Protein 3UOE (pdb70)

Organism: Rhizobium meliloti (strain 1021) (NCBI:txid266834)

InterPro domains:
  IPR003767 Malate/L-lactate dehydrogenase-like [PF02615] (5-328)
  IPR003767 Malate/L-lactate dehydrogenase-like [PTHR11091] (7-331)
  IPR036111 Malate/L-sulfolactate/L-lactate dehydrogenase-like superfamily [SSF89733] (1-331)
  IPR043143 Malate/L-sulfolactate/L-lactate dehydrogenase-like, NADPH binding domain [G3DSA:3.30.1370.60] (65-272)
  IPR043144 Malate/L-sulfolactate/L-lactate dehydrogenase-like, alpha-helical domain [G3DSA:1.10.1530.10] (6-275)

Foldseek 3Di:
DQQLAFDALVVQLVLQLVLLVVLVADSVRSSQLQCLQSLCLLLVNNLQHLVQRVLVSLLSVVVLADRYDLWDWDPPDLAEIATEQCNYEVRSVVCCVNVVSCVPPQKHKYKYWQYADHPLVPQQVQQVVVKKKKKWFAAQAAAAQVGKARFFGQQKIWIWHHAPPHIQIDIHGQFPDDSVLVSCCSVHFADWQQHAFCVRHTGRNSVRSVRTHGYGPPGNVSSVVRVVSQVVNCVRNVFDRNNPADRHPHSPDGGGIMMMMMIGNCVVDDDDNHVVNVVQVCQQPDDDPDPVDGRDGRPPSSVVSSVVCNPRGGDDRPVSVVVSVVSSD/DFDALVVQLVLQLLLLVVLVADNVRSSQLSVLQSLCLLLPNNVLHLVLRVLVSLLSVVVLEPRYDLWDWDPPDLAEIATERSRYEPRSVCVCVNVVSCVPVQKHKYKYWQYADHPLVPQQVQQVVQKKKKKWFEAQAAAAQVGWDRFFGQQKIWIWHHAPPQIQIAIDGQFPPCCWDDPDSHDDPDPVRRVSTHHYGPPGNVSSVVRVVSQCVNCVRNVFDGNNPADRHPHSPDRGGIMMMMMIGNCVVPPDDSNVVNVVQVVQQPDDDPDPVDGDDGHNRSSVVSSVVCNVGGGDDDPVSVVVSVVSSD

Structure (mmCIF, N/CA/C/O backbone):
data_3UOE
#
_entry.id   3UOE
#
_cell.length_a   77.708
_cell.length_b   79.692
_cell.length_c   107.129
_cell.angle_alpha   90.00
_cell.angle_beta   90.00
_cell.angle_gamma   90.00
#
_symmetry.space_group_name_H-M   'P 21 21 21'
#
loop_
_entity.id
_entity.type
_entity.pdbx_description
1 polymer Dehydrogenase
2 water water
#
loop_
_atom_site.group_PDB
_atom_site.id
_atom_site.type_symbol
_atom_site.label_atom_id
_atom_site.label_alt_id
_atom_site.label_comp_id
_atom_site.label_asym_id
_atom_site.label_entity_id
_atom_site.label_seq_id
_atom_site.pdbx_PDB_ins_code
_atom_site.Cartn_x
_atom_site.Cartn_y
_atom_site.Cartn_z
_atom_site.occupancy
_atom_site.B_iso_or_equiv
_atom_site.auth_seq_id
_atom_site.auth_comp_id
_atom_site.auth_asym_id
_atom_site.auth_atom_id
_atom_site.pdbx_PDB_model_num
ATOM 1 N N . LEU A 1 18 ? 37.105 -5.391 17.630 1.00 12.68 -5 LEU A N 1
ATOM 2 C CA . LEU A 1 18 ? 37.329 -5.053 19.033 1.00 13.00 -5 LEU A CA 1
ATOM 3 C C . LEU A 1 18 ? 36.026 -4.674 19.728 1.00 13.63 -5 LEU A C 1
ATOM 4 O O . LEU A 1 18 ? 35.180 -3.961 19.167 1.00 12.15 -5 LEU A O 1
ATOM 9 N N . TYR A 1 19 ? 35.881 -5.159 20.954 1.00 12.84 -4 TYR A N 1
ATOM 10 C CA . TYR A 1 19 ? 34.662 -4.987 21.724 1.00 10.69 -4 TYR A CA 1
ATOM 11 C C . TYR A 1 19 ? 34.115 -3.555 21.725 1.00 10.01 -4 TYR A C 1
ATOM 12 O O . TYR A 1 19 ? 32.972 -3.316 21.329 1.00 11.88 -4 TYR A O 1
ATOM 21 N N . PHE A 1 20 ? 34.918 -2.605 22.179 1.00 9.76 -3 PHE A N 1
ATOM 22 C CA . PHE A 1 20 ? 34.439 -1.230 22.280 1.00 10.91 -3 PHE A CA 1
ATOM 23 C C . PHE A 1 20 ? 34.234 -0.553 20.927 1.00 12.62 -3 PHE A C 1
ATOM 24 O O . PHE A 1 20 ? 33.665 0.528 20.861 1.00 13.30 -3 PHE A O 1
ATOM 32 N N . GLN A 1 21 ? 34.674 -1.212 19.857 1.00 12.25 -2 GLN A N 1
ATOM 33 C CA . GLN A 1 21 ? 34.461 -0.719 18.502 1.00 13.67 -2 GLN A CA 1
ATOM 34 C C . GLN A 1 21 ? 33.425 -1.553 17.738 1.00 14.15 -2 GLN A C 1
ATOM 35 O O . GLN A 1 21 ? 33.199 -1.326 16.558 1.00 15.54 -2 GLN A O 1
ATOM 41 N N . SER A 1 22 ? 32.801 -2.517 18.412 1.00 13.28 -1 SER A N 1
ATOM 42 C CA . SER A 1 22 ? 31.805 -3.381 17.778 1.00 13.80 -1 SER A CA 1
ATOM 43 C C . SER A 1 22 ? 30.407 -2.779 17.754 1.00 13.80 -1 SER A C 1
ATOM 44 O O . SER A 1 22 ? 30.034 -2.013 18.640 1.00 12.14 -1 SER A O 1
ATOM 63 N N . ARG A 1 25 ? 23.200 -4.571 15.094 1.00 22.04 2 ARG A N 1
ATOM 64 C CA . ARG A 1 25 ? 22.006 -4.037 14.459 1.00 25.24 2 ARG A CA 1
ATOM 65 C C . ARG A 1 25 ? 20.771 -4.691 15.071 1.00 24.02 2 ARG A C 1
ATOM 66 O O . ARG A 1 25 ? 20.689 -5.915 15.162 1.00 24.07 2 ARG A O 1
ATOM 74 N N . LEU A 1 26 ? 19.820 -3.867 15.500 1.00 20.64 3 LEU A N 1
ATOM 75 C CA . LEU A 1 26 ? 18.617 -4.354 16.160 1.00 19.72 3 LEU A CA 1
ATOM 76 C C . LEU A 1 26 ? 17.361 -3.713 15.574 1.00 18.70 3 LEU A C 1
ATOM 77 O O . LEU A 1 26 ? 17.416 -2.600 15.047 1.00 16.59 3 LEU A O 1
ATOM 82 N N . PRO A 1 27 ? 16.222 -4.422 15.661 1.00 18.70 4 PRO A N 1
ATOM 83 C CA . PRO A 1 27 ? 14.910 -3.870 15.294 1.00 16.47 4 PRO A CA 1
ATOM 84 C C . PRO A 1 27 ? 14.545 -2.702 16.202 1.00 17.13 4 PRO A C 1
ATOM 85 O O . PRO A 1 27 ? 14.653 -2.835 17.420 1.00 16.08 4 PRO A O 1
ATOM 89 N N . PRO A 1 28 ? 14.110 -1.574 15.621 1.00 16.93 5 PRO A N 1
ATOM 90 C CA . PRO A 1 28 ? 13.716 -0.403 16.411 1.00 15.49 5 PRO A CA 1
ATOM 91 C C . PRO A 1 28 ? 12.716 -0.736 17.516 1.00 15.67 5 PRO A C 1
ATOM 92 O O . PRO A 1 28 ? 12.855 -0.246 18.642 1.00 14.22 5 PRO A O 1
ATOM 96 N N . ALA A 1 29 ? 11.719 -1.559 17.198 1.00 15.98 6 ALA A N 1
ATOM 97 C CA . ALA A 1 29 ? 10.688 -1.891 18.176 1.00 17.56 6 ALA A CA 1
ATOM 98 C C . ALA A 1 29 ? 11.292 -2.537 19.416 1.00 15.03 6 ALA A C 1
ATOM 99 O O . ALA A 1 29 ? 10.836 -2.287 20.531 1.00 17.48 6 ALA A O 1
ATOM 101 N N . ARG A 1 30 ? 12.314 -3.361 19.226 1.00 11.62 7 ARG A N 1
ATOM 102 C CA . ARG A 1 30 ? 12.963 -4.023 20.359 1.00 15.35 7 ARG A CA 1
ATOM 103 C C . ARG A 1 30 ? 13.632 -3.010 21.298 1.00 16.06 7 ARG A C 1
ATOM 104 O O . ARG A 1 30 ? 13.474 -3.083 22.517 1.00 16.58 7 ARG A O 1
ATOM 112 N N . LEU A 1 31 ? 14.385 -2.074 20.722 1.00 14.58 8 LEU A N 1
ATOM 113 C CA . LEU A 1 31 ? 15.044 -1.033 21.495 1.00 14.00 8 LEU A CA 1
ATOM 114 C C . LEU A 1 31 ? 14.029 -0.113 22.156 1.00 14.63 8 LEU A C 1
ATOM 115 O O . LEU A 1 31 ? 14.194 0.287 23.304 1.00 13.89 8 LEU A O 1
ATOM 120 N N . ARG A 1 32 ? 12.978 0.234 21.426 1.00 15.52 9 ARG A N 1
ATOM 121 C CA . ARG A 1 32 ? 11.923 1.044 22.008 1.00 12.26 9 ARG A CA 1
ATOM 122 C C . ARG A 1 32 ? 11.336 0.340 23.233 1.00 12.80 9 ARG A C 1
ATOM 123 O O . ARG A 1 32 ? 11.229 0.935 24.302 1.00 11.51 9 ARG A O 1
ATOM 131 N N . ASN A 1 33 ? 10.980 -0.933 23.093 1.00 13.24 10 ASN A N 1
ATOM 132 C CA . ASN A 1 33 ? 10.396 -1.672 24.213 1.00 14.10 10 ASN A CA 1
ATOM 133 C C . ASN A 1 33 ? 11.330 -1.769 25.411 1.00 13.32 10 ASN A C 1
ATOM 134 O O . ASN A 1 33 ? 10.901 -1.663 26.561 1.00 12.44 10 ASN A O 1
ATOM 139 N N . LEU A 1 34 ? 12.607 -1.994 25.130 1.00 12.68 11 LEU A N 1
ATOM 140 C CA . LEU A 1 34 ? 13.617 -2.056 26.169 1.00 13.42 11 LEU A CA 1
ATOM 141 C C . LEU A 1 34 ? 13.686 -0.719 26.901 1.00 11.11 11 LEU A C 1
ATOM 142 O O . LEU A 1 34 ? 13.718 -0.675 28.133 1.00 9.56 11 LEU A O 1
ATOM 147 N N . SER A 1 35 ? 13.696 0.366 26.132 1.00 8.07 12 SER A N 1
ATOM 148 C CA . SER A 1 35 ? 13.828 1.711 26.687 1.00 9.16 12 SER A CA 1
ATOM 149 C C . SER A 1 35 ? 12.637 2.094 27.555 1.00 8.78 12 SER A C 1
ATOM 150 O O . SER A 1 35 ? 12.800 2.666 28.631 1.00 6.77 12 SER A O 1
ATOM 153 N N . VAL A 1 36 ? 11.441 1.789 27.068 1.00 7.05 13 VAL A N 1
ATOM 154 C CA . VAL A 1 36 ? 10.231 2.044 27.825 1.00 9.37 13 VAL A CA 1
ATOM 155 C C . VAL A 1 36 ? 10.216 1.288 29.159 1.00 8.11 13 VAL A C 1
ATOM 156 O O . VAL A 1 36 ? 9.890 1.863 30.196 1.00 7.35 13 VAL A O 1
ATOM 160 N N . ALA A 1 37 ? 10.579 0.012 29.134 1.00 6.71 14 ALA A N 1
ATOM 161 C CA . ALA A 1 37 ? 10.557 -0.793 30.353 1.00 9.83 14 ALA A CA 1
ATOM 162 C C . ALA A 1 37 ? 11.519 -0.243 31.401 1.00 9.08 14 ALA A C 1
ATOM 163 O O . ALA A 1 37 ? 11.203 -0.233 32.586 1.00 9.42 14 ALA A O 1
ATOM 165 N N . LEU A 1 38 ? 12.687 0.220 30.959 1.00 7.92 15 LEU A N 1
ATOM 166 C CA . LEU A 1 38 ? 13.652 0.822 31.870 1.00 9.59 15 LEU A CA 1
ATOM 167 C C . LEU A 1 38 ? 13.100 2.112 32.486 1.00 7.35 15 LEU A C 1
ATOM 168 O O . LEU A 1 38 ? 13.154 2.303 33.698 1.00 8.00 15 LEU A O 1
ATOM 173 N N . LEU A 1 39 ? 12.559 2.991 31.655 1.00 7.49 16 LEU A N 1
ATOM 174 C CA . LEU A 1 39 ? 11.929 4.198 32.175 1.00 7.12 16 LEU A CA 1
ATOM 175 C C . LEU A 1 39 ? 10.840 3.830 33.183 1.00 6.61 16 LEU A C 1
ATOM 176 O O . LEU A 1 39 ? 10.795 4.357 34.288 1.00 5.94 16 LEU A O 1
ATOM 181 N N . GLU A 1 40 ? 9.969 2.906 32.798 1.00 7.31 17 GLU A N 1
ATOM 182 C CA . GLU A 1 40 ? 8.846 2.534 33.643 1.00 8.15 17 GLU A CA 1
ATOM 183 C C . GLU A 1 40 ? 9.285 1.929 34.973 1.00 8.15 17 GLU A C 1
ATOM 184 O O . GLU A 1 40 ? 8.623 2.124 35.989 1.00 8.09 17 GLU A O 1
ATOM 190 N N . LYS A 1 41 ? 10.397 1.204 34.975 1.00 8.79 18 LYS A N 1
ATOM 191 C CA . LYS A 1 41 ? 10.945 0.693 36.231 1.00 10.23 18 LYS A CA 1
ATOM 192 C C . LYS A 1 41 ? 11.215 1.846 37.201 1.00 9.19 18 LYS A C 1
ATOM 193 O O . LYS A 1 41 ? 11.346 1.648 38.398 1.00 8.66 18 LYS A O 1
ATOM 199 N N . ARG A 1 42 ? 11.307 3.057 36.678 1.00 7.66 19 ARG A N 1
ATOM 200 C CA . ARG A 1 42 ? 11.583 4.210 37.517 1.00 7.64 19 ARG A CA 1
ATOM 201 C C . ARG A 1 42 ? 10.323 5.029 37.860 1.00 9.68 19 ARG A C 1
ATOM 202 O O . ARG A 1 42 ? 10.408 6.132 38.424 1.00 8.46 19 ARG A O 1
ATOM 210 N N . GLY A 1 43 ? 9.152 4.477 37.545 1.00 7.73 20 GLY A N 1
ATOM 211 C CA . GLY A 1 43 ? 7.902 5.138 37.886 1.00 7.45 20 GLY A CA 1
ATOM 212 C C . GLY A 1 43 ? 7.422 6.148 36.851 1.00 7.22 20 GLY A C 1
ATOM 213 O O . GLY A 1 43 ? 6.448 6.863 37.075 1.00 7.24 20 GLY A O 1
ATOM 214 N N . VAL A 1 44 ? 8.110 6.214 35.717 1.00 5.93 21 VAL A N 1
ATOM 215 C CA . VAL A 1 44 ? 7.697 7.093 34.631 1.00 6.89 21 VAL A CA 1
ATOM 216 C C . VAL A 1 44 ? 6.413 6.565 33.989 1.00 6.21 21 VAL A C 1
ATOM 217 O O . VAL A 1 44 ? 6.355 5.409 33.592 1.00 6.16 21 VAL A O 1
ATOM 221 N N . PRO A 1 45 ? 5.381 7.418 33.894 1.00 5.99 22 PRO A N 1
ATOM 222 C CA . PRO A 1 45 ? 4.093 7.025 33.298 1.00 8.15 22 PRO A CA 1
ATOM 223 C C . PRO A 1 45 ? 4.309 6.480 31.883 1.00 7.53 22 PRO A C 1
ATOM 224 O O . PRO A 1 45 ? 5.225 6.936 31.191 1.00 5.76 22 PRO A O 1
ATOM 228 N N . ALA A 1 46 ? 3.487 5.519 31.468 1.00 8.28 23 ALA A N 1
ATOM 229 C CA . ALA A 1 46 ? 3.682 4.832 30.178 1.00 8.84 23 ALA A CA 1
ATOM 230 C C . ALA A 1 46 ? 3.684 5.769 28.963 1.00 7.24 23 ALA A C 1
ATOM 231 O O . ALA A 1 46 ? 4.465 5.580 28.028 1.00 7.54 23 ALA A O 1
ATOM 233 N N . ASP A 1 47 ? 2.820 6.777 28.968 1.00 6.84 24 ASP A N 1
ATOM 234 C CA . ASP A 1 47 ? 2.779 7.716 27.846 1.00 8.13 24 ASP A CA 1
ATOM 235 C C . ASP A 1 47 ? 4.073 8.523 27.801 1.00 7.76 24 ASP A C 1
ATOM 236 O O . ASP A 1 47 ? 4.663 8.722 26.738 1.00 7.57 24 ASP A O 1
ATOM 241 N N . SER A 1 48 ? 4.510 8.976 28.967 1.00 7.14 25 SER A N 1
ATOM 242 C CA . SER A 1 48 ? 5.763 9.715 29.076 1.00 8.52 25 SER A CA 1
ATOM 243 C C . SER A 1 48 ? 6.985 8.843 28.773 1.00 8.03 25 SER A C 1
ATOM 244 O O . SER A 1 48 ? 7.946 9.310 28.152 1.00 6.00 25 SER A O 1
ATOM 247 N N . ALA A 1 49 ? 6.949 7.584 29.206 1.00 6.09 26 ALA A N 1
ATOM 248 C CA . ALA A 1 49 ? 8.058 6.675 28.931 1.00 6.63 26 ALA A CA 1
ATOM 249 C C . ALA A 1 49 ? 8.220 6.490 27.423 1.00 6.33 26 ALA A C 1
ATOM 250 O O . ALA A 1 49 ? 9.324 6.506 26.895 1.00 7.05 26 ALA A O 1
ATOM 252 N N . ARG A 1 50 ? 7.095 6.321 26.742 1.00 8.38 27 ARG A N 1
ATOM 253 C CA . ARG A 1 50 ? 7.064 6.115 25.301 1.00 9.56 27 ARG A CA 1
ATOM 254 C C . ARG A 1 50 ? 7.643 7.333 24.585 1.00 8.25 27 ARG A C 1
ATOM 255 O O . ARG A 1 50 ? 8.394 7.196 23.624 1.00 7.67 27 ARG A O 1
ATOM 263 N N . LEU A 1 51 ? 7.297 8.519 25.076 1.00 7.35 28 LEU A N 1
ATOM 264 C CA . LEU A 1 51 ? 7.723 9.774 24.460 1.00 8.15 28 LEU A CA 1
ATOM 265 C C . LEU A 1 51 ? 9.231 9.989 24.629 1.00 8.94 28 LEU A C 1
ATOM 266 O O . LEU A 1 51 ? 9.941 10.259 23.661 1.00 8.17 28 LEU A O 1
ATOM 271 N N . GLN A 1 52 ? 9.719 9.867 25.859 1.00 7.12 29 GLN A N 1
ATOM 272 C CA . GLN A 1 52 ? 11.162 9.924 26.086 1.00 8.15 29 GLN A CA 1
ATOM 273 C C . GLN A 1 52 ? 11.911 8.904 25.236 1.00 9.13 29 GLN A C 1
ATOM 274 O O . GLN A 1 52 ? 13.006 9.185 24.745 1.00 7.40 29 GLN A O 1
ATOM 280 N N . ALA A 1 53 ? 11.335 7.714 25.077 1.00 9.05 30 ALA A N 1
ATOM 281 C CA . ALA A 1 53 ? 11.973 6.684 24.263 1.00 7.27 30 ALA A CA 1
ATOM 282 C C . ALA A 1 53 ? 11.939 7.053 22.773 1.00 7.89 30 ALA A C 1
ATOM 283 O O . ALA A 1 53 ? 12.917 6.853 22.057 1.00 7.60 30 ALA A O 1
ATOM 285 N N . ASN A 1 54 ? 10.813 7.599 22.315 1.00 10.80 31 ASN A N 1
ATOM 286 C CA . ASN A 1 54 ? 10.668 8.018 20.917 1.00 9.38 31 ASN A CA 1
ATOM 287 C C . ASN A 1 54 ? 11.688 9.084 20.538 1.00 8.56 31 ASN A C 1
ATOM 288 O O . ASN A 1 54 ? 12.246 9.058 19.443 1.00 7.88 31 ASN A O 1
ATOM 293 N N . LEU A 1 55 ? 11.937 10.019 21.450 1.00 7.28 32 LEU A N 1
ATOM 294 C CA . LEU A 1 55 ? 12.974 11.027 21.223 1.00 8.06 32 LEU A CA 1
ATOM 295 C C . LEU A 1 55 ? 14.331 10.426 20.856 1.00 8.65 32 LEU A C 1
ATOM 296 O O . LEU A 1 55 ? 14.991 10.881 19.921 1.00 7.08 32 LEU A O 1
ATOM 301 N N . LEU A 1 56 ? 14.741 9.413 21.610 1.00 7.36 33 LEU A N 1
ATOM 302 C CA . LEU A 1 56 ? 16.049 8.799 21.437 1.00 7.76 33 LEU A CA 1
ATOM 303 C C . LEU A 1 56 ? 16.063 7.880 20.215 1.00 8.50 33 LEU A C 1
ATOM 304 O O . LEU A 1 56 ? 17.022 7.857 19.461 1.00 7.61 33 LEU A O 1
ATOM 309 N N . LEU A 1 57 ? 14.980 7.138 20.016 1.00 10.02 34 LEU A N 1
ATOM 310 C CA . LEU A 1 57 ? 14.858 6.258 18.852 1.00 10.18 34 LEU A CA 1
ATOM 311 C C . LEU A 1 57 ? 14.817 7.037 17.532 1.00 10.08 34 LEU A C 1
ATOM 312 O O . LEU A 1 57 ? 15.415 6.618 16.533 1.00 9.33 34 LEU A O 1
ATOM 317 N N . GLU A 1 58 ? 14.114 8.169 17.531 1.00 7.58 35 GLU A N 1
ATOM 318 C CA . GLU A 1 58 ? 14.060 9.007 16.343 1.00 9.20 35 GLU A CA 1
ATOM 319 C C . GLU A 1 58 ? 15.450 9.544 16.012 1.00 9.45 35 GLU A C 1
ATOM 320 O O . GLU A 1 58 ? 15.838 9.601 14.850 1.00 10.69 35 GLU A O 1
ATOM 326 N N . ALA A 1 59 ? 16.198 9.931 17.039 1.00 8.31 36 ALA A N 1
ATOM 327 C CA . ALA A 1 59 ? 17.585 10.344 16.851 1.00 11.48 36 ALA A CA 1
ATOM 328 C C . ALA A 1 59 ? 18.397 9.223 16.192 1.00 10.48 36 ALA A C 1
ATOM 329 O O . ALA A 1 59 ? 19.040 9.446 15.162 1.00 8.71 36 ALA A O 1
ATOM 331 N N . GLU A 1 60 ? 18.362 8.029 16.791 1.00 9.63 37 GLU A N 1
ATOM 332 C CA . GLU A 1 60 ? 19.018 6.844 16.226 1.00 10.31 37 GLU A CA 1
ATOM 333 C C . GLU A 1 60 ? 18.599 6.619 14.769 1.00 10.54 37 GLU A C 1
ATOM 334 O O . GLU A 1 60 ? 19.443 6.515 13.889 1.00 9.22 37 GLU A O 1
ATOM 340 N N . LEU A 1 61 ? 17.292 6.564 14.524 1.00 11.20 38 LEU A N 1
ATOM 341 C CA . LEU A 1 61 ? 16.772 6.286 13.179 1.00 10.45 38 LEU A CA 1
ATOM 342 C C . LEU A 1 61 ? 17.227 7.316 12.147 1.00 11.62 38 LEU A C 1
ATOM 343 O O . LEU A 1 61 ? 17.401 6.993 10.966 1.00 12.09 38 LEU A O 1
ATOM 348 N N . ARG A 1 62 ? 17.420 8.555 12.594 1.00 9.81 39 ARG A N 1
ATOM 349 C CA . ARG A 1 62 ? 17.754 9.648 11.682 1.00 13.61 39 ARG A CA 1
ATOM 350 C C . ARG A 1 62 ? 19.257 9.873 11.517 1.00 14.21 39 ARG A C 1
ATOM 351 O O . ARG A 1 62 ? 19.681 10.828 10.870 1.00 16.76 39 ARG A O 1
ATOM 359 N N . GLY A 1 63 ? 20.060 8.997 12.105 1.00 13.73 40 GLY A N 1
ATOM 360 C CA . GLY A 1 63 ? 21.503 9.110 11.993 1.00 14.01 40 GLY A CA 1
ATOM 361 C C . GLY A 1 63 ? 22.114 10.132 12.938 1.00 15.91 40 GLY A C 1
ATOM 362 O O . GLY A 1 63 ? 23.168 10.697 12.647 1.00 14.30 40 GLY A O 1
ATOM 363 N N . LEU A 1 64 ? 21.461 10.367 14.074 1.00 13.42 41 LEU A N 1
ATOM 364 C CA . LEU A 1 64 ? 22.008 11.249 15.101 1.00 10.54 41 LEU A CA 1
ATOM 365 C C . LEU A 1 64 ? 22.185 10.494 16.425 1.00 11.71 41 LEU A C 1
ATOM 366 O O . LEU A 1 64 ? 21.516 10.791 17.416 1.00 12.29 41 LEU A O 1
ATOM 371 N N . PRO A 1 65 ? 23.086 9.500 16.441 1.00 10.68 42 PRO A N 1
ATOM 372 C CA . PRO A 1 65 ? 23.273 8.675 17.642 1.00 10.64 42 PRO A CA 1
ATOM 373 C C . PRO A 1 65 ? 23.771 9.484 18.838 1.00 11.70 42 PRO A C 1
ATOM 374 O O . PRO A 1 65 ? 23.626 9.037 19.975 1.00 11.34 42 PRO A O 1
ATOM 378 N N . SER A 1 66 ? 24.343 10.657 18.586 1.00 10.29 43 SER A N 1
ATOM 379 C CA . SER A 1 66 ? 24.800 11.526 19.667 1.00 11.06 43 SER A CA 1
ATOM 380 C C . SER A 1 66 ? 23.654 11.919 20.611 1.00 11.41 43 SER A C 1
ATOM 381 O O . SER A 1 66 ? 23.885 12.207 21.778 1.00 9.16 43 SER A O 1
ATOM 384 N N . HIS A 1 67 ? 22.428 11.935 20.088 1.00 11.31 44 HIS A N 1
ATOM 385 C CA . HIS A 1 67 ? 21.243 12.311 20.862 1.00 9.92 44 HIS A CA 1
ATOM 386 C C . HIS A 1 67 ? 20.277 11.135 20.966 1.00 10.91 44 HIS A C 1
ATOM 387 O O . HIS A 1 67 ? 19.089 11.311 21.254 1.00 7.88 44 HIS A O 1
ATOM 394 N N . GLY A 1 68 ? 20.805 9.935 20.719 1.00 10.30 45 GLY A N 1
ATOM 395 C CA . GLY A 1 68 ? 20.015 8.718 20.731 1.00 8.42 45 GLY A CA 1
ATOM 396 C C . GLY A 1 68 ? 20.187 7.972 22.037 1.00 8.63 45 GLY A C 1
ATOM 397 O O . GLY A 1 68 ? 20.285 8.581 23.103 1.00 8.76 45 GLY A O 1
ATOM 398 N N . LEU A 1 69 ? 20.257 6.650 21.951 1.00 6.82 46 LEU A N 1
ATOM 399 C CA . LEU A 1 69 ? 20.209 5.816 23.138 1.00 8.46 46 LEU A CA 1
ATOM 400 C C . LEU A 1 69 ? 21.403 5.953 24.086 1.00 8.11 46 LEU A C 1
ATOM 401 O O . LEU A 1 69 ? 21.300 5.572 25.247 1.00 8.32 46 LEU A O 1
ATOM 406 N N . GLN A 1 70 ? 22.527 6.489 23.611 1.00 10.04 47 GLN A N 1
ATOM 407 C CA . GLN A 1 70 ? 23.679 6.677 24.500 1.00 8.38 47 GLN A CA 1
ATOM 408 C C . GLN A 1 70 ? 23.321 7.660 25.612 1.00 8.66 47 GLN A C 1
ATOM 409 O O . GLN A 1 70 ? 23.974 7.703 26.651 1.00 8.59 47 GLN A O 1
ATOM 415 N N . ARG A 1 71 ? 22.249 8.418 25.400 1.00 8.82 48 ARG A N 1
ATOM 416 C CA . ARG A 1 71 ? 21.750 9.361 26.397 1.00 8.54 48 ARG A CA 1
ATOM 417 C C . ARG A 1 71 ? 20.966 8.694 27.525 1.00 7.59 48 ARG A C 1
ATOM 418 O O . ARG A 1 71 ? 20.784 9.280 28.584 1.00 6.94 48 ARG A O 1
ATOM 426 N N . LEU A 1 72 ? 20.481 7.479 27.299 1.00 7.15 49 LEU A N 1
ATOM 427 C CA . LEU A 1 72 ? 19.503 6.898 28.225 1.00 7.30 49 LEU A CA 1
ATOM 428 C C . LEU A 1 72 ? 20.028 6.576 29.637 1.00 6.35 49 LEU A C 1
ATOM 429 O O . LEU A 1 72 ? 19.386 6.935 30.631 1.00 6.64 49 LEU A O 1
ATOM 434 N N . PRO A 1 73 ? 21.190 5.907 29.736 1.00 5.82 50 PRO A N 1
ATOM 435 C CA . PRO A 1 73 ? 21.681 5.471 31.049 1.00 6.65 50 PRO A CA 1
ATOM 436 C C . PRO A 1 73 ? 21.814 6.629 32.037 1.00 8.10 50 PRO A C 1
ATOM 437 O O . PRO A 1 73 ? 21.563 6.459 33.237 1.00 7.23 50 PRO A O 1
ATOM 441 N N . LEU A 1 74 ? 22.180 7.803 31.533 1.00 7.41 51 LEU A N 1
ATOM 442 C CA . LEU A 1 74 ? 22.338 8.965 32.392 1.00 8.54 51 LEU A CA 1
ATOM 443 C C . LEU A 1 74 ? 20.966 9.388 32.950 1.00 9.02 51 LEU A C 1
ATOM 444 O O . LEU A 1 74 ? 20.817 9.612 34.154 1.00 8.09 51 LEU A O 1
ATOM 449 N N . LEU A 1 75 ? 19.960 9.466 32.081 1.00 7.20 52 LEU A N 1
ATOM 450 C CA . LEU A 1 75 ? 18.605 9.776 32.527 1.00 7.52 52 LEU A CA 1
ATOM 451 C C . LEU A 1 75 ? 18.102 8.760 33.557 1.00 7.76 52 LEU A C 1
ATOM 452 O O . LEU A 1 75 ? 17.532 9.136 34.587 1.00 7.02 52 LEU A O 1
ATOM 457 N N . LEU A 1 76 ? 18.311 7.476 33.273 1.00 6.95 53 LEU A N 1
ATOM 458 C CA . LEU A 1 76 ? 17.919 6.418 34.195 1.00 7.05 53 LEU A CA 1
ATOM 459 C C . LEU A 1 76 ? 18.591 6.647 35.546 1.00 7.61 53 LEU A C 1
ATOM 460 O O . LEU A 1 76 ? 17.962 6.546 36.594 1.00 7.25 53 LEU A O 1
ATOM 465 N N . SER A 1 77 ? 19.874 6.982 35.509 1.00 7.25 54 SER A N 1
ATOM 466 C CA . SER A 1 77 ? 20.632 7.224 36.734 1.00 9.50 54 SER A CA 1
ATOM 467 C C . SER A 1 77 ? 20.099 8.449 37.491 1.00 8.44 54 SER A C 1
ATOM 468 O O . SER A 1 77 ? 19.965 8.438 38.716 1.00 8.63 54 SER A O 1
ATOM 471 N N . ARG A 1 78 ? 19.793 9.503 36.747 1.00 7.61 55 ARG A N 1
ATOM 472 C CA . ARG A 1 78 ? 19.290 10.730 37.346 1.00 8.77 55 ARG A CA 1
AT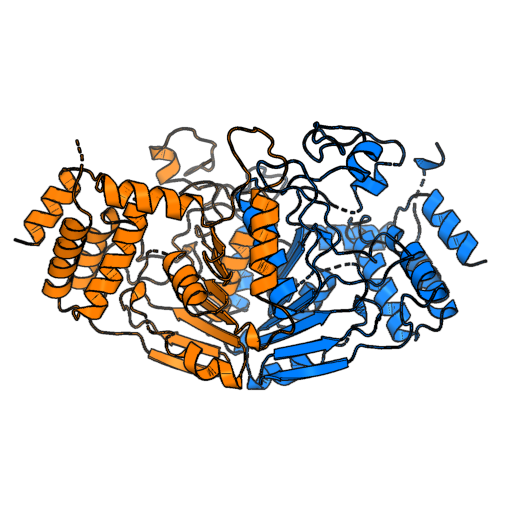OM 473 C C . ARG A 1 78 ? 17.923 10.512 37.989 1.00 8.65 55 ARG A C 1
ATOM 474 O O . ARG A 1 78 ? 17.601 11.104 39.014 1.00 7.73 55 ARG A O 1
ATOM 482 N N . LEU A 1 79 ? 17.126 9.648 37.380 1.00 8.27 56 LEU A N 1
ATOM 483 C CA . LEU A 1 79 ? 15.840 9.290 37.942 1.00 7.70 56 LEU A CA 1
ATOM 484 C C . LEU A 1 79 ? 16.017 8.537 39.258 1.00 8.68 56 LEU A C 1
ATOM 485 O O . LEU A 1 79 ? 15.394 8.877 40.261 1.00 8.79 56 LEU A O 1
ATOM 490 N N . ASP A 1 80 ? 16.870 7.515 39.242 1.00 8.20 57 ASP A N 1
ATOM 491 C CA . ASP A 1 80 ? 17.155 6.711 40.429 1.00 9.24 57 ASP A CA 1
ATOM 492 C C . ASP A 1 80 ? 17.668 7.559 41.593 1.00 11.67 57 ASP A C 1
ATOM 493 O O . ASP A 1 80 ? 17.579 7.161 42.753 1.00 11.88 57 ASP A O 1
ATOM 498 N N . LYS A 1 81 ? 18.242 8.712 41.281 1.00 9.91 58 LYS A N 1
ATOM 499 C CA . LYS A 1 81 ? 18.943 9.469 42.302 1.00 12.25 58 LYS A CA 1
ATOM 500 C C . LYS A 1 81 ? 18.150 10.676 42.753 1.00 10.10 58 LYS A C 1
ATOM 501 O O . LYS A 1 81 ? 18.620 11.451 43.578 1.00 12.35 58 LYS A O 1
ATOM 507 N N . GLY A 1 82 ? 16.948 10.831 42.211 1.00 8.84 59 GLY A N 1
ATOM 508 C CA . GLY A 1 82 ? 16.087 11.937 42.597 1.00 10.77 59 GLY A CA 1
ATOM 509 C C . GLY A 1 82 ? 16.476 13.270 41.978 1.00 13.17 59 GLY A C 1
ATOM 510 O O . GLY A 1 82 ? 16.015 14.330 42.408 1.00 11.89 59 GLY A O 1
ATOM 511 N N . LEU A 1 83 ? 17.332 13.219 40.965 1.00 9.78 60 LEU A N 1
ATOM 512 C CA . LEU A 1 83 ? 17.722 14.411 40.233 1.00 8.39 60 LEU A CA 1
ATOM 513 C C . LEU A 1 83 ? 16.741 14.679 39.093 1.00 11.41 60 LEU A C 1
ATOM 514 O O . LEU A 1 83 ? 16.574 15.818 38.656 1.00 13.98 60 LEU A O 1
ATOM 519 N N . ALA A 1 84 ? 16.111 13.617 38.602 1.00 9.39 61 ALA A N 1
ATOM 520 C CA . ALA A 1 84 ? 15.028 13.737 37.633 1.00 8.78 61 ALA A CA 1
ATOM 521 C C . ALA A 1 84 ? 13.723 13.254 38.258 1.00 10.84 61 ALA A C 1
ATOM 522 O O . ALA A 1 84 ? 13.699 12.232 38.958 1.00 9.38 61 ALA A O 1
ATOM 524 N N . ASN A 1 85 ? 12.652 13.998 37.982 1.00 8.32 62 ASN A N 1
ATOM 525 C CA . ASN A 1 85 ? 11.314 13.727 38.488 1.00 7.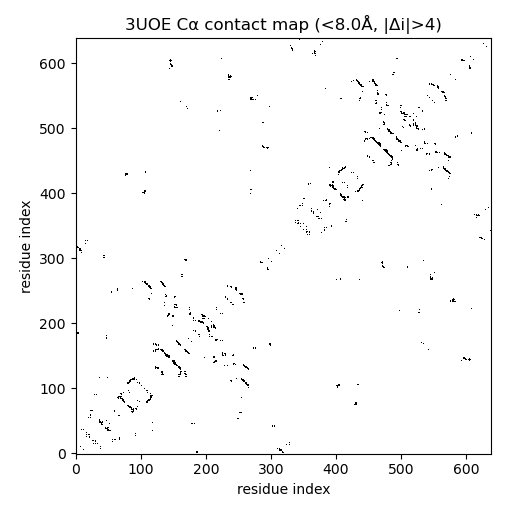65 62 ASN A CA 1
ATOM 526 C C . ASN A 1 85 ? 10.516 12.913 37.467 1.00 7.06 62 ASN A C 1
ATOM 527 O O . ASN A 1 85 ? 10.239 13.395 36.378 1.00 7.01 62 ASN A O 1
ATOM 532 N N . PRO A 1 86 ? 10.139 11.673 37.824 1.00 7.19 63 PRO A N 1
ATOM 533 C CA . PRO A 1 86 ? 9.570 10.753 36.829 1.00 6.54 63 PRO A CA 1
ATOM 534 C C . PRO A 1 86 ? 8.140 11.070 36.364 1.00 7.32 63 PRO A C 1
ATOM 535 O O . PRO A 1 86 ? 7.739 10.568 35.313 1.00 7.88 63 PRO A O 1
ATOM 539 N N . THR A 1 87 ? 7.395 11.889 37.098 1.00 6.68 64 THR A N 1
ATOM 540 C CA . THR A 1 87 ? 5.972 12.066 36.796 1.00 8.13 64 THR A CA 1
ATOM 541 C C . THR A 1 87 ? 5.581 13.477 36.377 1.00 9.76 64 THR A C 1
ATOM 542 O O . THR A 1 87 ? 4.603 13.659 35.659 1.00 9.72 64 THR A O 1
ATOM 546 N N . THR A 1 88 ? 6.309 14.481 36.848 1.00 7.70 65 THR A N 1
ATOM 547 C CA . THR A 1 88 ? 5.907 15.843 36.560 1.00 8.34 65 THR A CA 1
ATOM 548 C C . THR A 1 88 ? 5.918 16.113 35.057 1.00 7.98 65 THR A C 1
ATOM 549 O O . THR A 1 88 ? 6.707 15.541 34.304 1.00 6.78 65 THR A O 1
ATOM 553 N N . ARG A 1 89 ? 5.010 16.975 34.632 1.00 9.00 66 ARG A N 1
ATOM 554 C CA . ARG A 1 89 ? 4.958 17.425 33.248 1.00 10.76 66 ARG A CA 1
ATOM 555 C C . ARG A 1 89 ? 5.270 18.918 33.210 1.00 8.73 66 ARG A C 1
ATOM 556 O O . ARG A 1 89 ? 4.989 19.604 32.233 1.00 10.32 66 ARG A O 1
ATOM 564 N N . GLY A 1 90 ? 5.869 19.407 34.290 1.00 7.61 67 GLY A N 1
ATOM 565 C CA . GLY A 1 90 ? 6.208 20.813 34.413 1.00 10.11 67 GLY A CA 1
ATOM 566 C C . GLY A 1 90 ? 5.044 21.650 34.922 1.00 11.14 67 GLY A C 1
ATOM 567 O O . GLY A 1 90 ? 3.897 21.208 34.915 1.00 13.11 67 GLY A O 1
ATOM 568 N N . ASN A 1 91 ? 5.345 22.858 35.377 1.00 11.39 68 ASN A N 1
ATOM 569 C CA . ASN A 1 91 ? 4.323 23.791 35.829 1.00 13.28 68 ASN A CA 1
ATOM 570 C C . ASN A 1 91 ? 4.451 25.158 35.156 1.00 12.75 68 ASN A C 1
ATOM 571 O O . ASN A 1 91 ? 5.389 25.905 35.434 1.00 11.06 68 ASN A O 1
ATOM 576 N N . GLY A 1 92 ? 3.498 25.483 34.287 1.00 12.82 69 GLY A N 1
ATOM 577 C CA . GLY A 1 92 ? 3.531 26.729 33.544 1.00 10.27 69 GLY A CA 1
ATOM 578 C C . GLY A 1 92 ? 2.686 27.844 34.133 1.00 15.40 69 GLY A C 1
ATOM 579 O O . GLY A 1 92 ? 1.595 27.607 34.661 1.00 15.73 69 GLY A O 1
ATOM 580 N N . THR A 1 93 ? 3.200 29.067 34.040 1.00 12.09 70 THR A N 1
ATOM 581 C CA . THR A 1 93 ? 2.461 30.252 34.441 1.00 10.96 70 THR A CA 1
ATOM 582 C C . THR A 1 93 ? 2.490 31.267 33.300 1.00 11.64 70 THR A C 1
ATOM 583 O O . THR A 1 93 ? 3.552 31.553 32.749 1.00 10.75 70 THR A O 1
ATOM 587 N N . TRP A 1 94 ? 1.330 31.815 32.947 1.00 11.00 71 TRP A N 1
ATOM 588 C CA . TRP A 1 94 ? 1.271 32.877 31.949 1.00 10.06 71 TRP A CA 1
ATOM 589 C C . TRP A 1 94 ? 1.686 34.192 32.579 1.00 11.33 71 TRP A C 1
ATOM 590 O O . TRP A 1 94 ? 0.944 34.777 33.361 1.00 12.64 71 TRP A O 1
ATOM 601 N N . ARG A 1 95 ? 2.886 34.647 32.247 1.00 10.00 72 ARG A N 1
ATOM 602 C CA . ARG A 1 95 ? 3.407 35.871 32.824 1.00 11.12 72 ARG A CA 1
ATOM 603 C C . ARG A 1 95 ? 2.792 37.065 32.099 1.00 11.74 72 ARG A C 1
ATOM 604 O O . ARG A 1 95 ? 2.510 38.106 32.707 1.00 9.86 72 ARG A O 1
ATOM 612 N N . ARG A 1 96 ? 2.582 36.893 30.796 1.00 8.34 73 ARG A N 1
ATOM 613 C CA . ARG A 1 96 ? 1.867 37.859 29.973 1.00 8.62 73 ARG A CA 1
ATOM 614 C C . ARG A 1 96 ? 0.977 37.061 29.047 1.00 7.84 73 ARG A C 1
ATOM 615 O O . ARG A 1 96 ? 1.045 35.842 29.033 1.00 7.82 73 ARG A O 1
ATOM 623 N N . ALA A 1 97 ? 0.166 37.748 28.255 1.00 7.02 74 ALA A N 1
ATOM 624 C CA . ALA A 1 97 ? -0.757 37.079 27.349 1.00 8.93 74 ALA A CA 1
ATOM 625 C C . ALA A 1 97 ? -0.070 36.066 26.428 1.00 9.25 74 ALA A C 1
ATOM 626 O O . ALA A 1 97 ? -0.655 35.038 26.089 1.00 9.63 74 ALA A O 1
ATOM 628 N N . SER A 1 98 ? 1.166 36.345 26.027 1.00 8.66 75 SER A N 1
ATOM 629 C CA . SER A 1 98 ? 1.834 35.483 25.047 1.00 8.77 75 SER A CA 1
ATOM 630 C C . SER A 1 98 ? 3.081 34.800 25.594 1.00 8.71 75 SER A C 1
ATOM 631 O O . SER A 1 98 ? 3.847 34.200 24.838 1.00 8.08 75 SER A O 1
ATOM 634 N N . PHE A 1 99 ? 3.279 34.880 26.904 1.00 8.03 76 PHE A N 1
ATOM 635 C CA . PHE A 1 99 ? 4.535 34.438 27.493 1.00 7.27 76 PHE A CA 1
ATOM 636 C C . PHE A 1 99 ? 4.305 33.435 28.613 1.00 7.96 76 PHE A C 1
ATOM 637 O O . PHE A 1 99 ? 3.816 33.794 29.688 1.00 7.16 76 PHE A O 1
ATOM 645 N N . LEU A 1 100 ? 4.673 32.182 28.353 1.00 6.57 77 LEU A N 1
ATOM 646 C CA . LEU A 1 100 ? 4.521 31.109 29.330 1.00 7.53 77 LEU A CA 1
ATOM 647 C C . LEU A 1 100 ? 5.865 30.832 30.000 1.00 8.71 77 LEU A C 1
ATOM 648 O O . LEU A 1 100 ? 6.835 30.451 29.343 1.00 6.19 77 LEU A O 1
ATOM 653 N N . SER A 1 101 ? 5.911 31.023 31.311 1.00 7.85 78 SER A N 1
ATOM 654 C CA . SER A 1 101 ? 7.078 30.672 32.103 1.00 7.80 78 SER A CA 1
ATOM 655 C C . SER A 1 101 ? 6.899 29.282 32.700 1.00 7.88 78 SER A C 1
ATOM 656 O O . SER A 1 101 ? 5.931 29.030 33.416 1.00 9.86 78 SER A O 1
ATOM 659 N N . VAL A 1 102 ? 7.827 28.378 32.412 1.00 6.89 79 VAL A N 1
ATOM 660 C CA . VAL A 1 102 ? 7.686 26.997 32.860 1.00 6.55 79 VAL A CA 1
ATOM 661 C C . VAL A 1 102 ? 8.800 26.605 33.811 1.00 6.18 79 VAL A C 1
ATOM 662 O O . VAL A 1 102 ? 9.980 26.707 33.486 1.00 6.08 79 VAL A O 1
ATOM 666 N N . ASP A 1 103 ? 8.412 26.170 34.999 1.00 6.72 80 ASP A N 1
ATOM 667 C CA . ASP A 1 103 ? 9.324 25.475 35.893 1.00 7.36 80 ASP A CA 1
ATOM 668 C C . ASP A 1 103 ? 9.216 23.983 35.585 1.00 6.98 80 ASP A C 1
ATOM 669 O O . ASP A 1 103 ? 8.162 23.383 35.786 1.00 6.54 80 ASP A O 1
ATOM 674 N N . GLY A 1 104 ? 10.302 23.393 35.088 1.00 7.29 81 GLY A N 1
ATOM 675 C CA . GLY A 1 104 ? 10.311 21.992 34.688 1.00 5.67 81 GLY A CA 1
ATOM 676 C C . GLY A 1 104 ? 10.149 21.004 35.831 1.00 6.36 81 GLY A C 1
ATOM 677 O O . GLY A 1 104 ? 9.790 19.841 35.607 1.00 6.35 81 GLY A O 1
ATOM 678 N N . GLU A 1 105 ? 10.406 21.461 37.056 1.00 5.54 82 GLU A N 1
ATOM 679 C CA . GLU A 1 105 ? 10.296 20.613 38.245 1.00 6.75 82 GLU A CA 1
ATOM 680 C C . GLU A 1 105 ? 11.152 19.358 38.118 1.00 7.48 82 GLU A C 1
ATOM 681 O O . GLU A 1 105 ? 10.781 18.292 38.609 1.00 7.31 82 GLU A O 1
ATOM 687 N N . ARG A 1 106 ? 12.289 19.499 37.437 1.00 8.02 83 ARG A N 1
ATOM 688 C CA . ARG A 1 106 ? 13.255 18.413 37.294 1.00 7.91 83 ARG A CA 1
ATOM 689 C C . ARG A 1 106 ? 12.724 17.303 36.381 1.00 7.59 83 ARG A C 1
ATOM 690 O O . ARG A 1 106 ? 13.238 16.186 36.385 1.00 6.53 83 ARG A O 1
ATOM 698 N N . GLY A 1 107 ? 11.687 17.618 35.604 1.00 6.24 84 GLY A N 1
ATOM 699 C CA . GLY A 1 107 ? 11.052 16.632 34.754 1.00 5.23 84 GLY A CA 1
ATOM 700 C C . GLY A 1 107 ? 11.903 16.217 33.572 1.00 5.86 84 GLY A C 1
ATOM 701 O O . GLY A 1 107 ? 12.943 16.822 33.285 1.00 5.69 84 GLY A O 1
ATOM 702 N N . LEU A 1 108 ? 11.466 15.163 32.893 1.00 5.68 85 LEU A N 1
ATOM 703 C CA . LEU A 1 108 ? 12.124 14.714 31.681 1.00 5.00 85 LEU A CA 1
ATOM 704 C C . LEU A 1 108 ? 11.915 15.792 30.637 1.00 5.97 85 LEU A C 1
ATOM 705 O O . LEU A 1 108 ? 10.821 16.341 30.525 1.00 5.17 85 LEU A O 1
ATOM 710 N N . GLY A 1 109 ? 12.961 16.103 29.879 1.00 6.12 86 GLY A N 1
ATOM 711 C CA . GLY A 1 109 ? 12.885 17.174 28.894 1.00 7.13 86 GLY A CA 1
ATOM 712 C C . GLY A 1 109 ? 11.702 17.103 27.936 1.00 7.29 86 GLY A C 1
ATOM 713 O O . GLY A 1 109 ? 10.891 18.021 27.868 1.00 7.67 86 GLY A O 1
ATOM 714 N N . PRO A 1 110 ? 11.612 16.019 27.161 1.00 7.16 87 PRO A N 1
ATOM 715 C CA . PRO A 1 110 ? 10.561 15.887 26.144 1.00 8.48 87 PRO A CA 1
ATOM 716 C C . PRO A 1 110 ? 9.148 15.948 26.729 1.00 7.37 87 PRO A C 1
ATOM 717 O O . PRO A 1 110 ? 8.234 16.451 26.076 1.00 6.96 87 PRO A O 1
ATOM 721 N N . VAL A 1 111 ? 8.972 15.428 27.938 1.00 7.39 88 VAL A N 1
ATOM 722 C CA . VAL A 1 111 ? 7.663 15.472 28.593 1.00 8.05 88 VAL A CA 1
ATOM 723 C C . VAL A 1 111 ? 7.277 16.915 28.907 1.00 7.65 88 VAL A C 1
ATOM 724 O O . VAL A 1 111 ? 6.114 17.312 28.770 1.00 9.11 88 VAL A O 1
ATOM 728 N N . VAL A 1 112 ? 8.257 17.694 29.350 1.00 6.30 89 VAL A N 1
ATOM 729 C CA . VAL A 1 112 ? 7.993 19.068 29.744 1.00 7.75 89 VAL A CA 1
ATOM 730 C C . VAL A 1 112 ? 7.800 19.919 28.491 1.00 7.05 89 VAL A C 1
ATOM 731 O O . VAL A 1 112 ? 6.898 20.742 28.432 1.00 6.81 89 VAL A O 1
ATOM 751 N N . ASP A 1 115 ? 4.380 19.224 26.757 1.00 9.92 92 ASP A N 1
ATOM 752 C CA . ASP A 1 115 ? 3.265 19.757 27.522 1.00 10.30 92 ASP A CA 1
ATOM 753 C C . ASP A 1 115 ? 3.183 21.271 27.333 1.00 9.45 92 ASP A C 1
ATOM 754 O O . ASP A 1 115 ? 2.094 21.834 27.171 1.00 7.70 92 ASP A O 1
ATOM 759 N N . ALA A 1 116 ? 4.349 21.913 27.350 1.00 9.69 93 ALA A N 1
ATOM 760 C CA . ALA A 1 116 ? 4.462 23.343 27.088 1.00 9.40 93 ALA A CA 1
ATOM 761 C C . ALA A 1 116 ? 3.902 23.684 25.713 1.00 9.12 93 ALA A C 1
ATOM 762 O O . ALA A 1 116 ? 3.250 24.715 25.530 1.00 8.86 93 ALA A O 1
ATOM 772 N N . ARG A 1 118 ? 1.573 21.955 24.069 1.00 10.27 95 ARG A N 1
ATOM 773 C CA . ARG A 1 118 ? 0.123 21.804 24.117 1.00 11.45 95 ARG A CA 1
ATOM 774 C C . ARG A 1 118 ? -0.528 23.052 24.707 1.00 12.89 95 ARG A C 1
ATOM 775 O O . ARG A 1 118 ? -1.518 23.563 24.182 1.00 12.71 95 ARG A O 1
ATOM 783 N N . VAL A 1 119 ? 0.044 23.540 25.802 1.00 12.24 96 VAL A N 1
ATOM 784 C CA . VAL A 1 119 ? -0.488 24.702 26.496 1.00 11.52 96 VAL A CA 1
ATOM 785 C C . VAL A 1 119 ? -0.326 25.987 25.671 1.00 10.80 96 VAL A C 1
ATOM 786 O O . VAL A 1 119 ? -1.248 26.788 25.559 1.00 11.76 96 VAL A O 1
ATOM 790 N N . THR A 1 120 ? 0.844 26.188 25.084 1.00 9.98 97 THR A N 1
ATOM 791 C CA . THR A 1 120 ? 1.053 27.410 24.323 1.00 12.98 97 THR A CA 1
ATOM 792 C C . THR A 1 120 ? 0.222 27.420 23.046 1.00 11.55 97 THR A C 1
ATOM 793 O O . THR A 1 120 ? -0.276 28.464 22.644 1.00 12.36 97 THR A O 1
ATOM 797 N N . ARG A 1 121 ? 0.063 26.257 22.422 1.00 11.58 98 ARG A N 1
ATOM 798 C CA . ARG A 1 121 ? -0.717 26.157 21.190 1.00 15.21 98 ARG A CA 1
ATOM 799 C C . ARG A 1 121 ? -2.167 26.646 21.355 1.00 16.45 98 ARG A C 1
ATOM 800 O O . ARG A 1 121 ? -2.738 27.239 20.438 1.00 14.85 98 ARG A O 1
ATOM 808 N N . ARG A 1 122 ? -2.749 26.391 22.525 1.00 13.21 99 ARG A N 1
ATOM 809 C CA . ARG A 1 122 ? -4.121 26.795 22.815 1.00 17.98 99 ARG A CA 1
ATOM 810 C C . ARG A 1 122 ? -4.326 28.307 22.666 1.00 17.99 99 ARG A C 1
ATOM 811 O O . ARG A 1 122 ? -5.374 28.767 22.219 1.00 17.91 99 ARG A O 1
ATOM 819 N N . ILE A 1 123 ? -3.300 29.060 23.039 1.00 15.85 100 ILE A N 1
ATOM 820 C CA . ILE A 1 123 ? -3.329 30.515 23.083 1.00 14.44 100 ILE A CA 1
ATOM 821 C C . ILE A 1 123 ? -3.157 31.164 21.696 1.00 16.42 100 ILE A C 1
ATOM 822 O O . ILE A 1 123 ? -3.613 32.289 21.457 1.00 16.55 100 ILE A O 1
ATOM 827 N N . LEU A 1 124 ? -2.522 30.433 20.784 1.00 15.84 101 LEU A N 1
ATOM 828 C CA . LEU A 1 124 ? -2.174 30.938 19.453 1.00 15.18 101 LEU A CA 1
ATOM 829 C C . LEU A 1 124 ? -3.351 31.469 18.634 1.00 15.39 101 LEU A C 1
ATOM 830 O O . LEU A 1 124 ? -3.204 32.420 17.858 1.00 15.32 101 LEU A O 1
ATOM 835 N N . LYS A 1 125 ? -4.509 30.839 18.784 1.00 17.16 102 LYS A N 1
ATOM 836 C CA . LYS A 1 125 ? -5.715 31.286 18.098 1.00 16.42 102 LYS A CA 1
ATOM 837 C C . LYS A 1 125 ? -5.971 32.767 18.381 1.00 16.76 102 LYS A C 1
ATOM 838 O O . LYS A 1 125 ? -6.352 33.531 17.487 1.00 13.35 102 LYS A O 1
ATOM 844 N N . GLU A 1 126 ? -5.735 33.171 19.629 1.00 15.27 103 GLU A N 1
ATOM 845 C CA . GLU A 1 126 ? -5.886 34.568 20.030 1.00 15.06 103 GLU A CA 1
ATOM 846 C C . GLU A 1 126 ? -4.652 35.421 19.728 1.00 13.04 103 GLU A C 1
ATOM 847 O O . GLU A 1 126 ? -4.778 36.569 19.318 1.00 11.07 103 GLU A O 1
ATOM 853 N N . THR A 1 127 ? -3.460 34.872 19.947 1.00 11.40 104 THR A N 1
ATOM 854 C CA . THR A 1 127 ? -2.263 35.716 20.005 1.00 10.04 104 THR A CA 1
ATOM 855 C C . THR A 1 127 ? -1.432 35.738 18.728 1.00 10.05 104 THR A C 1
ATOM 856 O O . THR A 1 127 ? -0.782 36.746 18.442 1.00 8.23 104 THR A O 1
ATOM 860 N N . GLY A 1 128 ? -1.460 34.630 17.976 1.00 10.64 105 GLY A N 1
ATOM 861 C CA . GLY A 1 128 ? -0.704 34.478 16.739 1.00 7.45 105 GLY A CA 1
ATOM 862 C C . GLY A 1 128 ? 0.761 34.126 16.970 1.00 9.60 105 GLY A C 1
ATOM 863 O O . GLY A 1 128 ? 1.394 33.460 16.152 1.00 10.08 105 GLY A O 1
ATOM 864 N N . LEU A 1 129 ? 1.297 34.579 18.098 1.00 10.35 106 LEU A N 1
ATOM 865 C CA . LEU A 1 129 ? 2.684 34.322 18.478 1.00 10.77 106 LEU A CA 1
ATOM 866 C C . LEU A 1 129 ? 2.718 34.075 19.980 1.00 9.75 106 LEU A C 1
ATOM 867 O O . LEU A 1 129 ? 2.075 34.793 20.746 1.00 12.09 106 LEU A O 1
ATOM 872 N N . ALA A 1 130 ? 3.453 33.055 20.399 1.00 7.26 107 ALA A N 1
ATOM 873 C CA . ALA A 1 130 ? 3.591 32.760 21.816 1.00 7.83 107 ALA A CA 1
ATOM 874 C C . ALA A 1 130 ? 4.928 32.102 22.107 1.00 7.27 107 ALA A C 1
ATOM 875 O O . ALA A 1 130 ? 5.536 31.481 21.236 1.00 6.82 107 ALA A O 1
ATOM 877 N N . ILE A 1 131 ? 5.381 32.238 23.342 1.00 5.95 108 ILE A N 1
ATOM 878 C CA . ILE A 1 131 ? 6.647 31.654 23.734 1.00 7.40 108 ILE A CA 1
ATOM 879 C C . ILE A 1 131 ? 6.539 30.951 25.078 1.00 6.35 108 ILE A C 1
ATOM 880 O O . ILE A 1 131 ? 5.897 31.449 25.998 1.00 6.08 108 ILE A O 1
ATOM 885 N N . ALA A 1 132 ? 7.167 29.787 25.173 1.00 5.15 109 ALA A N 1
ATOM 886 C CA . ALA A 1 132 ? 7.355 29.118 26.444 1.00 6.62 109 ALA A CA 1
ATOM 887 C C . ALA A 1 132 ? 8.849 29.069 26.794 1.00 6.84 109 ALA A C 1
ATOM 888 O O . ALA A 1 132 ? 9.689 28.621 25.995 1.00 6.23 109 ALA A O 1
ATOM 890 N N . ALA A 1 133 ? 9.172 29.563 27.984 1.00 5.48 110 ALA A N 1
ATOM 891 C CA . ALA A 1 133 ? 10.546 29.623 28.448 1.00 5.61 110 ALA A CA 1
ATOM 892 C C . ALA A 1 133 ? 10.704 28.681 29.629 1.00 6.16 110 ALA A C 1
ATOM 893 O O . ALA A 1 133 ? 10.148 28.919 30.704 1.00 6.01 110 ALA A O 1
ATOM 895 N N . ILE A 1 134 ? 11.476 27.619 29.415 1.00 6.60 111 ILE A N 1
ATOM 896 C CA . ILE A 1 134 ? 11.583 26.507 30.355 1.00 5.78 111 ILE A CA 1
ATOM 897 C C . ILE A 1 134 ? 12.895 26.510 31.118 1.00 6.37 111 ILE A C 1
ATOM 898 O O . ILE A 1 134 ? 13.961 26.702 30.537 1.00 6.14 111 ILE A O 1
ATOM 903 N N . ARG A 1 135 ? 12.806 26.282 32.423 1.00 5.90 112 ARG A N 1
ATOM 904 C CA . ARG A 1 135 ? 13.977 26.101 33.267 1.00 5.52 112 ARG A CA 1
ATOM 905 C C . ARG A 1 135 ? 13.774 24.817 34.058 1.00 5.62 112 ARG A C 1
ATOM 906 O O . ARG A 1 135 ? 12.682 24.252 34.050 1.00 5.84 112 ARG A O 1
ATOM 914 N N . ASN A 1 136 ? 14.826 24.350 34.723 1.00 7.05 113 ASN A N 1
ATOM 915 C CA . ASN A 1 136 ? 14.720 23.214 35.633 1.00 6.20 113 ASN A CA 1
ATOM 916 C C . ASN A 1 136 ? 14.079 21.993 34.971 1.00 5.80 113 ASN A C 1
ATOM 917 O O . ASN A 1 136 ? 13.247 21.306 35.576 1.00 5.95 113 ASN A O 1
ATOM 922 N N . ALA A 1 137 ? 14.467 21.740 33.722 1.00 5.42 114 ALA A N 1
ATOM 923 C CA . ALA A 1 137 ? 14.096 20.519 33.004 1.00 5.14 114 ALA A CA 1
ATOM 924 C C . ALA A 1 137 ? 15.347 19.786 32.520 1.00 5.36 114 ALA A C 1
ATOM 925 O O . ALA A 1 137 ? 16.382 20.398 32.309 1.00 5.30 114 ALA A O 1
ATOM 927 N N . ASN A 1 138 ? 15.242 18.475 32.331 1.00 5.14 115 ASN A N 1
ATOM 928 C CA . ASN A 1 138 ? 16.355 17.696 31.827 1.00 4.71 115 ASN A CA 1
ATOM 929 C C . ASN A 1 138 ? 16.513 17.801 30.321 1.00 5.20 115 ASN A C 1
ATOM 930 O O . ASN A 1 138 ? 15.762 18.488 29.638 1.00 4.43 115 ASN A O 1
ATOM 935 N N . HIS A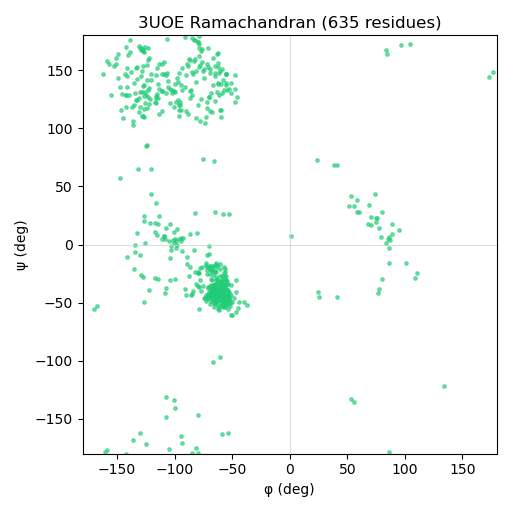 1 139 ? 17.510 17.086 29.824 1.00 6.86 116 HIS A N 1
ATOM 936 C CA . HIS A 1 139 ? 17.989 17.227 28.460 1.00 7.92 116 HIS A CA 1
ATOM 937 C C . HIS A 1 139 ? 16.875 16.950 27.464 1.00 7.31 116 HIS A C 1
ATOM 938 O O . HIS A 1 139 ? 16.105 16.002 27.628 1.00 7.39 116 HIS A O 1
ATOM 953 N N . GLY A 1 141 ? 17.129 16.270 24.210 1.00 6.48 118 GLY A N 1
ATOM 954 C CA . GLY A 1 141 ? 17.449 15.439 23.072 1.00 7.95 118 GLY A CA 1
ATOM 955 C C . GLY A 1 141 ? 17.389 16.242 21.786 1.00 7.66 118 GLY A C 1
ATOM 956 O O . GLY A 1 141 ? 17.724 17.427 21.770 1.00 7.81 118 GLY A O 1
ATOM 965 N N . LEU A 1 143 ? 16.250 18.433 18.945 1.00 5.78 120 LEU A N 1
ATOM 966 C CA . LEU A 1 143 ? 15.232 19.478 18.849 1.00 6.34 120 LEU A CA 1
ATOM 967 C C . LEU A 1 143 ? 14.351 19.378 17.597 1.00 7.85 120 LEU A C 1
ATOM 968 O O . LEU A 1 143 ? 13.248 19.916 17.574 1.00 6.22 120 LEU A O 1
ATOM 973 N N . ALA A 1 144 ? 14.833 18.690 16.564 1.00 7.11 121 ALA A N 1
ATOM 974 C CA . ALA A 1 144 ? 14.055 18.523 15.338 1.00 7.20 121 ALA A CA 1
ATOM 975 C C . ALA A 1 144 ? 12.703 17.874 15.643 1.00 8.65 121 ALA A C 1
ATOM 976 O O . ALA A 1 144 ? 11.702 18.146 14.970 1.00 9.53 121 ALA A O 1
ATOM 978 N N . TYR A 1 145 ? 12.679 17.024 16.668 1.00 8.39 122 TYR A N 1
ATOM 979 C CA . TYR A 1 145 ? 11.467 16.308 17.049 1.00 7.22 122 TYR A CA 1
ATOM 980 C C . TYR A 1 145 ? 10.325 17.295 17.328 1.00 8.79 122 TYR A C 1
ATOM 981 O O . TYR A 1 145 ? 9.201 17.109 16.860 1.00 8.07 122 TYR A O 1
ATOM 990 N N . TYR A 1 146 ? 10.635 18.339 18.093 1.00 7.08 123 TYR A N 1
ATOM 991 C CA . TYR A 1 146 ? 9.658 19.348 18.479 1.00 6.77 123 TYR A CA 1
ATOM 992 C C . TYR A 1 146 ? 9.336 20.268 17.304 1.00 7.68 123 TYR A C 1
ATOM 993 O O . TYR A 1 146 ? 8.166 20.532 17.032 1.00 9.05 123 TYR A O 1
ATOM 1002 N N . ALA A 1 147 ? 10.364 20.739 16.600 1.00 7.07 124 ALA A N 1
ATOM 1003 C CA . ALA A 1 147 ? 10.153 21.560 15.402 1.00 9.43 124 ALA A CA 1
ATOM 1004 C C . ALA A 1 147 ? 9.232 20.850 14.412 1.00 9.16 124 ALA A C 1
ATOM 1005 O O . ALA A 1 147 ? 8.346 21.460 13.814 1.00 9.42 124 ALA A O 1
ATOM 1007 N N . GLU A 1 148 ? 9.445 19.551 14.249 1.00 8.68 125 GLU A N 1
ATOM 1008 C CA . GLU A 1 148 ? 8.655 18.773 13.311 1.00 10.19 125 GLU A CA 1
ATOM 1009 C C . GLU A 1 148 ? 7.218 18.642 13.787 1.00 10.20 125 GLU A C 1
ATOM 1010 O O . GLU A 1 148 ? 6.291 18.715 12.984 1.00 9.36 125 GLU A O 1
ATOM 1016 N N . ALA A 1 149 ? 7.042 18.440 15.094 1.00 9.01 126 ALA A N 1
ATOM 1017 C CA . ALA A 1 149 ? 5.719 18.275 15.667 1.00 7.93 126 ALA A CA 1
ATOM 1018 C C . ALA A 1 149 ? 4.904 19.547 15.447 1.00 11.61 126 ALA A C 1
ATOM 1019 O O . ALA A 1 149 ? 3.723 19.496 15.106 1.00 12.13 126 ALA A O 1
ATOM 1021 N N . ALA A 1 150 ? 5.538 20.693 15.655 1.00 10.39 127 ALA A N 1
ATOM 1022 C CA . ALA A 1 150 ? 4.869 21.965 15.437 1.00 10.85 127 ALA A CA 1
ATOM 1023 C C . ALA A 1 150 ? 4.468 22.073 13.966 1.00 10.59 127 ALA A C 1
ATOM 1024 O O . ALA A 1 150 ? 3.327 22.417 13.642 1.00 11.22 127 ALA A O 1
ATOM 1026 N N . ALA A 1 151 ? 5.409 21.761 13.079 1.00 9.26 128 ALA A N 1
ATOM 1027 C CA . ALA A 1 151 ? 5.173 21.892 11.644 1.00 11.09 128 ALA A CA 1
ATOM 1028 C C . ALA A 1 151 ? 4.067 20.954 11.174 1.00 12.90 128 ALA A C 1
ATOM 1029 O O . ALA A 1 151 ? 3.269 2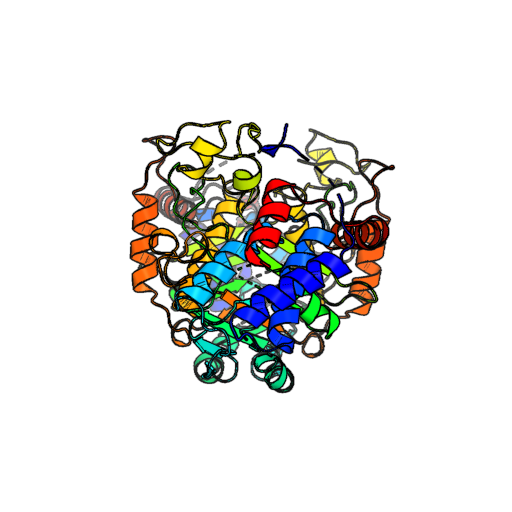1.315 10.311 1.00 13.67 128 ALA A O 1
ATOM 1031 N N . ARG A 1 152 ? 4.007 19.758 11.747 1.00 10.17 129 ARG A N 1
ATOM 1032 C CA . ARG A 1 152 ? 2.979 18.813 11.341 1.00 14.88 129 ARG A CA 1
ATOM 1033 C C . ARG A 1 152 ? 1.594 19.304 11.758 1.00 17.04 129 ARG A C 1
ATOM 1034 O O . ARG A 1 152 ? 0.601 19.029 11.084 1.00 13.80 129 ARG A O 1
ATOM 1042 N N . ASP A 1 153 ? 1.546 20.043 12.862 1.00 15.03 130 ASP A N 1
ATOM 1043 C CA . ASP A 1 153 ? 0.319 20.677 13.322 1.00 17.57 130 ASP A CA 1
ATOM 1044 C C . ASP A 1 153 ? 0.046 21.966 12.563 1.00 15.32 130 ASP A C 1
ATOM 1045 O O . ASP A 1 153 ? -0.834 22.740 12.938 1.00 16.92 130 ASP A O 1
ATOM 1050 N N . GLY A 1 154 ? 0.808 22.203 11.500 1.00 13.13 131 GLY A N 1
ATOM 1051 C CA . GLY A 1 154 ? 0.593 23.374 10.674 1.00 10.91 131 GLY A CA 1
ATOM 1052 C C . GLY A 1 154 ? 1.080 24.659 11.315 1.00 11.18 131 GLY A C 1
ATOM 1053 O O . GLY A 1 154 ? 0.669 25.744 10.922 1.00 9.67 131 GLY A O 1
ATOM 1054 N N . LEU A 1 155 ? 1.965 24.540 12.301 1.00 10.96 132 LEU A N 1
ATOM 1055 C CA . LEU A 1 155 ? 2.537 25.717 12.951 1.00 11.59 132 LEU A CA 1
ATOM 1056 C C . LEU A 1 155 ? 4.011 25.923 12.611 1.00 9.05 132 LEU A C 1
ATOM 1057 O O . LEU A 1 155 ? 4.709 24.992 12.229 1.00 9.21 132 LEU A O 1
ATOM 1062 N N . ILE A 1 156 ? 4.473 27.158 12.749 1.00 10.37 133 ILE A N 1
ATOM 1063 C CA . ILE A 1 156 ? 5.902 27.450 12.718 1.00 7.98 133 ILE A CA 1
ATOM 1064 C C . ILE A 1 156 ? 6.442 27.269 14.128 1.00 8.01 133 ILE A C 1
ATOM 1065 O O . ILE A 1 156 ? 5.915 27.857 15.078 1.00 8.10 133 ILE A O 1
ATOM 1070 N N . GLY A 1 157 ? 7.474 26.441 14.264 1.00 6.94 134 GLY A N 1
ATOM 1071 C CA . GLY A 1 157 ? 8.056 26.151 15.561 1.00 6.34 134 GLY A CA 1
ATOM 1072 C C . GLY A 1 157 ? 9.540 26.467 15.593 1.00 8.01 134 GLY A C 1
ATOM 1073 O O . GLY A 1 157 ? 10.300 26.009 14.735 1.00 8.46 134 GLY A O 1
ATOM 1074 N N . ILE A 1 158 ? 9.947 27.262 16.578 1.00 6.72 135 ILE A N 1
ATOM 1075 C CA . ILE A 1 158 ? 11.342 27.627 16.760 1.00 6.12 135 ILE A CA 1
ATOM 1076 C C . ILE A 1 158 ? 11.773 27.181 18.146 1.00 8.23 135 ILE A C 1
ATOM 1077 O O . ILE A 1 158 ? 11.125 27.517 19.147 1.00 9.56 135 ILE A O 1
ATOM 1082 N N . VAL A 1 159 ? 12.847 26.394 18.202 1.00 6.73 136 VAL A N 1
ATOM 1083 C CA . VAL A 1 159 ? 13.247 25.751 19.443 1.00 6.26 136 VAL A CA 1
ATOM 1084 C C . VAL A 1 159 ? 14.722 25.969 19.726 1.00 7.18 136 VAL A C 1
ATOM 1085 O O . VAL A 1 159 ? 15.551 25.903 18.815 1.00 7.30 136 VAL A O 1
ATOM 1097 N N . SER A 1 161 ? 17.848 25.355 23.038 1.00 6.52 138 SER A N 1
ATOM 1098 C CA . SER A 1 161 ? 18.200 24.754 24.310 1.00 5.85 138 SER A CA 1
ATOM 1099 C C . SER A 1 161 ? 19.674 25.033 24.520 1.00 8.06 138 SER A C 1
ATOM 1100 O O . SER A 1 161 ? 20.451 25.053 23.558 1.00 7.66 138 SER A O 1
ATOM 1103 N N . THR A 1 162 ? 20.056 25.270 25.769 1.00 6.27 139 THR A N 1
ATOM 1104 C CA . THR A 1 162 ? 21.455 25.469 26.114 1.00 6.40 139 THR A CA 1
ATOM 1105 C C . THR A 1 162 ? 22.038 24.241 26.822 1.00 6.56 139 THR A C 1
ATOM 1106 O O . THR A 1 162 ? 21.362 23.214 26.971 1.00 6.24 139 THR A O 1
ATOM 1110 N N . SER A 1 163 ? 23.287 24.350 27.265 1.00 6.23 140 SER A N 1
ATOM 1111 C CA . SER A 1 163 ? 23.998 23.194 27.815 1.00 6.96 140 SER A CA 1
ATOM 1112 C C . SER A 1 163 ? 25.161 23.595 28.711 1.00 6.04 140 SER A C 1
ATOM 1113 O O . SER A 1 163 ? 25.374 24.772 28.959 1.00 6.84 140 SER A O 1
ATOM 1116 N N . GLU A 1 164 ? 25.900 22.596 29.193 1.00 6.80 141 GLU A N 1
ATOM 1117 C CA . GLU A 1 164 ? 27.184 22.812 29.839 1.00 6.58 141 GLU A CA 1
ATOM 1118 C C . GLU A 1 164 ? 28.087 23.582 28.883 1.00 7.69 141 GLU A C 1
ATOM 1119 O O . GLU A 1 164 ? 28.006 23.408 27.662 1.00 7.42 141 GLU A O 1
ATOM 1125 N N . ALA A 1 165 ? 28.946 24.425 29.440 1.00 5.61 142 ALA A N 1
ATOM 1126 C CA . ALA A 1 165 ? 29.946 25.130 28.656 1.00 7.10 142 ALA A CA 1
ATOM 1127 C C . ALA A 1 165 ? 30.860 24.120 27.966 1.00 7.88 142 ALA A C 1
ATOM 1128 O O . ALA A 1 165 ? 31.657 23.447 28.616 1.00 8.10 142 ALA A O 1
ATOM 1130 N N . LEU A 1 166 ? 30.739 24.003 26.649 1.00 8.13 143 LEU A N 1
ATOM 1131 C CA . LEU A 1 166 ? 31.526 23.025 25.909 1.00 7.64 143 LEU A CA 1
ATOM 1132 C C . LEU A 1 166 ? 32.231 23.632 24.709 1.00 8.17 143 LEU A C 1
ATOM 1133 O O . LEU A 1 166 ? 33.085 22.989 24.094 1.00 9.65 143 LEU A O 1
ATOM 1138 N N . VAL A 1 167 ? 31.888 24.875 24.397 1.00 6.84 144 VAL A N 1
ATOM 1139 C CA . VAL A 1 167 ? 32.278 25.496 23.138 1.00 6.73 144 VAL A CA 1
ATOM 1140 C C . VAL A 1 167 ? 33.048 26.771 23.414 1.00 7.09 144 VAL A C 1
ATOM 1141 O O . VAL A 1 167 ? 32.622 27.592 24.224 1.00 8.48 144 VAL A O 1
ATOM 1145 N N . HIS A 1 168 ? 34.177 26.961 22.747 1.00 6.72 145 HIS A N 1
ATOM 1146 C CA . HIS A 1 168 ? 34.920 28.200 22.954 1.00 8.05 145 HIS A CA 1
ATOM 1147 C C . HIS A 1 168 ? 34.452 29.280 22.000 1.00 6.98 145 HIS A C 1
ATOM 1148 O O . HIS A 1 168 ? 33.952 28.982 20.926 1.00 8.12 145 HIS A O 1
ATOM 1155 N N . PRO A 1 169 ? 34.616 30.547 22.389 1.00 8.33 146 PRO A N 1
ATOM 1156 C CA . PRO A 1 169 ? 34.274 31.618 21.450 1.00 7.66 146 PRO A CA 1
ATOM 1157 C C . PRO A 1 169 ? 35.229 31.592 20.266 1.00 8.14 146 PRO A C 1
ATOM 1158 O O . PRO A 1 169 ? 36.313 31.007 20.353 1.00 8.12 146 PRO A O 1
ATOM 1162 N N . PHE A 1 170 ? 34.828 32.219 19.170 1.00 7.36 147 PHE A N 1
ATOM 1163 C CA . PHE A 1 170 ? 35.736 32.454 18.068 1.00 8.97 147 PHE A CA 1
ATOM 1164 C C . PHE A 1 170 ? 36.870 33.336 18.601 1.00 9.26 147 PHE A C 1
ATOM 1165 O O . PHE A 1 170 ? 36.616 34.353 19.243 1.00 9.86 147 PHE A O 1
ATOM 1173 N N . GLY A 1 171 ? 38.117 32.930 18.376 1.00 9.39 148 GLY A N 1
ATOM 1174 C CA . GLY A 1 171 ? 39.263 33.676 18.883 1.00 8.47 148 GLY A CA 1
ATOM 1175 C C . GLY A 1 171 ? 39.680 33.314 20.302 1.00 9.85 148 GLY A C 1
ATOM 1176 O O . GLY A 1 171 ? 40.675 33.841 20.812 1.00 10.59 148 GLY A O 1
ATOM 1177 N N . GLY A 1 172 ? 38.924 32.418 20.941 1.00 8.66 149 GLY A N 1
ATOM 1178 C CA . GLY A 1 172 ? 39.203 31.971 22.298 1.00 8.11 149 GLY A CA 1
ATOM 1179 C C . GLY A 1 172 ? 39.370 30.463 22.351 1.00 8.81 149 GLY A C 1
ATOM 1180 O O . GLY A 1 172 ? 39.078 29.778 21.381 1.00 9.01 149 GLY A O 1
ATOM 1181 N N . THR A 1 173 ? 39.845 29.935 23.474 1.00 8.98 150 THR A N 1
ATOM 1182 C CA . THR A 1 173 ? 40.139 28.512 23.542 1.00 10.04 150 THR A CA 1
ATOM 1183 C C . THR A 1 173 ? 39.588 27.843 24.792 1.00 11.05 150 THR A C 1
ATOM 1184 O O . THR A 1 173 ? 39.919 26.690 25.078 1.00 12.91 150 THR A O 1
ATOM 1188 N N . GLN A 1 174 ? 38.761 28.569 25.536 1.00 10.39 151 GLN A N 1
ATOM 1189 C CA . GLN A 1 174 ? 38.129 28.034 26.741 1.00 10.54 151 GLN A CA 1
ATOM 1190 C C . GLN A 1 174 ? 36.663 27.741 26.487 1.00 9.78 151 GLN A C 1
ATOM 1191 O O . GLN A 1 174 ? 35.983 28.499 25.794 1.00 8.52 151 GLN A O 1
ATOM 1197 N N . ALA A 1 175 ? 36.192 26.634 27.052 1.00 9.35 152 ALA A N 1
ATOM 1198 C CA . ALA A 1 175 ? 34.785 26.266 27.011 1.00 8.20 152 ALA A CA 1
ATOM 1199 C C . ALA A 1 175 ? 33.962 27.258 27.833 1.00 8.92 152 ALA A C 1
ATOM 1200 O O . ALA A 1 175 ? 34.098 27.308 29.051 1.00 7.92 152 ALA A O 1
ATOM 1202 N N . LEU A 1 176 ? 33.096 28.030 27.174 1.00 9.45 153 LEU A N 1
ATOM 1203 C CA . LEU A 1 176 ? 32.349 29.087 27.858 1.00 7.40 153 LEU A CA 1
ATOM 1204 C C . LEU A 1 176 ? 30.916 29.206 27.368 1.00 7.41 153 LEU A C 1
ATOM 1205 O O . LEU A 1 176 ? 30.090 29.908 27.968 1.00 6.91 153 LEU A O 1
ATOM 1210 N N . ILE A 1 177 ? 30.631 28.512 26.274 1.00 6.60 154 ILE A N 1
ATOM 1211 C CA . ILE A 1 177 ? 29.338 28.591 25.609 1.00 6.09 154 ILE A CA 1
ATOM 1212 C C . ILE A 1 177 ? 28.817 27.165 25.418 1.00 7.35 154 ILE A C 1
ATOM 1213 O O . ILE A 1 177 ? 29.607 26.224 25.267 1.00 6.94 154 ILE A O 1
ATOM 1218 N N . GLY A 1 178 ? 27.498 26.997 25.430 1.00 5.87 155 GLY A N 1
ATOM 1219 C CA . GLY A 1 178 ? 26.912 25.680 25.243 1.00 5.88 155 GLY A CA 1
ATOM 1220 C C . GLY A 1 178 ? 26.892 25.278 23.778 1.00 7.09 155 GLY A C 1
ATOM 1221 O O . GLY A 1 178 ? 27.209 26.096 22.904 1.00 6.34 155 GLY A O 1
ATOM 1222 N N . THR A 1 179 ? 26.522 24.028 23.500 1.00 5.44 156 THR A N 1
ATOM 1223 C CA . THR A 1 179 ? 26.400 23.578 22.116 1.00 6.75 156 THR A CA 1
ATOM 1224 C C . THR A 1 179 ? 25.223 24.256 21.411 1.00 6.13 156 THR A C 1
ATOM 1225 O O . THR A 1 179 ? 25.179 24.322 20.185 1.00 7.24 156 THR A O 1
ATOM 1229 N N . ASN A 1 180 ? 24.269 24.739 22.207 1.00 7.13 157 ASN A N 1
ATOM 1230 C CA . ASN A 1 180 ? 23.216 25.676 21.770 1.00 6.50 157 ASN A CA 1
ATOM 1231 C C . ASN A 1 180 ? 22.618 25.466 20.389 1.00 8.23 157 ASN A C 1
ATOM 1232 O O . ASN A 1 180 ? 22.805 26.291 19.489 1.00 8.18 157 ASN A O 1
ATOM 1237 N N . PRO A 1 181 ? 21.867 24.374 20.230 1.00 7.41 158 PRO A N 1
ATOM 1238 C CA . PRO A 1 181 ? 21.157 24.115 18.981 1.00 7.03 158 PRO A CA 1
ATOM 1239 C C . PRO A 1 181 ? 19.943 25.032 18.848 1.00 9.81 158 PRO A C 1
ATOM 1240 O O . PRO A 1 181 ? 19.340 25.456 19.851 1.00 6.00 158 PRO A O 1
ATOM 1244 N N . VAL A 1 182 ? 19.594 25.334 17.602 1.00 9.38 159 VAL A N 1
ATOM 1245 C CA . VAL A 1 182 ? 18.302 25.909 17.296 1.00 7.75 159 VAL A CA 1
ATOM 1246 C C . VAL A 1 182 ? 17.636 25.064 16.217 1.00 8.63 159 VAL A C 1
ATOM 1247 O O . VAL A 1 182 ? 18.282 24.638 15.266 1.00 9.37 159 VAL A O 1
ATOM 1251 N N . ALA A 1 183 ? 16.345 24.802 16.381 1.00 8.91 160 ALA A N 1
ATOM 1252 C CA . ALA A 1 183 ? 15.582 24.085 15.366 1.00 6.94 160 ALA A CA 1
ATOM 1253 C C . ALA A 1 183 ? 14.416 24.935 14.851 1.00 7.64 160 ALA A C 1
ATOM 1254 O O . ALA A 1 183 ? 13.766 25.654 15.617 1.00 6.90 160 ALA A O 1
ATOM 1256 N N . ILE A 1 184 ? 14.157 24.855 13.551 1.00 7.32 161 ILE A N 1
ATOM 1257 C CA . ILE A 1 184 ? 13.059 25.602 12.948 1.00 7.14 161 ILE A CA 1
ATOM 1258 C C . ILE A 1 184 ? 12.171 24.703 12.085 1.00 7.02 161 ILE A C 1
ATOM 1259 O O . ILE A 1 184 ? 12.627 24.108 11.111 1.00 6.61 161 ILE A O 1
ATOM 1264 N N . GLY A 1 185 ? 10.900 24.597 12.459 1.00 6.89 162 GLY A N 1
ATOM 1265 C CA . GLY A 1 185 ? 9.943 23.817 11.692 1.00 6.57 162 GLY A CA 1
ATOM 1266 C C . GLY A 1 185 ? 8.962 24.714 10.957 1.00 7.55 162 GLY A C 1
ATOM 1267 O O . GLY A 1 185 ? 8.374 25.626 11.541 1.00 6.93 162 GLY A O 1
ATOM 1268 N N . ILE A 1 186 ? 8.782 24.460 9.668 1.00 6.73 163 ILE A N 1
ATOM 1269 C CA . ILE A 1 186 ? 7.881 25.280 8.872 1.00 8.03 163 ILE A CA 1
ATOM 1270 C C . ILE A 1 186 ? 6.975 24.401 8.023 1.00 11.44 163 ILE A C 1
ATOM 1271 O O . ILE A 1 186 ? 7.453 23.550 7.271 1.00 12.81 163 ILE A O 1
ATOM 1276 N N . PRO A 1 187 ? 5.650 24.580 8.164 1.00 13.32 164 PRO A N 1
ATOM 1277 C CA . PRO A 1 187 ? 4.738 23.767 7.354 1.00 12.51 164 PRO A CA 1
ATOM 1278 C C . PRO A 1 187 ? 5.025 23.952 5.867 1.00 13.49 164 PRO A C 1
ATOM 1279 O O . PRO A 1 187 ? 5.208 25.071 5.380 1.00 10.01 164 PRO A O 1
ATOM 1283 N N . ALA A 1 188 ? 5.097 22.837 5.162 1.00 15.15 165 ALA A N 1
ATOM 1284 C CA . ALA A 1 188 ? 5.197 22.840 3.715 1.00 21.14 165 ALA A CA 1
ATOM 1285 C C . ALA A 1 188 ? 4.026 21.982 3.292 1.00 24.92 165 ALA A C 1
ATOM 1286 O O . ALA A 1 188 ? 3.203 21.638 4.132 1.00 36.36 165 ALA A O 1
ATOM 1288 N N . ALA A 1 189 ? 3.916 21.634 2.019 1.00 26.31 166 ALA A N 1
ATOM 1289 C CA . ALA A 1 189 ? 2.777 20.810 1.611 1.00 30.47 166 ALA A CA 1
ATOM 1290 C C . ALA A 1 189 ? 2.832 19.487 2.361 1.00 29.94 166 ALA A C 1
ATOM 1291 O O . ALA A 1 189 ? 2.394 19.383 3.506 1.00 32.93 166 ALA A O 1
ATOM 1293 N N . GLY A 1 190 ? 3.386 18.474 1.717 1.00 31.06 167 GLY A N 1
ATOM 1294 C CA . GLY A 1 190 ? 3.574 17.201 2.377 1.00 32.10 167 GLY A CA 1
ATOM 1295 C C . GLY A 1 190 ? 4.589 17.373 3.484 1.00 32.81 167 GLY A C 1
ATOM 1296 O O . GLY A 1 190 ? 4.275 17.889 4.559 1.00 34.68 167 GLY A O 1
ATOM 1297 N N . HIS A 1 191 ? 5.819 16.962 3.205 1.00 25.60 168 HIS A N 1
ATOM 1298 C CA . HIS A 1 191 ? 6.876 16.970 4.202 1.00 27.33 168 HIS A CA 1
ATOM 1299 C C . HIS A 1 191 ? 7.295 18.380 4.600 1.00 23.34 168 HIS A C 1
ATOM 1300 O O . HIS A 1 191 ? 7.568 19.225 3.741 1.00 24.51 168 HIS A O 1
ATOM 1307 N N . PRO A 1 192 ? 7.362 18.630 5.914 1.00 17.01 169 PRO A N 1
ATOM 1308 C CA . PRO A 1 192 ? 7.679 19.964 6.428 1.00 13.92 169 PRO A CA 1
ATOM 1309 C C . PRO A 1 192 ? 9.156 20.318 6.294 1.00 10.82 169 PRO A C 1
ATOM 1310 O O . PRO A 1 192 ? 10.021 19.445 6.344 1.00 10.03 169 PRO A O 1
ATOM 1314 N N . PHE A 1 193 ? 9.430 21.606 6.128 1.00 9.28 170 PHE A N 1
ATOM 1315 C CA . PHE A 1 193 ? 10.776 22.126 6.278 1.00 9.07 170 PHE A CA 1
ATOM 1316 C C . PHE A 1 193 ? 11.193 21.941 7.743 1.00 8.46 170 PHE A C 1
ATOM 1317 O O . PHE A 1 193 ? 10.497 22.389 8.655 1.00 7.86 170 PHE A O 1
ATOM 1325 N N . VAL A 1 194 ? 12.307 21.257 7.968 1.00 7.00 171 VAL A N 1
ATOM 1326 C CA . VAL A 1 194 ? 12.761 20.993 9.333 1.00 8.89 171 VAL A CA 1
ATOM 1327 C C . VAL A 1 194 ? 14.265 21.214 9.479 1.00 9.20 171 VAL A C 1
ATOM 1328 O O . VAL A 1 194 ? 15.067 20.377 9.070 1.00 8.19 171 VAL A O 1
ATOM 1332 N N . LEU A 1 195 ? 14.630 22.350 10.071 1.00 7.97 172 LEU A N 1
ATOM 1333 C CA . LEU A 1 195 ? 16.024 22.699 10.304 1.00 8.23 172 LEU A CA 1
ATOM 1334 C C . LEU A 1 195 ? 16.381 22.455 11.762 1.00 9.63 172 LEU A C 1
ATOM 1335 O O . LEU A 1 195 ? 15.636 22.855 12.653 1.00 9.47 172 LEU A O 1
ATOM 1340 N N . ASP A 1 196 ? 17.519 21.803 11.993 1.00 9.71 173 ASP A N 1
ATOM 1341 C CA . ASP A 1 196 ? 18.027 21.534 13.340 1.00 11.12 173 ASP A CA 1
ATOM 1342 C C . ASP A 1 196 ? 19.549 21.581 13.293 1.00 12.89 173 ASP A C 1
ATOM 1343 O O . ASP A 1 196 ? 20.178 20.775 12.623 1.00 12.79 173 ASP A O 1
ATOM 1348 N N . LEU A 1 197 ? 20.152 22.532 13.987 1.00 15.51 174 LEU A N 1
ATOM 1349 C CA . LEU A 1 197 ? 21.599 22.640 13.925 1.00 16.06 174 LEU A CA 1
ATOM 1350 C C . LEU A 1 197 ? 22.221 23.133 15.219 1.00 15.18 174 LEU A C 1
ATOM 1351 O O . LEU A 1 197 ? 21.738 24.076 15.843 1.00 13.82 174 LEU A O 1
ATOM 1356 N N . ALA A 1 198 ? 23.296 22.468 15.620 1.00 16.65 175 ALA A N 1
ATOM 1357 C CA . ALA A 1 198 ? 24.119 22.947 16.709 1.00 12.99 175 ALA A CA 1
ATOM 1358 C C . ALA A 1 198 ? 24.927 24.113 16.177 1.00 12.73 175 ALA A C 1
ATOM 1359 O O . ALA A 1 198 ? 25.356 24.109 15.017 1.00 13.40 175 ALA A O 1
ATOM 1361 N N . THR A 1 199 ? 25.129 25.116 17.021 1.00 9.30 176 THR A N 1
ATOM 1362 C CA . THR A 1 199 ? 25.971 26.239 16.649 1.00 9.04 176 THR A CA 1
ATOM 1363 C C . THR A 1 199 ? 27.438 25.907 16.901 1.00 9.72 176 THR A C 1
ATOM 1364 O O . THR A 1 199 ? 28.327 26.702 16.583 1.00 10.08 176 THR A O 1
ATOM 1368 N N . SER A 1 200 ? 27.691 24.736 17.485 1.00 9.66 177 SER A N 1
ATOM 1369 C CA . SER A 1 200 ? 29.052 24.218 17.559 1.00 9.72 177 SER A CA 1
ATOM 1370 C C . SER A 1 200 ? 29.348 23.436 16.278 1.00 11.36 177 SER A C 1
ATOM 1371 O O . SER A 1 200 ? 28.432 23.006 15.578 1.00 12.33 177 SER A O 1
ATOM 1374 N N . ILE A 1 201 ? 30.624 23.261 15.966 1.00 9.81 178 ILE A N 1
ATOM 1375 C CA . ILE A 1 201 ? 30.997 22.603 14.725 1.00 11.43 178 ILE A CA 1
ATOM 1376 C C . ILE A 1 201 ? 30.686 21.108 14.799 1.00 13.10 178 ILE A C 1
ATOM 1377 O O . ILE A 1 201 ? 30.484 20.446 13.775 1.00 13.09 178 ILE A O 1
ATOM 1382 N N . VAL A 1 202 ? 30.658 20.589 16.022 1.00 10.42 179 VAL A N 1
ATOM 1383 C CA . VAL A 1 202 ? 30.297 19.205 16.266 1.00 13.47 179 VAL A CA 1
ATOM 1384 C C . VAL A 1 202 ? 29.663 19.099 17.648 1.00 14.99 179 VAL A C 1
ATOM 1385 O O . VAL A 1 202 ? 29.831 19.993 18.486 1.00 13.35 179 VAL A O 1
ATOM 1389 N N . SER A 1 203 ? 28.924 18.017 17.873 1.00 14.63 180 SER A N 1
ATOM 1390 C CA . SER A 1 203 ? 28.347 17.726 19.182 1.00 17.17 180 SER A CA 1
ATOM 1391 C C . SER A 1 203 ? 29.383 17.118 20.137 1.00 15.71 180 SER A C 1
ATOM 1392 O O . SER A 1 203 ? 30.304 16.433 19.711 1.00 14.78 180 SER A O 1
ATOM 1403 N N . GLY A 1 205 ? 28.401 14.983 22.288 1.00 14.35 182 GLY A N 1
ATOM 1404 C CA . GLY A 1 205 ? 27.894 13.630 22.176 1.00 14.98 182 GLY A CA 1
ATOM 1405 C C . GLY A 1 205 ? 28.669 12.826 21.148 1.00 15.45 182 GLY A C 1
ATOM 1406 O O . GLY A 1 205 ? 29.038 11.680 21.403 1.00 17.22 182 GLY A O 1
ATOM 1407 N N . LYS A 1 206 ? 28.924 13.428 19.989 1.00 15.22 183 LYS A N 1
ATOM 1408 C CA . LYS A 1 206 ? 29.679 12.760 18.932 1.00 14.83 183 LYS A CA 1
ATOM 1409 C C . LYS A 1 206 ? 31.136 12.564 19.323 1.00 16.40 183 LYS A C 1
ATOM 1410 O O . LYS A 1 206 ? 31.752 11.564 18.962 1.00 17.80 183 LYS A O 1
ATOM 1416 N N . ILE A 1 207 ? 31.693 13.517 20.058 1.00 13.94 184 ILE A N 1
ATOM 1417 C CA . ILE A 1 207 ? 33.068 13.373 20.494 1.00 16.69 184 ILE A CA 1
ATOM 1418 C C . ILE A 1 207 ? 33.176 12.238 21.509 1.00 14.86 184 ILE A C 1
ATOM 1419 O O . ILE A 1 207 ? 34.129 11.467 21.479 1.00 14.90 184 ILE A O 1
ATOM 1424 N N . ASN A 1 208 ? 32.185 12.135 22.389 1.00 14.90 185 ASN A N 1
ATOM 1425 C CA . ASN A 1 208 ? 32.149 11.070 23.388 1.00 17.58 185 ASN A CA 1
ATOM 1426 C C . ASN A 1 208 ? 32.127 9.712 22.711 1.00 18.20 185 ASN A C 1
ATOM 1427 O O . ASN A 1 208 ? 32.842 8.796 23.116 1.00 18.06 185 ASN A O 1
ATOM 1432 N N . ASN A 1 209 ? 31.315 9.603 21.664 1.00 17.45 186 ASN A N 1
ATOM 1433 C CA . ASN A 1 209 ? 31.261 8.399 20.850 1.00 16.74 186 ASN A CA 1
ATOM 1434 C C . ASN A 1 209 ? 32.627 8.051 20.262 1.00 18.82 186 ASN A C 1
ATOM 1435 O O . ASN A 1 209 ? 33.002 6.878 20.210 1.00 21.04 186 ASN A O 1
ATOM 1440 N N . HIS A 1 210 ? 33.380 9.059 19.831 1.00 14.99 187 HIS A N 1
ATOM 1441 C CA . HIS A 1 210 ? 34.748 8.808 19.403 1.00 16.95 187 HIS A CA 1
ATOM 1442 C C . HIS A 1 210 ? 35.631 8.328 20.558 1.00 20.09 187 HIS A C 1
ATOM 1443 O O . HIS A 1 210 ? 36.330 7.317 20.437 1.00 20.84 187 HIS A O 1
ATOM 1450 N N . ALA A 1 211 ? 35.611 9.058 21.671 1.00 20.15 188 ALA A N 1
ATOM 1451 C CA . ALA A 1 211 ? 36.416 8.678 22.830 1.00 20.98 188 ALA A CA 1
ATOM 1452 C C . ALA A 1 211 ? 36.115 7.228 23.186 1.00 21.84 188 ALA A C 1
ATOM 1453 O O . ALA A 1 211 ? 37.023 6.422 23.400 1.00 15.60 188 ALA A O 1
ATOM 1463 N N . ARG A 1 213 ? 35.087 4.758 21.465 1.00 21.40 190 ARG A N 1
ATOM 1464 C CA . ARG A 1 213 ? 35.478 3.729 20.513 1.00 18.15 190 ARG A CA 1
ATOM 1465 C C . ARG A 1 213 ? 36.964 3.783 20.158 1.00 18.73 190 ARG A C 1
ATOM 1466 O O . ARG A 1 213 ? 37.430 3.076 19.264 1.00 17.64 190 ARG A O 1
ATOM 1474 N N . GLY A 1 214 ? 37.708 4.625 20.859 1.00 18.32 191 GLY A N 1
ATOM 1475 C CA . GLY A 1 214 ? 39.141 4.725 20.641 1.00 17.11 191 GLY A CA 1
ATOM 1476 C C . GLY A 1 214 ? 39.513 5.374 19.323 1.00 18.58 191 GLY A C 1
ATOM 1477 O O . GLY A 1 214 ? 40.610 5.163 18.810 1.00 22.95 191 GLY A O 1
ATOM 1478 N N . LEU A 1 215 ? 38.610 6.180 18.778 1.00 19.68 192 LEU A N 1
ATOM 1479 C CA . LEU A 1 215 ? 38.871 6.841 17.501 1.00 21.97 192 LEU A CA 1
ATOM 1480 C C . LEU A 1 215 ? 39.371 8.271 17.657 1.00 18.88 192 LEU A C 1
ATOM 1481 O O . LEU A 1 215 ? 38.895 9.025 18.507 1.00 18.50 192 LEU A O 1
ATOM 1486 N N . ALA A 1 216 ? 40.333 8.633 16.818 1.00 18.06 193 ALA A N 1
ATOM 1487 C CA . ALA A 1 216 ? 40.751 10.019 16.677 1.00 16.14 193 ALA A CA 1
ATOM 1488 C C . ALA A 1 216 ? 39.602 10.878 16.154 1.00 17.15 193 ALA A C 1
ATOM 1489 O O . ALA A 1 216 ? 38.607 10.369 15.623 1.00 17.78 193 ALA A O 1
ATOM 1491 N N . ILE A 1 217 ? 39.746 12.187 16.299 1.00 16.44 194 ILE A N 1
ATOM 1492 C CA . ILE A 1 217 ? 38.758 13.114 15.773 1.00 18.32 194 ILE A CA 1
ATOM 1493 C C . ILE A 1 217 ? 39.423 14.045 14.766 1.00 18.28 194 ILE A C 1
ATOM 1494 O O . ILE A 1 217 ? 40.603 14.373 14.902 1.00 18.16 194 ILE A O 1
ATOM 1499 N N . PRO A 1 218 ? 38.675 14.457 13.734 1.00 16.92 195 PRO A N 1
ATOM 1500 C CA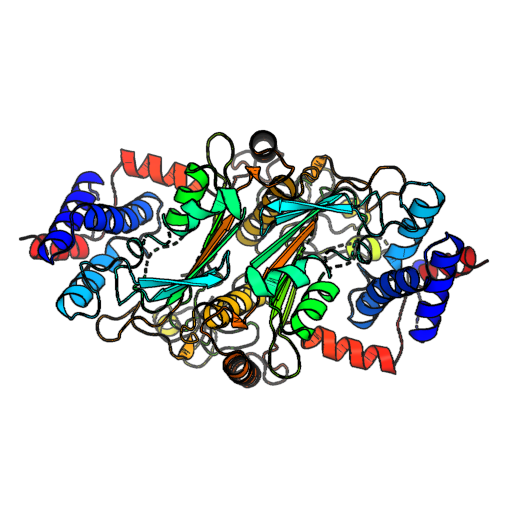 . PRO A 1 218 ? 39.311 15.321 12.742 1.00 17.29 195 PRO A CA 1
ATOM 1501 C C . PRO A 1 218 ? 39.907 16.540 13.422 1.00 18.72 195 PRO A C 1
ATOM 1502 O O . PRO A 1 218 ? 39.367 17.022 14.418 1.00 16.46 195 PRO A O 1
ATOM 1506 N N . PRO A 1 219 ? 41.021 17.039 12.884 1.00 19.63 196 PRO A N 1
ATOM 1507 C CA . PRO A 1 219 ? 41.634 18.258 13.410 1.00 18.52 196 PRO A CA 1
ATOM 1508 C C . PRO A 1 219 ? 40.665 19.412 13.181 1.00 18.53 196 PRO A C 1
ATOM 1509 O O . PRO A 1 219 ? 39.963 19.413 12.165 1.00 17.15 196 PRO A O 1
ATOM 1513 N N . GLY A 1 220 ? 40.611 20.364 14.106 1.00 15.98 197 GLY A N 1
ATOM 1514 C CA . GLY A 1 220 ? 39.724 21.504 13.950 1.00 17.96 197 GLY A CA 1
ATOM 1515 C C . GLY A 1 220 ? 38.430 21.435 14.748 1.00 16.43 197 GLY A C 1
ATOM 1516 O O . GLY A 1 220 ? 37.750 22.443 14.923 1.00 20.83 197 GLY A O 1
ATOM 1517 N N . TRP A 1 221 ? 38.074 20.253 15.232 1.00 15.66 198 TRP A N 1
ATOM 1518 C CA . TRP A 1 221 ? 36.866 20.119 16.041 1.00 14.84 198 TRP A CA 1
ATOM 1519 C C . TRP A 1 221 ? 37.057 20.771 17.400 1.00 12.37 198 TRP A C 1
ATOM 1520 O O . TRP A 1 221 ? 36.179 21.491 17.877 1.00 13.90 198 TRP A O 1
ATOM 1531 N N . ALA A 1 222 ? 38.210 20.524 18.014 1.00 11.04 199 ALA A N 1
ATOM 1532 C CA . ALA A 1 222 ? 38.399 20.837 19.424 1.00 12.86 199 ALA A CA 1
ATOM 1533 C C . ALA A 1 222 ? 39.830 21.204 19.797 1.00 13.80 199 ALA A C 1
ATOM 1534 O O . ALA A 1 222 ? 40.772 20.955 19.050 1.00 13.20 199 ALA A O 1
ATOM 1536 N N . VAL A 1 223 ? 39.967 21.803 20.977 1.00 14.01 200 VAL A N 1
ATOM 1537 C CA . VAL A 1 223 ? 41.268 22.058 21.580 1.00 15.59 200 VAL A CA 1
ATOM 1538 C C . VAL A 1 223 ? 41.251 21.369 22.923 1.00 13.62 200 VAL A C 1
ATOM 1539 O O . VAL A 1 223 ? 40.183 21.061 23.441 1.00 12.71 200 VAL A O 1
ATOM 1543 N N . ASP A 1 224 ? 42.421 21.111 23.491 1.00 16.48 201 ASP A N 1
ATOM 1544 C CA . ASP A 1 224 ? 42.463 20.472 24.801 1.00 17.66 201 ASP A CA 1
ATOM 1545 C C . ASP A 1 224 ? 42.252 21.510 25.893 1.00 16.62 201 ASP A C 1
ATOM 1546 O O . ASP A 1 224 ? 41.993 22.677 25.601 1.00 18.18 201 ASP A O 1
ATOM 1551 N N . ARG A 1 225 ? 42.363 21.071 27.142 1.00 15.01 202 ARG A N 1
ATOM 1552 C CA . ARG A 1 225 ? 42.141 21.923 28.301 1.00 19.66 202 ARG A CA 1
ATOM 1553 C C . ARG A 1 225 ? 43.108 23.106 28.361 1.00 20.94 202 ARG A C 1
ATOM 1554 O O . ARG A 1 225 ? 42.833 24.097 29.022 1.00 18.99 202 ARG A O 1
ATOM 1562 N N . ASP A 1 226 ? 44.243 22.998 27.684 1.00 21.49 203 ASP A N 1
ATOM 1563 C CA . ASP A 1 226 ? 45.205 24.092 27.672 1.00 23.16 203 ASP A CA 1
ATOM 1564 C C . ASP A 1 226 ? 44.929 25.052 26.533 1.00 23.19 203 ASP A C 1
ATOM 1565 O O . ASP A 1 226 ? 45.536 26.119 26.461 1.00 24.23 203 ASP A O 1
ATOM 1570 N N . GLY A 1 227 ? 44.038 24.653 25.627 1.00 21.98 204 GLY A N 1
ATOM 1571 C CA . GLY A 1 227 ? 43.719 25.457 24.462 1.00 17.15 204 GLY A CA 1
ATOM 1572 C C . GLY A 1 227 ? 44.504 25.081 23.222 1.00 18.43 204 GLY A C 1
ATOM 1573 O O . GLY A 1 227 ? 44.508 25.810 22.232 1.00 18.97 204 GLY A O 1
ATOM 1574 N N . ARG A 1 228 ? 45.170 23.935 23.258 1.00 20.29 205 ARG A N 1
ATOM 1575 C CA . ARG A 1 228 ? 45.938 23.493 22.096 1.00 23.55 205 ARG A CA 1
ATOM 1576 C C . ARG A 1 228 ? 45.116 22.575 21.200 1.00 18.18 205 ARG A C 1
ATOM 1577 O O . ARG A 1 228 ? 44.465 21.652 21.683 1.00 17.31 205 ARG A O 1
ATOM 1585 N N . ALA A 1 229 ? 45.146 22.830 19.896 1.00 17.45 206 ALA A N 1
ATOM 1586 C CA . ALA A 1 229 ? 44.435 21.974 18.950 1.00 20.39 206 ALA A CA 1
ATOM 1587 C C . ALA A 1 229 ? 44.731 20.503 19.226 1.00 23.73 206 ALA A C 1
ATOM 1588 O O . ALA A 1 229 ? 45.884 20.120 19.429 1.00 24.81 206 ALA A O 1
ATOM 1590 N N . THR A 1 230 ? 43.692 19.676 19.236 1.00 21.45 207 THR A N 1
ATOM 1591 C CA . THR A 1 230 ? 43.886 18.261 19.512 1.00 18.94 207 THR A CA 1
ATOM 1592 C C . THR A 1 230 ? 43.066 17.351 18.598 1.00 22.66 207 THR A C 1
ATOM 1593 O O . THR A 1 230 ? 41.964 17.709 18.172 1.00 21.02 207 THR A O 1
ATOM 1597 N N . THR A 1 231 ? 43.605 16.166 18.318 1.00 19.66 208 THR A N 1
ATOM 1598 C CA . THR A 1 231 ? 42.865 15.132 17.598 1.00 19.64 208 THR A CA 1
ATOM 1599 C C . THR A 1 231 ? 42.504 13.992 18.535 1.00 18.67 208 THR A C 1
ATOM 1600 O O . THR A 1 231 ? 42.008 12.955 18.097 1.00 19.83 208 THR A O 1
ATOM 1604 N N . ASP A 1 232 ? 42.766 14.188 19.822 1.00 16.31 209 ASP A N 1
ATOM 1605 C CA . ASP A 1 232 ? 42.515 13.171 20.836 1.00 15.61 209 ASP A CA 1
ATOM 1606 C C . ASP A 1 232 ? 41.163 13.430 21.493 1.00 14.74 209 ASP A C 1
ATOM 1607 O O . ASP A 1 232 ? 40.976 14.453 22.144 1.00 16.44 209 ASP A O 1
ATOM 1612 N N . PRO A 1 233 ? 40.207 12.504 21.317 1.00 17.56 210 PRO A N 1
ATOM 1613 C CA . PRO A 1 233 ? 38.839 12.733 21.798 1.00 16.57 210 PRO A CA 1
ATOM 1614 C C . PRO A 1 233 ? 38.761 12.858 23.312 1.00 15.97 210 PRO A C 1
ATOM 1615 O O . PRO A 1 233 ? 37.929 13.619 23.820 1.00 16.13 210 PRO A O 1
ATOM 1619 N N . HIS A 1 234 ? 39.604 12.117 24.022 1.00 14.10 211 HIS A N 1
ATOM 1620 C CA . HIS A 1 234 ? 39.645 12.211 25.478 1.00 18.01 211 HIS A CA 1
ATOM 1621 C C . HIS A 1 234 ? 40.155 13.578 25.910 1.00 14.86 211 HIS A C 1
ATOM 1622 O O . HIS A 1 234 ? 39.696 14.132 26.904 1.00 16.62 211 HIS A O 1
ATOM 1629 N N . ALA A 1 235 ? 41.116 14.111 25.168 1.00 14.86 212 ALA A N 1
ATOM 1630 C CA . ALA A 1 235 ? 41.593 15.462 25.420 1.00 16.74 212 ALA A CA 1
ATOM 1631 C C . ALA A 1 235 ? 40.450 16.441 25.125 1.00 15.76 212 ALA A C 1
ATOM 1632 O O . ALA A 1 235 ? 40.068 17.250 25.968 1.00 12.86 212 ALA A O 1
ATOM 1634 N N . ALA A 1 236 ? 39.891 16.337 23.924 1.00 15.64 213 ALA A N 1
ATOM 1635 C CA . ALA A 1 236 ? 38.742 17.148 23.539 1.00 14.51 213 ALA A CA 1
ATOM 1636 C C . ALA A 1 236 ? 37.654 17.174 24.616 1.00 14.42 213 ALA A C 1
ATOM 1637 O O . ALA A 1 236 ? 37.070 18.219 24.876 1.00 13.86 213 ALA A O 1
ATOM 1639 N N . GLN A 1 237 ? 37.385 16.027 25.242 1.00 14.51 214 GLN A N 1
ATOM 1640 C CA . GLN A 1 237 ? 36.321 15.942 26.240 1.00 16.88 214 GLN A CA 1
ATOM 1641 C C . GLN A 1 237 ? 36.553 16.951 27.363 1.00 15.46 214 GLN A C 1
ATOM 1642 O O . GLN A 1 237 ? 35.614 17.531 27.902 1.00 13.07 214 GLN A O 1
ATOM 1648 N N . ALA A 1 238 ? 37.816 17.160 27.702 1.00 12.56 215 ALA A N 1
ATOM 1649 C CA . ALA A 1 238 ? 38.169 18.065 28.781 1.00 17.52 215 ALA A CA 1
ATOM 1650 C C . ALA A 1 238 ? 38.515 19.446 28.242 1.00 17.41 215 ALA A C 1
ATOM 1651 O O . ALA A 1 238 ? 38.928 20.329 29.003 1.00 17.63 215 ALA A O 1
ATOM 1653 N N . GLY A 1 239 ? 38.344 19.630 26.932 1.00 14.21 216 GLY A N 1
ATOM 1654 C CA . GLY A 1 239 ? 38.735 20.867 26.280 1.00 12.47 216 GLY A CA 1
ATOM 1655 C C . GLY A 1 239 ? 37.567 21.742 25.863 1.00 12.15 216 GLY A C 1
ATOM 1656 O O . GLY A 1 239 ? 36.657 21.996 26.647 1.00 12.42 216 GLY A O 1
ATOM 1657 N N . ALA A 1 240 ? 37.597 22.202 24.615 1.00 11.12 217 ALA A N 1
ATOM 1658 C CA . ALA A 1 240 ? 36.540 23.049 24.085 1.00 9.78 217 ALA A CA 1
ATOM 1659 C C . ALA A 1 240 ? 36.354 22.838 22.584 1.00 9.58 217 ALA A C 1
ATOM 1660 O O . ALA A 1 240 ? 37.313 22.616 21.840 1.00 9.28 217 ALA A O 1
ATOM 1662 N N . ILE A 1 241 ? 35.100 22.898 22.155 1.00 7.98 218 ILE A N 1
ATOM 1663 C CA . ILE A 1 241 ? 34.737 22.660 20.775 1.00 7.58 218 ILE A CA 1
ATOM 1664 C C . ILE A 1 241 ? 34.637 24.005 20.086 1.00 7.51 218 ILE A C 1
ATOM 1665 O O . ILE A 1 241 ? 34.283 25.001 20.713 1.00 7.79 218 ILE A O 1
ATOM 1670 N N . ALA A 1 242 ? 34.970 24.038 18.801 1.00 8.63 219 ALA A N 1
ATOM 1671 C CA . ALA A 1 242 ? 34.861 25.264 18.017 1.00 8.77 219 ALA A CA 1
ATOM 1672 C C . ALA A 1 242 ? 33.412 25.516 17.601 1.00 8.89 219 ALA A C 1
ATOM 1673 O O . ALA A 1 242 ? 32.619 24.580 17.490 1.00 9.12 219 ALA A O 1
ATOM 1675 N N . PRO A 1 243 ? 33.057 26.789 17.396 1.00 7.43 220 PRO A N 1
ATOM 1676 C CA . PRO A 1 243 ? 31.764 27.138 16.806 1.00 9.31 220 PRO A CA 1
ATOM 1677 C C . PRO A 1 243 ? 31.796 26.762 15.332 1.00 10.18 220 PRO A C 1
ATOM 1678 O O . PRO A 1 243 ? 32.876 26.697 14.754 1.00 9.61 220 PRO A O 1
ATOM 1682 N N . PHE A 1 244 ? 30.643 26.520 14.725 1.00 11.18 221 PHE A N 1
ATOM 1683 C CA . PHE A 1 244 ? 30.611 26.351 13.276 1.00 12.31 221 PHE A CA 1
ATOM 1684 C C . PHE A 1 244 ? 30.589 27.742 12.666 1.00 11.60 221 PHE A C 1
ATOM 1685 O O . PHE A 1 244 ? 30.237 28.705 13.341 1.00 11.53 221 PHE A O 1
ATOM 1693 N N . GLY A 1 245 ? 30.979 27.853 11.402 1.00 13.01 222 GLY A N 1
ATOM 1694 C CA . GLY A 1 245 ? 30.856 29.106 10.681 1.00 11.26 222 GLY A CA 1
ATOM 1695 C C . GLY A 1 245 ? 31.625 30.263 11.288 1.00 11.83 222 GLY A C 1
ATOM 1696 O O . GLY A 1 245 ? 31.239 31.413 11.127 1.00 10.85 222 GLY A O 1
ATOM 1697 N N . ASP A 1 246 ? 32.712 29.962 11.992 1.00 13.33 223 ASP A N 1
ATOM 1698 C CA . ASP A 1 246 ? 33.593 31.003 12.508 1.00 12.68 223 ASP A CA 1
ATOM 1699 C C . ASP A 1 246 ? 32.857 32.068 13.344 1.00 11.55 223 ASP A C 1
ATOM 1700 O O . ASP A 1 246 ? 32.058 31.737 14.216 1.00 10.55 223 ASP A O 1
ATOM 1705 N N . ALA A 1 247 ? 33.130 33.343 13.080 1.00 9.60 224 ALA A N 1
ATOM 1706 C CA . ALA A 1 247 ? 32.605 34.414 13.922 1.00 11.61 224 ALA A CA 1
ATOM 1707 C C . ALA A 1 247 ? 31.079 34.461 13.880 1.00 12.13 224 ALA A C 1
ATOM 1708 O O . ALA A 1 247 ? 30.428 34.864 14.845 1.00 10.42 224 ALA A O 1
ATOM 1710 N N . LYS A 1 248 ? 30.516 34.039 12.756 1.00 11.81 225 LYS A N 1
ATOM 1711 C CA . LYS A 1 248 ? 29.076 34.089 12.567 1.00 12.58 225 LYS A CA 1
ATOM 1712 C C . LYS A 1 248 ? 28.368 33.020 13.396 1.00 11.38 225 LYS A C 1
ATOM 1713 O O . LYS A 1 248 ? 27.359 33.293 14.053 1.00 9.67 225 LYS A O 1
ATOM 1719 N N . GLY A 1 249 ? 28.899 31.803 13.364 1.00 9.33 226 GLY A N 1
ATOM 1720 C CA . GLY A 1 249 ? 28.347 30.734 14.170 1.00 9.90 226 GLY A CA 1
ATOM 1721 C C . GLY A 1 249 ? 28.521 31.009 15.651 1.00 8.58 226 GLY A C 1
ATOM 1722 O O . GLY A 1 249 ? 27.677 30.650 16.469 1.00 9.01 226 GLY A O 1
ATOM 1723 N N . TYR A 1 250 ? 29.636 31.634 16.001 1.00 7.60 227 TYR A N 1
ATOM 1724 C CA . TYR A 1 250 ? 29.866 32.053 17.370 1.00 7.16 227 TYR A CA 1
ATOM 1725 C C . TYR A 1 250 ? 28.841 33.108 17.765 1.00 7.63 227 TYR A C 1
ATOM 1726 O O . TYR A 1 250 ? 28.195 32.999 18.808 1.00 6.42 227 TYR A O 1
ATOM 1735 N N . GLY A 1 251 ? 28.677 34.119 16.919 1.00 7.49 228 GLY A N 1
ATOM 1736 C CA . GLY A 1 251 ? 27.661 35.130 17.148 1.00 8.04 228 GLY A CA 1
ATOM 1737 C C . GLY A 1 251 ? 26.318 34.489 17.471 1.00 7.36 228 GLY A C 1
ATOM 1738 O O . GLY A 1 251 ? 25.647 34.864 18.427 1.00 5.85 228 GLY A O 1
ATOM 1739 N N . LEU A 1 252 ? 25.943 33.490 16.684 1.00 7.97 229 LEU A N 1
ATOM 1740 C CA . LEU A 1 252 ? 24.636 32.859 16.828 1.00 8.60 229 LEU A CA 1
ATOM 1741 C C . LEU A 1 252 ? 24.520 32.026 18.101 1.00 7.24 229 LEU A C 1
ATOM 1742 O O . LEU A 1 252 ? 23.508 32.089 18.798 1.00 7.22 229 LEU A O 1
ATOM 1747 N N . GLY A 1 253 ? 25.557 31.248 18.400 1.00 7.49 230 GLY A N 1
ATOM 1748 C CA . GLY A 1 253 ? 25.577 30.433 19.605 1.00 6.16 230 GLY A CA 1
ATOM 1749 C C . GLY A 1 253 ? 25.439 31.293 20.846 1.00 6.47 230 GLY A C 1
ATOM 1750 O O . GLY A 1 253 ? 24.706 30.942 21.773 1.00 5.68 230 GLY A O 1
ATOM 1751 N N . LEU A 1 254 ? 26.147 32.422 20.848 1.00 5.44 231 LEU A N 1
ATOM 1752 C CA . LEU A 1 254 ? 26.142 33.367 21.959 1.00 5.76 231 LEU A CA 1
ATOM 1753 C C . LEU A 1 254 ? 24.794 34.070 22.101 1.00 6.19 231 LEU A C 1
ATOM 1754 O O . LEU A 1 254 ? 24.303 34.248 23.216 1.00 5.51 231 LEU A O 1
ATOM 1759 N N . ALA A 1 255 ? 24.199 34.466 20.974 1.00 5.18 232 ALA A N 1
ATOM 1760 C CA . ALA A 1 255 ? 22.846 35.010 20.991 1.00 5.80 232 ALA A CA 1
ATOM 1761 C C . ALA A 1 255 ? 21.917 34.021 21.689 1.00 6.36 232 ALA A C 1
ATOM 1762 O O . ALA A 1 255 ? 21.191 34.382 22.613 1.00 5.73 232 ALA A O 1
ATOM 1764 N N . ILE A 1 256 ? 21.960 32.767 21.251 1.00 5.94 233 ILE A N 1
ATOM 1765 C CA . ILE A 1 256 ? 21.117 31.734 21.831 1.00 5.53 233 ILE A CA 1
ATOM 1766 C C . ILE A 1 256 ? 21.335 31.652 23.339 1.00 6.33 233 ILE A C 1
ATOM 1767 O O . ILE A 1 256 ? 20.377 31.656 24.121 1.00 7.36 233 ILE A O 1
ATOM 1772 N N . GLU A 1 257 ? 22.600 31.605 23.741 1.00 6.11 234 GLU A N 1
ATOM 1773 C CA . GLU A 1 257 ? 22.970 31.554 25.153 1.00 6.11 234 GLU A CA 1
ATOM 1774 C C . GLU A 1 257 ? 22.245 32.643 25.942 1.00 5.60 234 GLU A C 1
ATOM 1775 O O . GLU A 1 257 ? 21.640 32.387 26.984 1.00 5.88 234 GLU A O 1
ATOM 1781 N N . LEU A 1 258 ? 22.315 33.863 25.425 1.00 5.14 235 LEU A N 1
ATOM 1782 C CA . LEU A 1 258 ? 21.810 35.040 26.123 1.00 6.22 235 LEU A CA 1
ATOM 1783 C C . LEU A 1 258 ? 20.289 35.068 26.130 1.00 6.14 235 LEU A C 1
ATOM 1784 O O . LEU A 1 258 ? 19.685 35.375 27.148 1.00 5.57 235 LEU A O 1
ATOM 1789 N N . LEU A 1 259 ? 19.673 34.749 24.991 1.00 5.31 236 LEU A N 1
ATOM 1790 C CA . LEU A 1 259 ? 18.220 34.691 24.922 1.00 6.28 236 LEU A CA 1
ATOM 1791 C C . LEU A 1 259 ? 17.678 33.654 25.901 1.00 5.94 236 LEU A C 1
ATOM 1792 O O . LEU A 1 259 ? 16.749 33.931 26.663 1.00 6.13 236 LEU A O 1
ATOM 1797 N N . VAL A 1 260 ? 18.265 32.464 25.905 1.00 5.43 237 VAL A N 1
ATOM 1798 C CA . VAL A 1 260 ? 17.761 31.418 26.791 1.00 5.81 237 VAL A CA 1
ATOM 1799 C C . VAL A 1 260 ? 17.828 31.835 28.269 1.00 6.36 237 VAL A C 1
ATOM 1800 O O . VAL A 1 260 ? 16.829 31.759 28.983 1.00 6.28 237 VAL A O 1
ATOM 1804 N N . ALA A 1 261 ? 18.996 32.293 28.711 1.00 4.63 238 ALA A N 1
ATOM 1805 C CA . ALA A 1 261 ? 19.175 32.746 30.085 1.00 5.12 238 ALA A CA 1
ATOM 1806 C C . ALA A 1 261 ? 18.194 33.846 30.447 1.00 6.16 238 ALA A C 1
ATOM 1807 O O . ALA A 1 261 ? 17.485 33.745 31.445 1.00 6.70 238 ALA A O 1
ATOM 1809 N N . ALA A 1 262 ? 18.172 34.904 29.638 1.00 4.83 239 ALA A N 1
ATOM 1810 C CA . ALA A 1 262 ? 17.339 36.071 29.913 1.00 5.34 239 ALA A CA 1
ATOM 1811 C C . ALA A 1 262 ? 15.878 35.705 30.081 1.00 6.39 239 ALA A C 1
ATOM 1812 O O . ALA A 1 262 ? 15.223 36.178 30.995 1.00 7.76 239 ALA A O 1
ATOM 1814 N N . LEU A 1 263 ? 15.368 34.859 29.191 1.00 6.36 240 LEU A N 1
ATOM 1815 C CA . LEU A 1 263 ? 13.944 34.558 29.166 1.00 5.86 240 LEU A CA 1
ATOM 1816 C C . LEU A 1 263 ? 13.551 33.373 30.043 1.00 7.04 240 LEU A C 1
ATOM 1817 O O . LEU A 1 263 ? 12.540 33.436 30.748 1.00 7.15 240 LEU A O 1
ATOM 1822 N N . ALA A 1 264 ? 14.340 32.297 29.993 1.00 5.89 241 ALA A N 1
ATOM 1823 C CA . ALA A 1 264 ? 14.051 31.099 30.775 1.00 5.66 241 ALA A CA 1
ATOM 1824 C C . ALA A 1 264 ? 14.493 31.251 32.225 1.00 6.12 241 ALA A C 1
ATOM 1825 O O . ALA A 1 264 ? 13.961 30.579 33.111 1.00 4.80 241 ALA A O 1
ATOM 1827 N N . GLY A 1 265 ? 15.470 32.129 32.455 1.00 6.68 242 GLY A N 1
ATOM 1828 C CA . GLY A 1 265 ? 16.025 32.321 33.783 1.00 5.81 242 GLY A CA 1
ATOM 1829 C C . GLY A 1 265 ? 16.807 31.092 34.211 1.00 6.73 242 GLY A C 1
ATOM 1830 O O . GLY A 1 265 ? 16.825 30.716 35.377 1.00 8.30 242 GLY A O 1
ATOM 1831 N N . SER A 1 266 ? 17.443 30.445 33.246 1.00 7.18 243 SER A N 1
ATOM 1832 C CA . SER A 1 266 ? 18.326 29.330 33.529 1.00 6.11 243 SER A CA 1
ATOM 1833 C C . SER A 1 266 ? 19.722 29.912 33.716 1.00 6.45 243 SER A C 1
ATOM 1834 O O . SER A 1 266 ? 19.917 31.115 33.566 1.00 7.68 243 SER A O 1
ATOM 1837 N N . ASN A 1 267 ? 20.695 29.067 34.023 1.00 5.57 244 ASN A N 1
ATOM 1838 C CA . ASN A 1 267 ? 22.065 29.533 34.192 1.00 5.39 244 ASN A CA 1
ATOM 1839 C C . ASN A 1 267 ? 22.854 29.633 32.890 1.00 6.24 244 ASN A C 1
ATOM 1840 O O . ASN A 1 267 ? 22.621 28.871 31.941 1.00 4.90 244 ASN A O 1
ATOM 1845 N N . LEU A 1 268 ? 23.777 30.588 32.848 1.00 5.51 245 LEU A N 1
ATOM 1846 C CA . LEU A 1 268 ? 24.727 30.684 31.747 1.00 7.27 245 LEU A CA 1
ATOM 1847 C C . LEU A 1 268 ? 25.654 29.460 31.718 1.00 8.03 245 LEU A C 1
ATOM 1848 O O . LEU A 1 268 ? 25.988 28.899 32.773 1.00 8.54 245 LEU A O 1
ATOM 1853 N N . ALA A 1 269 ? 26.072 29.069 30.514 1.00 5.71 246 ALA A N 1
ATOM 1854 C CA . ALA A 1 269 ? 26.850 27.842 30.296 1.00 7.24 246 ALA A CA 1
ATOM 1855 C C . ALA A 1 269 ? 27.877 27.491 31.366 1.00 7.60 246 ALA A C 1
ATOM 1856 O O . ALA A 1 269 ? 27.874 26.364 31.858 1.00 7.73 246 ALA A O 1
ATOM 1858 N N . PRO A 1 270 ? 28.770 28.438 31.720 1.00 8.85 247 PRO A N 1
ATOM 1859 C CA . PRO A 1 270 ? 29.822 28.079 32.685 1.00 8.69 247 PRO A CA 1
ATOM 1860 C C . PRO A 1 270 ? 29.263 27.537 34.014 1.00 9.77 247 PRO A C 1
ATOM 1861 O O . PRO A 1 270 ? 29.960 26.803 34.711 1.00 10.16 247 PRO A O 1
ATOM 1865 N N . ASP A 1 271 ? 28.026 27.887 34.354 1.00 9.21 248 ASP A N 1
ATOM 1866 C CA . ASP A 1 271 ? 27.414 27.421 35.596 1.00 9.19 248 ASP A CA 1
ATOM 1867 C C . ASP A 1 271 ? 26.495 26.237 35.369 1.00 8.10 248 ASP A C 1
ATOM 1868 O O . ASP A 1 271 ? 25.848 25.759 36.309 1.00 7.11 248 ASP A O 1
ATOM 1873 N N . VAL A 1 272 ? 26.421 25.766 34.130 1.00 5.90 249 VAL A N 1
ATOM 1874 C CA . VAL A 1 272 ? 25.446 24.734 33.797 1.00 6.77 249 VAL A CA 1
ATOM 1875 C C . VAL A 1 272 ? 25.965 23.321 34.055 1.00 8.22 249 VAL A C 1
ATOM 1876 O O . VAL A 1 272 ? 27.086 22.983 33.671 1.00 9.10 249 VAL A O 1
ATOM 1880 N N . ASN A 1 273 ? 25.156 22.507 34.729 1.00 6.80 250 ASN A N 1
ATOM 1881 C CA . ASN A 1 273 ? 25.436 21.071 34.859 1.00 8.39 250 ASN A CA 1
ATOM 1882 C C . ASN A 1 273 ? 24.152 20.265 34.644 1.00 8.87 250 ASN A C 1
ATOM 1883 O O . ASN A 1 273 ? 23.118 20.806 34.223 1.00 6.00 250 ASN A O 1
ATOM 1888 N N . GLY A 1 274 ? 24.212 18.977 34.976 1.00 6.14 251 GLY A N 1
ATOM 1889 C CA . GLY A 1 274 ? 23.009 18.170 35.063 1.00 7.25 251 GLY A CA 1
ATOM 1890 C C . GLY A 1 274 ? 22.555 17.522 33.773 1.00 8.41 251 GLY A C 1
ATOM 1891 O O . GLY A 1 274 ? 21.510 16.884 33.730 1.00 7.59 251 GLY A O 1
ATOM 1892 N N . THR A 1 275 ? 23.335 17.690 32.712 1.00 8.24 252 THR A N 1
ATOM 1893 C CA . THR A 1 275 ? 23.016 17.059 31.443 1.00 8.32 252 THR A CA 1
ATOM 1894 C C . THR A 1 275 ? 23.991 15.914 31.142 1.00 9.71 252 THR A C 1
ATOM 1895 O O . THR A 1 275 ? 23.587 14.839 30.697 1.00 11.26 252 THR A O 1
ATOM 1899 N N . LEU A 1 276 ? 25.268 16.141 31.421 1.00 7.81 253 LEU A N 1
ATOM 1900 C CA . LEU A 1 276 ? 26.295 15.136 31.193 1.00 8.37 253 LEU A CA 1
ATOM 1901 C C . LEU A 1 276 ? 26.800 14.526 32.503 1.00 8.81 253 LEU A C 1
ATOM 1902 O O . LEU A 1 276 ? 27.841 13.882 32.533 1.00 12.11 253 LEU A O 1
ATOM 1907 N N . ASP A 1 277 ? 26.076 14.755 33.590 1.00 7.89 254 ASP A N 1
ATOM 1908 C CA . ASP A 1 277 ? 26.422 14.148 34.866 1.00 8.06 254 ASP A CA 1
ATOM 1909 C C . ASP A 1 277 ? 25.150 13.696 35.551 1.00 7.87 254 ASP A C 1
ATOM 1910 O O . ASP A 1 277 ? 24.053 14.074 35.157 1.00 7.90 254 ASP A O 1
ATOM 1915 N N . ASP A 1 278 ? 25.301 12.876 36.577 1.00 9.16 255 ASP A N 1
ATOM 1916 C CA . ASP A 1 278 ? 24.165 12.462 37.373 1.00 8.08 255 ASP A CA 1
ATOM 1917 C C . ASP A 1 278 ? 24.403 12.886 38.806 1.00 9.54 255 ASP A C 1
ATOM 1918 O O . ASP A 1 278 ? 24.150 12.122 39.735 1.00 11.02 255 ASP A O 1
ATOM 1923 N N . ILE A 1 279 ? 24.891 14.110 38.976 1.00 7.38 256 ILE A N 1
ATOM 1924 C CA . ILE A 1 279 ? 25.228 14.622 40.297 1.00 8.10 256 ILE A CA 1
ATOM 1925 C C . ILE A 1 279 ? 24.470 15.908 40.629 1.00 8.87 256 ILE A C 1
ATOM 1926 O O . ILE A 1 279 ? 24.027 16.106 41.765 1.00 9.03 256 ILE A O 1
ATOM 1931 N N . HIS A 1 280 ? 24.331 16.772 39.627 1.00 6.27 257 HIS A N 1
ATOM 1932 C CA . HIS A 1 280 ? 23.807 18.110 39.829 1.00 8.06 257 HIS A CA 1
ATOM 1933 C C . HIS A 1 280 ? 22.476 18.315 39.150 1.00 9.07 257 HIS A C 1
ATOM 1934 O O . HIS A 1 280 ? 22.156 17.629 38.177 1.00 5.87 257 HIS A O 1
ATOM 1941 N N . PRO A 1 281 ? 21.696 19.277 39.668 1.00 10.07 258 PRO A N 1
ATOM 1942 C CA . PRO A 1 281 ? 20.435 19.690 39.038 1.00 9.29 258 PRO A CA 1
ATOM 1943 C C . PRO A 1 281 ? 20.681 20.096 37.585 1.00 7.00 258 PRO A C 1
ATOM 1944 O O . PRO A 1 281 ? 21.683 20.728 37.297 1.00 6.11 258 PRO A O 1
ATOM 1948 N N . ALA A 1 282 ? 19.790 19.719 36.677 1.00 6.80 259 ALA A N 1
ATOM 1949 C CA . ALA A 1 282 ? 19.853 20.252 35.324 1.00 6.74 259 ALA A CA 1
ATOM 1950 C C . ALA A 1 282 ? 19.417 21.720 35.380 1.00 6.06 259 ALA A C 1
ATOM 1951 O O . ALA A 1 282 ? 18.296 22.014 35.779 1.00 7.31 259 ALA A O 1
ATOM 1953 N N . ASN A 1 283 ? 20.310 22.642 35.029 1.00 5.56 260 ASN A N 1
ATOM 1954 C CA . ASN A 1 283 ? 20.018 24.075 35.178 1.00 5.35 260 ASN A CA 1
ATOM 1955 C C . ASN A 1 283 ? 20.225 24.883 33.893 1.00 5.47 260 ASN A C 1
ATOM 1956 O O . ASN A 1 283 ? 20.483 26.087 33.935 1.00 4.60 260 ASN A O 1
ATOM 1961 N N . LYS A 1 284 ? 20.131 24.196 32.757 1.00 5.80 261 LYS A N 1
ATOM 1962 C CA . LYS A 1 284 ? 20.127 24.835 31.450 1.00 5.42 261 LYS A CA 1
ATOM 1963 C C . LYS A 1 284 ? 18.697 25.317 31.150 1.00 6.25 261 LYS A C 1
ATOM 1964 O O . LYS A 1 284 ? 17.776 25.083 31.947 1.00 6.79 261 LYS A O 1
ATOM 1970 N N . GLY A 1 285 ? 18.508 26.006 30.029 1.00 5.54 262 GLY A N 1
ATOM 1971 C CA . GLY A 1 285 ? 17.191 26.503 29.668 1.00 4.71 262 GLY A CA 1
ATOM 1972 C C . GLY A 1 285 ? 16.786 26.096 28.263 1.00 6.74 262 GLY A C 1
ATOM 1973 O O . GLY A 1 285 ? 17.615 25.638 27.478 1.00 6.33 262 GLY A O 1
ATOM 1974 N N . ASP A 1 286 ? 15.501 26.261 27.954 1.00 7.55 263 ASP A N 1
ATOM 1975 C CA . ASP A 1 286 ? 14.956 25.962 26.632 1.00 6.31 263 ASP A CA 1
ATOM 1976 C C . ASP A 1 286 ? 13.895 26.994 26.303 1.00 6.06 263 ASP A C 1
ATOM 1977 O O . ASP A 1 286 ? 13.203 27.482 27.190 1.00 5.23 263 ASP A O 1
ATOM 1982 N N . LEU A 1 287 ? 13.795 27.315 25.020 1.00 4.88 264 LEU A N 1
ATOM 1983 C CA . LEU A 1 287 ? 12.812 28.235 24.510 1.00 5.18 264 LEU A CA 1
ATOM 1984 C C . LEU A 1 287 ? 12.062 27.563 23.374 1.00 7.23 264 LEU A C 1
ATOM 1985 O O . LEU A 1 287 ? 12.663 26.897 22.521 1.00 6.91 264 LEU A O 1
ATOM 1990 N N . LEU A 1 288 ? 10.746 27.744 23.384 1.00 6.09 265 LEU A N 1
ATOM 1991 C CA . LEU A 1 288 ? 9.886 27.322 22.298 1.00 6.97 265 LEU A CA 1
ATOM 1992 C C . LEU A 1 288 ? 9.063 28.526 21.839 1.00 7.00 265 LEU A C 1
ATOM 1993 O O . LEU A 1 288 ? 8.363 29.147 22.628 1.00 6.79 265 LEU A O 1
ATOM 1998 N N . ILE A 1 289 ? 9.181 28.875 20.567 1.00 7.32 266 ILE A N 1
ATOM 1999 C CA . ILE A 1 289 ? 8.368 29.937 20.004 1.00 7.05 266 ILE A CA 1
ATOM 2000 C C . ILE A 1 289 ? 7.475 29.350 18.935 1.00 7.65 266 ILE A C 1
ATOM 2001 O O . ILE A 1 289 ? 7.960 28.747 17.978 1.00 8.90 266 ILE A O 1
ATOM 2006 N N . LEU A 1 290 ? 6.170 29.511 19.112 1.00 7.88 267 LEU A N 1
ATOM 2007 C CA . LEU A 1 290 ? 5.206 29.070 18.115 1.00 9.03 267 LEU A CA 1
ATOM 2008 C C . LEU A 1 290 ? 4.607 30.272 17.404 1.00 8.08 267 LEU A C 1
ATOM 2009 O O . LEU A 1 290 ? 4.419 31.335 18.000 1.00 7.95 267 LEU A O 1
ATOM 2014 N N . ILE A 1 291 ? 4.319 30.091 16.122 1.00 7.67 268 ILE A N 1
ATOM 2015 C CA . ILE A 1 291 ? 3.692 31.123 15.315 1.00 9.43 268 ILE A CA 1
ATOM 2016 C C . ILE A 1 291 ? 2.659 30.492 14.393 1.00 9.87 268 ILE A C 1
ATOM 2017 O O . ILE A 1 291 ? 2.956 29.532 13.676 1.00 10.27 268 ILE A O 1
ATOM 2022 N N . ASP A 1 292 ? 1.451 31.041 14.411 1.00 9.54 269 ASP A N 1
ATOM 2023 C CA . ASP A 1 292 ? 0.379 30.582 13.535 1.00 9.37 269 ASP A CA 1
ATOM 2024 C C . ASP A 1 292 ? 0.559 31.219 12.156 1.00 9.65 269 ASP A C 1
ATOM 2025 O O . ASP A 1 292 ? 0.343 32.412 11.995 1.00 11.35 269 ASP A O 1
ATOM 2030 N N . PRO A 1 293 ? 0.961 30.424 11.153 1.00 10.61 270 PRO A N 1
ATOM 2031 C CA . PRO A 1 293 ? 1.112 30.990 9.803 1.00 11.00 270 PRO A CA 1
ATOM 2032 C C . PRO A 1 293 ? -0.173 31.664 9.312 1.00 10.51 270 PRO A C 1
ATOM 2033 O O . PRO A 1 293 ? -0.095 32.594 8.499 1.00 9.79 270 PRO A O 1
ATOM 2037 N N . SER A 1 294 ? -1.332 31.220 9.805 1.00 9.42 271 SER A N 1
ATOM 2038 C CA . SER A 1 294 ? -2.605 31.763 9.320 1.00 11.82 271 SER A CA 1
ATOM 2039 C C . SER A 1 294 ? -2.835 33.218 9.755 1.00 10.74 271 SER A C 1
ATOM 2040 O O . SER A 1 294 ? -3.653 33.921 9.169 1.00 10.28 271 SER A O 1
ATOM 2043 N N . ALA A 1 295 ? -2.103 33.667 10.769 1.00 9.67 272 ALA A N 1
ATOM 2044 C CA . ALA A 1 295 ? -2.132 35.074 11.151 1.00 9.78 272 ALA A CA 1
ATOM 2045 C C . ALA A 1 295 ? -1.409 35.920 10.105 1.00 10.75 272 ALA A C 1
ATOM 2046 O O . ALA A 1 295 ? -1.634 37.121 10.005 1.00 12.44 272 ALA A O 1
ATOM 2048 N N . GLY A 1 296 ? -0.539 35.279 9.334 1.00 10.16 273 GLY A N 1
ATOM 2049 C CA . GLY A 1 296 ? 0.309 35.975 8.384 1.00 10.49 273 GLY A CA 1
ATOM 2050 C C . GLY A 1 296 ? -0.388 36.221 7.059 1.00 13.55 273 GLY A C 1
ATOM 2051 O O . GLY A 1 296 ? -1.544 35.849 6.878 1.00 10.82 273 GLY A O 1
ATOM 2052 N N . ALA A 1 297 ? 0.326 36.843 6.128 1.00 11.92 274 ALA A N 1
ATOM 2053 C CA . ALA A 1 297 ? -0.264 37.256 4.867 1.00 11.85 274 ALA A CA 1
ATOM 2054 C C . ALA A 1 297 ? 0.284 36.432 3.710 1.00 12.19 274 ALA A C 1
ATOM 2055 O O . ALA A 1 297 ? -0.038 36.697 2.550 1.00 14.18 274 ALA A O 1
ATOM 2057 N N . GLY A 1 298 ? 1.111 35.438 4.025 1.00 11.37 275 GLY A N 1
ATOM 2058 C CA . GLY A 1 298 ? 1.767 34.636 3.000 1.00 12.93 275 GLY A CA 1
ATOM 2059 C C . GLY A 1 298 ? 1.018 33.366 2.632 1.00 14.88 275 GLY A C 1
ATOM 2060 O O . GLY A 1 298 ? -0.119 33.158 3.050 1.00 13.01 275 GLY A O 1
ATOM 2061 N N . SER A 1 299 ? 1.660 32.508 1.848 1.00 14.62 276 SER A N 1
ATOM 2062 C CA . SER A 1 299 ? 1.016 31.284 1.389 1.00 15.70 276 SER A CA 1
ATOM 2063 C C . SER A 1 299 ? 1.887 30.041 1.603 1.00 15.22 276 SER A C 1
ATOM 2064 O O . SER A 1 299 ? 2.946 29.892 0.991 1.00 12.70 276 SER A O 1
ATOM 2067 N N . ILE A 1 300 ? 1.439 29.151 2.479 1.00 15.66 277 ILE A N 1
ATOM 2068 C CA . ILE A 1 300 ? 2.161 27.907 2.709 1.00 12.02 277 ILE A CA 1
ATOM 2069 C C . ILE A 1 300 ? 2.312 27.083 1.429 1.00 13.73 277 ILE A C 1
ATOM 2070 O O . ILE A 1 300 ? 3.384 26.550 1.160 1.00 16.47 277 ILE A O 1
ATOM 2075 N N . PRO A 1 301 ? 1.242 26.982 0.623 1.00 15.82 278 PRO A N 1
ATOM 2076 C CA . PRO A 1 301 ? 1.359 26.246 -0.644 1.00 14.60 278 PRO A CA 1
ATOM 2077 C C . PRO A 1 301 ? 2.371 26.860 -1.609 1.00 15.94 278 PRO A C 1
ATOM 2078 O O . PRO A 1 301 ? 3.000 26.128 -2.373 1.00 21.36 278 PRO A O 1
ATOM 2082 N N . ALA A 1 302 ? 2.537 28.177 -1.578 1.00 14.66 279 ALA A N 1
ATOM 2083 C CA . ALA A 1 302 ? 3.558 28.818 -2.399 1.00 14.33 279 ALA A CA 1
ATOM 2084 C C . ALA A 1 302 ? 4.942 28.444 -1.891 1.00 16.70 279 ALA A C 1
ATOM 2085 O O . ALA A 1 302 ? 5.906 28.397 -2.657 1.00 17.35 279 ALA A O 1
ATOM 2087 N N . LEU A 1 303 ? 5.042 28.186 -0.591 1.00 16.63 280 LEU A N 1
ATOM 2088 C CA . LEU A 1 303 ? 6.296 27.712 -0.013 1.00 17.63 280 LEU A CA 1
ATOM 2089 C C . LEU A 1 303 ? 6.667 26.357 -0.607 1.00 15.70 280 LEU A C 1
ATOM 2090 O O . LEU A 1 303 ? 7.820 26.120 -0.968 1.00 17.02 280 LEU A O 1
ATOM 2095 N N . ALA A 1 304 ? 5.678 25.476 -0.713 1.00 15.15 281 ALA A N 1
ATOM 2096 C CA . ALA A 1 304 ? 5.896 24.136 -1.240 1.00 16.57 281 ALA A CA 1
ATOM 2097 C C . ALA A 1 304 ? 6.473 24.170 -2.651 1.00 15.30 281 ALA A C 1
ATOM 2098 O O . ALA A 1 304 ? 7.490 23.539 -2.926 1.00 16.00 281 ALA A O 1
ATOM 2100 N N . ALA A 1 305 ? 5.827 24.917 -3.541 1.00 16.87 282 ALA A N 1
ATOM 2101 C CA . ALA A 1 305 ? 6.287 25.017 -4.924 1.00 14.62 282 ALA A CA 1
ATOM 2102 C C . ALA A 1 305 ? 7.710 25.562 -5.000 1.00 15.98 282 ALA A C 1
ATOM 2103 O O . ALA A 1 305 ? 8.511 25.118 -5.825 1.00 20.77 282 ALA A O 1
ATOM 2105 N N . TYR A 1 306 ? 8.028 26.522 -4.139 1.00 13.41 283 TYR A N 1
ATOM 2106 C CA . TYR A 1 306 ? 9.375 27.091 -4.108 1.00 12.68 283 TYR A CA 1
ATOM 2107 C C . TYR A 1 306 ? 10.423 26.068 -3.669 1.00 13.21 283 TYR A C 1
ATOM 2108 O O . TYR A 1 306 ? 11.520 26.014 -4.226 1.00 13.62 283 TYR A O 1
ATOM 2117 N N . LEU A 1 307 ? 10.093 25.257 -2.671 1.00 12.41 284 LEU A N 1
ATOM 2118 C CA . LEU A 1 307 ? 11.032 24.236 -2.222 1.00 13.24 284 LEU A CA 1
ATOM 2119 C C . LEU A 1 307 ? 11.253 23.169 -3.309 1.00 15.05 284 LEU A C 1
ATOM 2120 O O . LEU A 1 307 ? 12.376 22.706 -3.515 1.00 15.13 284 LEU A O 1
ATOM 2125 N N . ASP A 1 308 ? 10.189 22.790 -4.013 1.00 14.91 285 ASP A N 1
ATOM 2126 C CA . ASP A 1 308 ? 10.321 21.838 -5.114 1.00 17.49 285 ASP A CA 1
ATOM 2127 C C . ASP A 1 308 ? 11.271 22.400 -6.166 1.00 16.41 285 ASP A C 1
ATOM 2128 O O . ASP A 1 308 ? 12.164 21.701 -6.651 1.00 16.68 285 ASP A O 1
ATOM 2133 N N . ARG A 1 309 ? 11.065 23.668 -6.508 1.00 14.31 286 ARG A N 1
ATOM 2134 C CA . ARG A 1 309 ? 11.932 24.374 -7.441 1.00 16.14 286 ARG A CA 1
ATOM 2135 C C . ARG A 1 309 ? 13.403 24.251 -7.029 1.00 15.28 286 ARG A C 1
ATOM 2136 O O . ARG A 1 309 ? 14.268 23.924 -7.847 1.00 14.99 286 ARG A O 1
ATOM 2144 N N . LEU A 1 310 ? 13.679 24.506 -5.754 1.00 15.86 287 LEU A N 1
ATOM 2145 C CA . LEU A 1 310 ? 15.040 24.395 -5.228 1.00 15.09 287 LEU A CA 1
ATOM 2146 C C . LEU A 1 310 ? 15.614 22.987 -5.411 1.00 15.48 287 LEU A C 1
ATOM 2147 O O . LEU A 1 310 ? 16.767 22.824 -5.823 1.00 15.21 287 LEU A O 1
ATOM 2152 N N . ARG A 1 311 ? 14.804 21.975 -5.110 1.00 17.20 288 ARG A N 1
ATOM 2153 C CA . ARG A 1 311 ? 15.226 20.579 -5.247 1.00 16.98 288 ARG A CA 1
ATOM 2154 C C . ARG A 1 311 ? 15.620 20.235 -6.685 1.00 17.50 288 ARG A C 1
ATOM 2155 O O . ARG A 1 311 ? 16.490 19.391 -6.915 1.00 15.26 288 ARG A O 1
ATOM 2163 N N . LEU A 1 312 ? 14.972 20.889 -7.647 1.00 18.03 289 LEU A N 1
ATOM 2164 C CA . LEU A 1 312 ? 15.186 20.586 -9.060 1.00 17.86 289 LEU A CA 1
ATOM 2165 C C . LEU A 1 312 ? 16.131 21.570 -9.717 1.00 16.89 289 LEU A C 1
ATOM 2166 O O . LEU A 1 312 ? 16.342 21.507 -10.921 1.00 21.27 289 LEU A O 1
ATOM 2171 N N . SER A 1 313 ? 16.691 22.486 -8.934 1.00 15.82 290 SER A N 1
ATOM 2172 C CA . SER A 1 313 ? 17.567 23.509 -9.488 1.00 15.61 290 SER A CA 1
ATOM 2173 C C . SER A 1 313 ? 18.931 22.914 -9.786 1.00 18.09 290 SER A C 1
ATOM 2174 O O . SER A 1 313 ? 19.244 21.809 -9.332 1.00 20.59 290 SER A O 1
ATOM 2177 N N . ARG A 1 314 ? 19.746 23.648 -10.539 1.00 15.53 291 ARG A N 1
ATOM 2178 C CA . ARG A 1 314 ? 21.037 23.140 -10.991 1.00 19.87 291 ARG A CA 1
ATOM 2179 C C . ARG A 1 314 ? 21.978 22.765 -9.844 1.00 24.00 291 ARG A C 1
ATOM 2180 O O . ARG A 1 314 ? 22.414 23.629 -9.068 1.00 23.83 291 ARG A O 1
ATOM 2188 N N . PRO A 1 315 ? 22.309 21.467 -9.747 1.00 22.09 292 PRO A N 1
ATOM 2189 C CA . PRO A 1 315 ? 23.192 20.963 -8.690 1.00 18.82 292 PRO A CA 1
ATOM 2190 C C . PRO A 1 315 ? 24.652 21.194 -9.040 1.00 21.59 292 PRO A C 1
ATOM 2191 O O . PRO A 1 315 ? 24.998 21.211 -10.215 1.00 23.36 292 PRO A O 1
ATOM 2195 N N . LEU A 1 316 ? 25.491 21.385 -8.029 1.00 20.76 293 LEU A N 1
ATOM 2196 C CA . LEU A 1 316 ? 26.925 21.423 -8.239 1.00 23.21 293 LEU A CA 1
ATOM 2197 C C . LEU A 1 316 ? 27.308 20.055 -8.768 1.00 25.44 293 LEU A C 1
ATOM 2198 O O . LEU A 1 316 ? 28.108 19.931 -9.693 1.00 25.27 293 LEU A O 1
ATOM 2203 N N . ASP A 1 317 ? 26.703 19.033 -8.172 1.00 26.22 294 ASP A N 1
ATOM 2204 C CA . ASP A 1 317 ? 26.937 17.645 -8.540 1.00 26.71 294 ASP A CA 1
ATOM 2205 C C . ASP A 1 317 ? 25.609 16.991 -8.907 1.00 27.61 294 ASP A C 1
ATOM 2206 O O . ASP A 1 317 ? 24.721 16.875 -8.067 1.00 29.04 294 ASP A O 1
ATOM 2211 N N . PRO A 1 318 ? 25.477 16.546 -10.168 1.00 34.67 295 PRO A N 1
ATOM 2212 C CA . PRO A 1 318 ? 24.217 16.000 -10.696 1.00 30.39 295 PRO A CA 1
ATOM 2213 C C . PRO A 1 318 ? 23.747 14.795 -9.906 1.00 28.90 295 PRO A C 1
ATOM 2214 O O . PRO A 1 318 ? 22.548 14.562 -9.759 1.00 35.55 295 PRO A O 1
ATOM 2218 N N . THR A 1 319 ? 24.690 14.021 -9.400 1.00 29.60 296 THR A N 1
ATOM 2219 C CA . THR A 1 319 ? 24.326 12.827 -8.655 1.00 34.71 296 THR A CA 1
ATOM 2220 C C . THR A 1 319 ? 23.736 13.186 -7.288 1.00 33.96 296 THR A C 1
ATOM 2221 O O . THR A 1 319 ? 23.043 12.377 -6.667 1.00 34.44 296 THR A O 1
ATOM 2225 N N . GLN A 1 320 ? 24.000 14.408 -6.832 1.00 32.58 297 GLN A N 1
ATOM 2226 C CA . GLN A 1 320 ? 23.552 14.844 -5.514 1.00 28.88 297 GLN A CA 1
ATOM 2227 C C . GLN A 1 320 ? 22.708 16.110 -5.582 1.00 24.39 297 GLN A C 1
ATOM 2228 O O . GLN A 1 320 ? 23.223 17.211 -5.393 1.00 23.29 297 GLN A O 1
ATOM 2234 N N . PRO A 1 321 ? 21.400 15.949 -5.822 1.00 22.72 298 PRO A N 1
ATOM 2235 C CA . PRO A 1 321 ? 20.458 17.061 -6.008 1.00 19.00 298 PRO A CA 1
ATOM 2236 C C . PRO A 1 321 ? 20.422 17.968 -4.785 1.00 20.98 298 PRO A C 1
ATOM 2237 O O . PRO A 1 321 ? 20.668 17.497 -3.676 1.00 18.29 298 PRO A O 1
ATOM 2241 N N . VAL A 1 322 ? 20.132 19.250 -4.985 1.00 19.79 299 VAL A N 1
ATOM 2242 C CA . VAL A 1 322 ? 19.924 20.162 -3.870 1.00 17.61 299 VAL A CA 1
ATOM 2243 C C . VAL A 1 322 ? 18.887 19.549 -2.947 1.00 15.91 299 VAL A C 1
ATOM 2244 O O . VAL A 1 322 ? 17.850 19.074 -3.406 1.00 17.89 299 VAL A O 1
ATOM 2248 N N . ALA A 1 323 ? 19.162 19.560 -1.650 1.00 12.05 300 ALA A N 1
ATOM 2249 C CA . ALA A 1 323 ? 18.212 19.060 -0.674 1.00 12.43 300 ALA A CA 1
ATOM 2250 C C . ALA A 1 323 ? 17.640 20.190 0.188 1.00 14.00 300 ALA A C 1
ATOM 2251 O O . ALA A 1 323 ? 18.269 21.245 0.344 1.00 13.19 300 ALA A O 1
ATOM 2253 N N . ILE A 1 324 ? 16.441 19.960 0.724 1.00 9.79 301 ILE A N 1
ATOM 2254 C CA . ILE A 1 324 ? 15.830 20.846 1.701 1.00 12.09 301 ILE A CA 1
ATOM 2255 C C . ILE A 1 324 ? 16.027 20.278 3.106 1.00 13.36 301 ILE A C 1
ATOM 2256 O O . ILE A 1 324 ? 15.894 19.068 3.307 1.00 13.62 301 ILE A O 1
ATOM 2261 N N . PRO A 1 325 ? 16.355 21.145 4.083 1.00 11.16 302 PRO A N 1
ATOM 2262 C CA . PRO A 1 325 ? 16.541 20.685 5.466 1.00 9.29 302 PRO A CA 1
ATOM 2263 C C . PRO A 1 325 ? 15.400 19.784 5.909 1.00 11.16 302 PRO A C 1
ATOM 2264 O O . PRO A 1 325 ? 14.232 20.188 5.852 1.00 10.10 302 PRO A O 1
ATOM 2268 N N . GLY A 1 326 ? 15.732 18.568 6.331 1.00 9.71 303 GLY A N 1
ATOM 2269 C CA . GLY A 1 326 ? 14.713 17.580 6.639 1.00 10.64 303 GLY A CA 1
ATOM 2270 C C . GLY A 1 326 ? 14.635 16.412 5.662 1.00 13.37 303 GLY A C 1
ATOM 2271 O O . GLY A 1 326 ? 14.163 15.338 6.024 1.00 14.94 303 GLY A O 1
ATOM 2272 N N . ASP A 1 327 ? 15.091 16.608 4.427 1.00 12.71 304 ASP A N 1
ATOM 2273 C CA . ASP A 1 327 ? 15.125 15.513 3.448 1.00 14.52 304 ASP A CA 1
ATOM 2274 C C . ASP A 1 327 ? 16.034 14.376 3.908 1.00 14.99 304 ASP A C 1
ATOM 2275 O O . ASP A 1 327 ? 15.623 13.212 3.962 1.00 16.26 304 ASP A O 1
ATOM 2280 N N . GLY A 1 328 ? 17.276 14.713 4.225 1.00 11.46 305 GLY A N 1
ATOM 2281 C CA . GLY A 1 328 ? 18.240 13.705 4.620 1.00 13.24 305 GLY A CA 1
ATOM 2282 C C . GLY A 1 328 ? 17.739 12.873 5.787 1.00 14.44 305 GLY A C 1
ATOM 2283 O O . GLY A 1 328 ? 17.743 11.644 5.734 1.00 15.49 305 GLY A O 1
ATOM 2284 N N . ALA A 1 329 ? 17.298 13.550 6.841 1.00 13.48 306 ALA A N 1
ATOM 2285 C CA . ALA A 1 329 ? 16.805 12.877 8.034 1.00 13.10 306 ALA A CA 1
ATOM 2286 C C . ALA A 1 329 ? 15.678 11.908 7.680 1.00 13.78 306 ALA A C 1
ATOM 2287 O O . ALA A 1 329 ? 15.646 10.766 8.156 1.00 13.33 306 ALA A O 1
ATOM 2289 N N . ARG A 1 330 ? 14.757 12.361 6.836 1.00 12.00 307 ARG A N 1
ATOM 2290 C CA . ARG A 1 330 ? 13.647 11.511 6.417 1.00 15.52 307 ARG A CA 1
ATOM 2291 C C . ARG A 1 330 ? 14.110 10.301 5.614 1.00 13.09 307 ARG A C 1
ATOM 2292 O O . ARG A 1 330 ? 13.629 9.192 5.832 1.00 14.70 307 ARG A O 1
ATOM 2300 N N . ALA A 1 331 ? 15.043 10.508 4.692 1.00 12.73 308 ALA A N 1
ATOM 2301 C CA . ALA A 1 331 ? 15.600 9.386 3.937 1.00 16.29 308 ALA A CA 1
ATOM 2302 C C . ALA A 1 331 ? 16.314 8.387 4.854 1.00 14.72 308 ALA A C 1
ATOM 2303 O O . ALA A 1 331 ? 16.180 7.179 4.682 1.00 15.72 308 ALA A O 1
ATOM 2305 N N . ARG A 1 332 ? 17.068 8.888 5.830 1.00 13.60 309 ARG A N 1
ATOM 2306 C CA . ARG A 1 332 ? 17.751 7.995 6.766 1.00 13.55 309 ARG A CA 1
ATOM 2307 C C . ARG A 1 332 ? 16.763 7.243 7.651 1.00 14.90 309 ARG A C 1
ATOM 2308 O O . ARG A 1 332 ? 16.942 6.054 7.910 1.00 13.84 309 ARG A O 1
ATOM 2316 N N . ARG A 1 333 ? 15.704 7.919 8.090 1.00 13.49 310 ARG A N 1
ATOM 2317 C CA . ARG A 1 333 ? 14.725 7.261 8.958 1.00 15.34 310 ARG A CA 1
ATOM 2318 C C . ARG A 1 333 ? 14.081 6.084 8.239 1.00 14.10 310 ARG A C 1
ATOM 2319 O O . ARG A 1 333 ? 13.984 4.991 8.786 1.00 13.59 310 ARG A O 1
ATOM 2327 N N . ALA A 1 334 ? 13.653 6.325 7.005 1.00 15.11 311 ALA A N 1
ATOM 2328 C CA . ALA A 1 334 ? 12.999 5.306 6.197 1.00 16.42 311 ALA A CA 1
ATOM 2329 C C . ALA A 1 334 ? 13.887 4.079 6.013 1.00 15.36 311 ALA A C 1
ATOM 2330 O O . ALA A 1 334 ? 13.402 2.955 6.020 1.00 16.19 311 ALA A O 1
ATOM 2332 N N . ALA A 1 335 ? 15.188 4.296 5.852 1.00 16.23 312 ALA A N 1
ATOM 2333 C CA . ALA A 1 335 ? 16.111 3.186 5.630 1.00 16.90 312 ALA A CA 1
ATOM 2334 C C . ALA A 1 335 ? 16.398 2.398 6.914 1.00 19.85 312 ALA A C 1
ATOM 2335 O O . ALA A 1 335 ? 16.555 1.181 6.880 1.00 24.43 312 ALA A O 1
ATOM 2337 N N . ALA A 1 336 ? 16.457 3.085 8.050 1.00 18.49 313 ALA A N 1
ATOM 2338 C CA . ALA A 1 336 ? 16.763 2.413 9.309 1.00 14.89 313 ALA A CA 1
ATOM 2339 C C . ALA A 1 336 ? 15.556 1.666 9.866 1.00 16.55 313 ALA A C 1
ATOM 2340 O O . ALA A 1 336 ? 15.701 0.649 10.542 1.00 17.30 313 ALA A O 1
ATOM 2342 N N . ALA A 1 337 ? 14.357 2.166 9.594 1.00 15.97 314 ALA A N 1
ATOM 2343 C CA . ALA A 1 337 ? 13.161 1.465 10.040 1.00 19.03 314 ALA A CA 1
ATOM 2344 C C . ALA A 1 337 ? 13.108 0.116 9.339 1.00 20.35 314 ALA A C 1
ATOM 2345 O O . ALA A 1 337 ? 12.604 -0.869 9.878 1.00 21.96 314 ALA A O 1
ATOM 2347 N N . LYS A 1 338 ? 13.654 0.083 8.133 1.00 19.30 315 LYS A N 1
ATOM 2348 C CA . LYS A 1 338 ? 13.690 -1.132 7.339 1.00 27.21 315 LYS A CA 1
ATOM 2349 C C . LYS A 1 338 ? 14.806 -2.062 7.820 1.00 24.85 315 LYS A C 1
ATOM 2350 O O . LYS A 1 338 ? 14.567 -3.216 8.165 1.00 24.35 315 LYS A O 1
ATOM 2356 N N . THR A 1 339 ? 16.029 -1.543 7.848 1.00 25.51 316 THR A N 1
ATOM 2357 C CA . THR A 1 339 ? 17.206 -2.372 8.069 1.00 21.70 316 THR A CA 1
ATOM 2358 C C . THR A 1 339 ? 17.568 -2.524 9.542 1.00 22.98 316 THR A C 1
ATOM 2359 O O . THR A 1 339 ? 18.336 -3.412 9.905 1.00 24.60 316 THR A O 1
ATOM 2363 N N . GLY A 1 340 ? 17.028 -1.653 10.389 1.00 18.84 317 GLY A N 1
ATOM 2364 C CA . GLY A 1 340 ? 17.327 -1.695 11.810 1.00 17.15 317 GLY A CA 1
ATOM 2365 C C . GLY A 1 340 ? 18.287 -0.610 12.276 1.00 19.82 317 GLY A C 1
ATOM 2366 O O . GLY A 1 340 ? 18.853 0.126 11.470 1.00 16.64 317 GLY A O 1
ATOM 2367 N N . ILE A 1 341 ? 18.460 -0.519 13.593 1.00 17.38 318 ILE A N 1
ATOM 2368 C CA . ILE A 1 341 ? 19.366 0.437 14.209 1.00 12.92 318 ILE A CA 1
ATOM 2369 C C . ILE A 1 341 ? 20.693 -0.215 14.620 1.00 17.73 318 ILE A C 1
ATOM 2370 O O . ILE A 1 341 ? 20.715 -1.278 15.249 1.00 16.54 318 ILE A O 1
ATOM 2375 N N . GLU A 1 342 ? 21.803 0.424 14.266 1.00 16.50 319 GLU A N 1
ATOM 2376 C CA . GLU A 1 342 ? 23.099 -0.038 14.745 1.00 21.17 319 GLU A CA 1
ATOM 2377 C C . GLU A 1 342 ? 23.512 0.739 15.984 1.00 15.96 319 GLU A C 1
ATOM 2378 O O . GLU A 1 342 ? 23.631 1.958 15.949 1.00 16.81 319 GLU A O 1
ATOM 2384 N N . LEU A 1 343 ? 23.718 0.043 17.087 1.00 14.01 320 LEU A N 1
ATOM 2385 C CA . LEU A 1 343 ? 24.314 0.698 18.238 1.00 18.28 320 LEU A CA 1
ATOM 2386 C C . LEU A 1 343 ? 25.522 -0.080 18.742 1.00 17.92 320 LEU A C 1
ATOM 2387 O O . LEU A 1 343 ? 25.631 -1.290 18.522 1.00 16.52 320 LEU A O 1
ATOM 2392 N N . PRO A 1 344 ? 26.456 0.630 19.381 1.00 15.05 321 PRO A N 1
ATOM 2393 C CA . PRO A 1 344 ? 27.662 0.016 19.943 1.00 12.45 321 PRO A CA 1
ATOM 2394 C C . PRO A 1 344 ? 27.296 -1.114 20.892 1.00 14.19 321 PRO A C 1
ATOM 2395 O O . PRO A 1 344 ? 26.413 -0.930 21.740 1.00 14.27 321 PRO A O 1
ATOM 2399 N N . GLN A 1 345 ? 27.951 -2.266 20.746 1.00 12.95 322 GLN A N 1
ATOM 2400 C CA . GLN A 1 345 ? 27.682 -3.408 21.619 1.00 13.41 322 GLN A CA 1
ATOM 2401 C C . GLN A 1 345 ? 27.818 -3.065 23.104 1.00 11.30 322 GLN A C 1
ATOM 2402 O O . GLN A 1 345 ? 27.026 -3.537 23.919 1.00 11.11 322 GLN A O 1
ATOM 2408 N N . PRO A 1 346 ? 28.822 -2.239 23.466 1.00 9.72 323 PRO A N 1
ATOM 2409 C CA . PRO A 1 346 ? 28.955 -1.898 24.890 1.00 11.48 323 PRO A CA 1
ATOM 2410 C C . PRO A 1 346 ? 27.692 -1.219 25.413 1.00 8.39 323 PRO A C 1
ATOM 2411 O O . PRO A 1 346 ? 27.276 -1.500 26.535 1.00 9.96 323 PRO A O 1
ATOM 2415 N N . LEU A 1 347 ? 27.091 -0.345 24.608 1.00 9.57 324 LEU A N 1
ATOM 2416 C CA . LEU A 1 347 ? 25.859 0.328 25.009 1.00 8.79 324 LEU A CA 1
ATOM 2417 C C . LEU A 1 347 ? 24.723 -0.681 25.143 1.00 10.41 324 LEU A C 1
ATOM 2418 O O . LEU A 1 347 ? 23.983 -0.660 26.123 1.00 8.76 324 LEU A O 1
ATOM 2423 N N . PHE A 1 348 ? 24.589 -1.570 24.161 1.00 10.75 325 PHE A N 1
ATOM 2424 C CA . PHE A 1 348 ? 23.542 -2.589 24.218 1.00 10.75 325 PHE A CA 1
ATOM 2425 C C . PHE A 1 348 ? 23.681 -3.475 25.455 1.00 10.56 325 PHE A C 1
ATOM 2426 O O . PHE A 1 348 ? 22.690 -3.796 26.101 1.00 12.96 325 PHE A O 1
ATOM 2434 N N . ASP A 1 349 ? 24.909 -3.871 25.784 1.00 11.26 326 ASP A N 1
ATOM 2435 C CA . ASP A 1 349 ? 25.135 -4.711 26.956 1.00 11.51 326 ASP A CA 1
ATOM 2436 C C . ASP A 1 349 ? 24.781 -3.933 28.228 1.00 12.84 326 ASP A C 1
ATOM 2437 O O . ASP A 1 349 ? 24.263 -4.494 29.193 1.00 13.96 326 ASP A O 1
ATOM 2442 N N . HIS A 1 350 ? 25.060 -2.633 28.210 1.00 11.70 327 HIS A N 1
ATOM 2443 C CA . HIS A 1 350 ? 24.816 -1.760 29.349 1.00 10.75 327 HIS A CA 1
ATOM 2444 C C . HIS A 1 350 ? 23.322 -1.718 29.657 1.00 12.45 327 HIS A C 1
ATOM 2445 O O . HIS A 1 350 ? 22.895 -2.031 30.769 1.00 12.69 327 HIS A O 1
ATOM 2452 N N . LEU A 1 351 ? 22.530 -1.354 28.658 1.00 11.32 328 LEU A N 1
ATOM 2453 C CA . LEU A 1 351 ? 21.077 -1.316 28.806 1.00 15.22 328 LEU A CA 1
ATOM 2454 C C . LEU A 1 351 ? 20.539 -2.679 29.224 1.00 14.69 328 LEU A C 1
ATOM 2455 O O . LEU A 1 351 ? 19.634 -2.771 30.050 1.00 14.35 328 LEU A O 1
ATOM 2460 N N . THR A 1 352 ? 21.051 -3.721 28.618 1.00 15.93 329 THR A N 1
ATOM 2461 C CA . THR A 1 352 ? 20.695 -5.081 28.931 1.00 17.21 329 THR A CA 1
ATOM 2462 C C . THR A 1 352 ? 20.972 -5.482 30.378 1.00 15.70 329 THR A C 1
ATOM 2463 O O . THR A 1 352 ? 20.169 -6.034 30.989 1.00 17.36 329 THR A O 1
ATOM 2467 N N . ALA A 1 353 ? 22.112 -5.117 30.900 1.00 17.98 330 ALA A N 1
ATOM 2468 C CA . ALA A 1 353 ? 22.379 -5.233 32.311 1.00 17.95 330 ALA A CA 1
ATOM 2469 C C . ALA A 1 353 ? 21.382 -4.452 33.168 1.00 19.45 330 ALA A C 1
ATOM 2470 O O . ALA A 1 353 ? 20.899 -4.960 34.122 1.00 22.29 330 ALA A O 1
ATOM 2472 N N . LEU A 1 354 ? 21.054 -3.236 32.771 1.00 16.97 331 LEU A N 1
ATOM 2473 C CA . LEU A 1 354 ? 20.121 -2.418 33.512 1.00 18.14 331 LEU A CA 1
ATOM 2474 C C . LEU A 1 354 ? 18.741 -3.031 33.488 1.00 17.85 331 LEU A C 1
ATOM 2475 O O . LEU A 1 354 ? 18.073 -3.003 34.423 1.00 18.26 331 LEU A O 1
ATOM 2480 N N . GLU A 1 355 ? 18.363 -3.604 32.375 1.00 17.36 332 GLU A N 1
ATOM 2481 C CA . GLU A 1 355 ? 17.133 -4.375 32.245 1.00 23.44 332 GLU A CA 1
ATOM 2482 C C . GLU A 1 355 ? 17.045 -5.488 33.293 1.00 27.07 332 GLU A C 1
ATOM 2483 O O . GLU A 1 355 ? 15.953 -5.836 33.738 1.00 28.79 332 GLU A O 1
ATOM 2489 N N . ALA A 1 356 ? 18.190 -6.036 33.699 1.00 26.30 333 ALA A N 1
ATOM 2490 C CA . ALA A 1 356 ? 18.197 -7.189 34.599 1.00 28.02 333 ALA A CA 1
ATOM 2491 C C . ALA A 1 356 ? 18.874 -6.898 35.938 1.00 29.66 333 ALA A C 1
ATOM 2492 O O . ALA A 1 356 ? 18.328 -6.198 36.795 1.00 28.99 333 ALA A O 1
ATOM 2494 N N . SER B 1 22 ? 39.537 57.645 -6.408 1.00 17.07 -1 SER B N 1
ATOM 2495 C CA . SER B 1 22 ? 39.642 58.999 -5.864 1.00 21.62 -1 SER B CA 1
ATOM 2496 C C . SER B 1 22 ? 38.734 59.209 -4.641 1.00 25.06 -1 SER B C 1
ATOM 2497 O O . SER B 1 22 ? 37.523 59.345 -4.775 1.00 23.52 -1 SER B O 1
ATOM 2516 N N . ARG B 1 25 ? 37.710 62.462 2.735 1.00 26.45 2 ARG B N 1
ATOM 2517 C CA . ARG B 1 25 ? 37.302 62.220 4.109 1.00 26.07 2 ARG B CA 1
ATOM 2518 C C . ARG B 1 25 ? 36.552 63.426 4.650 1.00 25.81 2 ARG B C 1
ATOM 2519 O O . ARG B 1 25 ? 37.022 64.557 4.550 1.00 25.99 2 ARG B O 1
ATOM 2527 N N . LEU B 1 26 ? 35.369 63.178 5.202 1.00 22.69 3 LEU B N 1
ATOM 2528 C CA . LEU B 1 26 ? 34.488 64.261 5.603 1.00 20.49 3 LEU B CA 1
ATOM 2529 C C . LEU B 1 26 ? 33.910 64.042 6.995 1.00 22.43 3 LEU B C 1
ATOM 2530 O O . LEU B 1 26 ? 33.747 62.905 7.434 1.00 20.57 3 LEU B O 1
ATOM 2535 N N . PRO B 1 27 ? 33.591 65.140 7.692 1.00 20.40 4 PRO B N 1
ATOM 2536 C CA . PRO B 1 27 ? 32.905 65.015 8.979 1.00 21.33 4 PRO B CA 1
ATOM 2537 C C . PRO B 1 27 ? 31.547 64.364 8.768 1.00 20.36 4 PRO B C 1
ATOM 2538 O O . PRO B 1 27 ? 30.847 64.682 7.803 1.00 18.32 4 PRO B O 1
ATOM 2542 N N . PRO B 1 28 ? 31.177 63.441 9.659 1.00 22.04 5 PRO B N 1
ATOM 2543 C CA . PRO B 1 28 ? 29.865 62.795 9.593 1.00 18.50 5 PRO B CA 1
ATOM 2544 C C . PRO B 1 28 ? 28.724 63.814 9.525 1.00 18.69 5 PRO B C 1
ATOM 2545 O O . PRO B 1 28 ? 27.777 63.613 8.761 1.00 14.99 5 PRO B O 1
ATOM 2549 N N . ALA B 1 29 ? 28.823 64.894 10.299 1.00 15.86 6 ALA B N 1
ATOM 2550 C CA . ALA B 1 29 ? 27.768 65.906 10.337 1.00 17.40 6 ALA B CA 1
ATOM 2551 C C . ALA B 1 29 ? 27.532 66.553 8.978 1.00 14.68 6 ALA B C 1
ATOM 2552 O O . ALA B 1 29 ? 26.403 66.905 8.646 1.00 16.20 6 ALA B O 1
ATOM 2554 N N . ARG B 1 30 ? 28.597 66.718 8.201 1.00 16.59 7 ARG B N 1
ATOM 2555 C CA . ARG B 1 30 ? 28.472 67.252 6.853 1.00 14.93 7 ARG B CA 1
ATOM 2556 C C . ARG B 1 30 ? 27.712 66.278 5.954 1.00 14.26 7 ARG B C 1
ATOM 2557 O O . ARG B 1 30 ? 26.889 66.681 5.131 1.00 13.99 7 ARG B O 1
ATOM 2565 N N . LEU B 1 31 ? 27.983 64.992 6.121 1.00 13.94 8 LEU B N 1
ATOM 2566 C CA . LEU B 1 31 ? 27.315 63.979 5.323 1.00 12.23 8 LEU B CA 1
ATOM 2567 C C . LEU B 1 31 ? 25.855 63.863 5.737 1.00 13.27 8 LEU B C 1
ATOM 2568 O O . LEU B 1 31 ? 24.965 63.846 4.886 1.00 13.37 8 LEU B O 1
ATOM 2573 N N . ARG B 1 32 ? 25.612 63.811 7.043 1.00 13.69 9 ARG B N 1
ATOM 2574 C CA . ARG B 1 32 ? 24.248 63.810 7.571 1.00 15.48 9 ARG B CA 1
ATOM 2575 C C . ARG B 1 32 ? 23.450 64.989 7.025 1.00 12.89 9 ARG B C 1
ATOM 2576 O O . ARG B 1 32 ? 22.390 64.802 6.440 1.00 13.59 9 ARG B O 1
ATOM 2584 N N . ASN B 1 33 ? 23.966 66.199 7.205 1.00 11.73 10 ASN B N 1
ATOM 2585 C CA . ASN B 1 33 ? 23.274 67.387 6.717 1.00 13.19 10 ASN B CA 1
ATOM 2586 C C . ASN B 1 33 ? 22.947 67.316 5.228 1.00 13.33 10 ASN B C 1
ATOM 2587 O O . ASN B 1 33 ? 21.821 67.628 4.818 1.00 11.47 10 ASN B O 1
ATOM 2592 N N . LEU B 1 34 ? 23.933 66.908 4.429 1.00 10.52 11 LEU B N 1
ATOM 2593 C CA . LEU B 1 34 ? 23.757 66.772 2.990 1.00 10.76 11 LEU B CA 1
ATOM 2594 C C . LEU B 1 34 ? 22.648 65.760 2.645 1.00 12.98 11 LEU B C 1
ATOM 2595 O O . LEU B 1 34 ? 21.835 66.012 1.759 1.00 14.06 11 LEU B O 1
ATOM 2600 N N . SER B 1 35 ? 22.607 64.636 3.361 1.00 10.79 12 SER B N 1
ATOM 2601 C CA . SER B 1 35 ? 21.610 63.594 3.117 1.00 10.45 12 SER B CA 1
ATOM 2602 C C . SER B 1 35 ? 20.204 64.056 3.477 1.00 10.50 12 SER B C 1
ATOM 2603 O O . SER B 1 35 ? 19.236 63.795 2.753 1.00 9.76 12 SER B O 1
ATOM 2606 N N . VAL B 1 36 ? 20.107 64.736 4.610 1.00 10.18 13 VAL B N 1
ATOM 2607 C CA . VAL B 1 36 ? 18.838 65.206 5.131 1.00 10.49 13 VAL B CA 1
ATOM 2608 C C . VAL B 1 36 ? 18.217 66.213 4.173 1.00 10.93 13 VAL B C 1
ATOM 2609 O O . VAL B 1 36 ? 17.030 66.124 3.852 1.00 11.63 13 VAL B O 1
ATOM 2613 N N . ALA B 1 37 ? 19.023 67.164 3.709 1.00 8.38 14 ALA B N 1
ATOM 2614 C CA . ALA B 1 37 ? 18.548 68.163 2.761 1.00 10.82 14 ALA B CA 1
ATOM 2615 C C . ALA B 1 37 ? 18.000 67.507 1.494 1.00 10.94 14 ALA B C 1
ATOM 2616 O O . ALA B 1 37 ? 16.926 67.869 1.016 1.00 11.92 14 ALA B O 1
ATOM 2618 N N . LEU B 1 38 ? 18.744 66.546 0.955 1.00 10.33 15 LEU B N 1
ATOM 2619 C CA . LEU B 1 38 ? 18.325 65.843 -0.254 1.00 11.56 15 LEU B CA 1
ATOM 2620 C C . LEU B 1 38 ? 16.988 65.129 -0.063 1.00 10.70 15 LEU B C 1
ATOM 2621 O O . LEU B 1 38 ? 16.165 65.071 -0.972 1.00 7.88 15 LEU B O 1
ATOM 2626 N N . LEU B 1 39 ? 16.781 64.590 1.131 1.00 10.45 16 LEU B N 1
ATOM 2627 C CA . LEU B 1 39 ? 15.548 63.891 1.443 1.00 8.33 16 LEU B CA 1
ATOM 2628 C C . LEU B 1 39 ? 14.406 64.888 1.618 1.00 10.91 16 LEU B C 1
ATOM 2629 O O . LEU B 1 39 ? 13.318 64.713 1.062 1.00 10.31 16 LEU B O 1
ATOM 2634 N N . GLU B 1 40 ? 14.666 65.954 2.366 1.00 10.32 17 GLU B N 1
ATOM 2635 C CA . GLU B 1 40 ? 13.641 66.953 2.633 1.00 11.94 17 GLU B CA 1
ATOM 2636 C C . GLU B 1 40 ? 13.175 67.616 1.338 1.00 14.73 17 GLU B C 1
ATOM 2637 O O . GLU B 1 40 ? 11.978 67.864 1.152 1.00 12.64 17 GLU B O 1
ATOM 2643 N N . LYS B 1 41 ? 14.128 67.873 0.445 1.00 11.75 18 LYS B N 1
ATOM 2644 C CA . LYS B 1 41 ? 13.845 68.394 -0.891 1.00 13.35 18 LYS B CA 1
ATOM 2645 C C . LYS B 1 41 ? 12.708 67.638 -1.549 1.00 14.41 18 LYS B C 1
ATOM 2646 O O . LYS B 1 41 ? 11.978 68.183 -2.371 1.00 13.38 18 LYS B O 1
ATOM 2652 N N . ARG B 1 42 ? 12.585 66.361 -1.210 1.00 13.42 19 ARG B N 1
ATOM 2653 C CA . ARG B 1 42 ? 11.639 65.497 -1.900 1.00 13.33 19 ARG B CA 1
ATOM 2654 C C . ARG B 1 42 ? 10.400 65.245 -1.066 1.00 12.09 19 ARG B C 1
ATOM 2655 O O . ARG B 1 42 ? 9.642 64.317 -1.331 1.00 11.92 19 ARG B O 1
ATOM 2663 N N . GLY B 1 43 ? 10.194 66.086 -0.060 1.00 10.18 20 GLY B N 1
ATOM 2664 C CA . GLY B 1 43 ? 8.978 66.012 0.724 1.00 10.19 20 GLY B CA 1
ATOM 2665 C C . GLY B 1 43 ? 9.037 65.069 1.913 1.00 11.62 20 GLY B C 1
ATOM 2666 O O . GLY B 1 43 ? 8.011 64.816 2.533 1.00 9.86 20 GLY B O 1
ATOM 2667 N N . VAL B 1 44 ? 10.222 64.551 2.240 1.00 9.37 21 VAL B N 1
ATOM 2668 C CA . VAL B 1 44 ? 10.372 63.732 3.443 1.00 9.05 21 VAL B CA 1
ATOM 2669 C C . VAL B 1 44 ? 10.405 64.619 4.678 1.00 11.88 21 VAL B C 1
ATOM 2670 O O . VAL B 1 44 ? 11.221 65.548 4.765 1.00 12.87 21 VAL B O 1
ATOM 2674 N N . PRO B 1 45 ? 9.519 64.344 5.647 1.00 10.51 22 PRO B N 1
ATOM 2675 C CA . PRO B 1 45 ? 9.506 65.150 6.871 1.00 11.00 22 PRO B CA 1
ATOM 2676 C C . PRO B 1 45 ? 10.849 65.055 7.591 1.00 11.37 22 PRO B C 1
ATOM 2677 O O . PRO B 1 45 ? 11.508 64.019 7.529 1.00 12.20 22 PRO B O 1
ATOM 2681 N N . ALA B 1 46 ? 11.221 66.127 8.281 1.00 12.12 23 ALA B N 1
ATOM 2682 C CA . ALA B 1 46 ? 12.509 66.249 8.954 1.00 16.13 23 ALA B CA 1
ATOM 2683 C C . ALA B 1 46 ? 12.936 65.014 9.754 1.00 13.37 23 ALA B C 1
ATOM 2684 O O . ALA B 1 46 ? 14.030 64.491 9.545 1.00 14.36 23 ALA B O 1
ATOM 2686 N N . ASP B 1 47 ? 12.093 64.559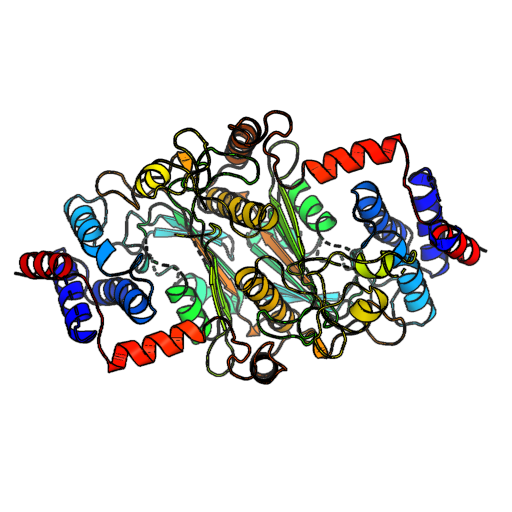 10.677 1.00 13.57 24 ASP B N 1
ATOM 2687 C CA . ASP B 1 47 ? 12.473 63.440 11.545 1.00 16.34 24 ASP B CA 1
ATOM 2688 C C . ASP B 1 47 ? 12.705 62.151 10.746 1.00 11.93 24 ASP B C 1
ATOM 2689 O O . ASP B 1 47 ? 13.624 61.402 11.024 1.00 10.51 24 ASP B O 1
ATOM 2694 N N . SER B 1 48 ? 11.864 61.910 9.750 1.00 12.48 25 SER B N 1
ATOM 2695 C CA . SER B 1 48 ? 12.027 60.754 8.888 1.00 12.65 25 SER B CA 1
ATOM 2696 C C . SER B 1 48 ? 13.298 60.872 8.059 1.00 10.23 25 SER B C 1
ATOM 2697 O O . SER B 1 48 ? 13.995 59.878 7.817 1.00 9.11 25 SER B O 1
ATOM 2700 N N . ALA B 1 49 ? 13.598 62.098 7.643 1.00 10.90 26 ALA B N 1
ATOM 2701 C CA . ALA B 1 49 ? 14.796 62.381 6.855 1.00 10.66 26 ALA B CA 1
ATOM 2702 C C . ALA B 1 49 ? 16.067 62.127 7.673 1.00 10.35 26 ALA B C 1
ATOM 2703 O O . ALA B 1 49 ? 17.001 61.479 7.192 1.00 10.08 26 ALA B O 1
ATOM 2705 N N . ARG B 1 50 ? 16.096 62.628 8.907 1.00 11.07 27 ARG B N 1
ATOM 2706 C CA . ARG B 1 50 ? 17.196 62.340 9.835 1.00 12.13 27 ARG B CA 1
ATOM 2707 C C . ARG B 1 50 ? 17.366 60.842 10.047 1.00 10.38 27 ARG B C 1
ATOM 2708 O O . ARG B 1 50 ? 18.480 60.333 10.039 1.00 7.64 27 ARG B O 1
ATOM 2716 N N . LEU B 1 51 ? 16.254 60.144 10.258 1.00 9.73 28 LEU B N 1
ATOM 2717 C CA . LEU B 1 51 ? 16.299 58.703 10.514 1.00 9.01 28 LEU B CA 1
ATOM 2718 C C . LEU B 1 51 ? 16.893 57.986 9.312 1.00 8.51 28 LEU B C 1
ATOM 2719 O O . LEU B 1 51 ? 17.892 57.285 9.436 1.00 10.15 28 LEU B O 1
ATOM 2724 N N . GLN B 1 52 ? 16.295 58.180 8.139 1.00 8.63 29 GLN B N 1
ATOM 2725 C CA . GLN B 1 52 ? 16.822 57.567 6.919 1.00 8.63 29 GLN B CA 1
ATOM 2726 C C . GLN B 1 52 ? 18.288 57.941 6.723 1.00 8.71 29 GLN B C 1
ATOM 2727 O O . GLN B 1 52 ? 19.117 57.089 6.382 1.00 7.73 29 GLN B O 1
ATOM 2733 N N . ALA B 1 53 ? 18.603 59.215 6.949 1.00 9.56 30 ALA B N 1
ATOM 2734 C CA . ALA B 1 53 ? 19.990 59.689 6.891 1.00 9.59 30 ALA B CA 1
ATOM 2735 C C . ALA B 1 53 ? 20.876 58.903 7.845 1.00 11.37 30 ALA B C 1
ATOM 2736 O O . ALA B 1 53 ? 21.910 58.360 7.451 1.00 13.02 30 ALA B O 1
ATOM 2738 N N . ASN B 1 54 ? 20.453 58.842 9.101 1.00 9.95 31 ASN B N 1
ATOM 2739 C CA . ASN B 1 54 ? 21.192 58.145 10.146 1.00 9.68 31 ASN B CA 1
ATOM 2740 C C . ASN B 1 54 ? 21.460 56.678 9.852 1.00 11.06 31 ASN B C 1
ATOM 2741 O O . ASN B 1 54 ? 22.516 56.165 10.217 1.00 10.09 31 ASN B O 1
ATOM 2746 N N . LEU B 1 55 ? 20.513 56.013 9.185 1.00 10.17 32 LEU B N 1
ATOM 2747 C CA . LEU B 1 55 ? 20.709 54.630 8.753 1.00 9.16 32 LEU B CA 1
ATOM 2748 C C . LEU B 1 55 ? 21.952 54.480 7.883 1.00 10.13 32 LEU B C 1
ATOM 2749 O O . LEU B 1 55 ? 22.765 53.579 8.099 1.00 10.80 32 LEU B O 1
ATOM 2754 N N . LEU B 1 56 ? 22.090 55.360 6.899 1.00 8.50 33 LEU B N 1
ATOM 2755 C CA . LEU B 1 56 ? 23.233 55.329 5.996 1.00 11.10 33 LEU B CA 1
ATOM 2756 C C . LEU B 1 56 ? 24.531 55.766 6.690 1.00 11.47 33 LEU B C 1
ATOM 2757 O O . LEU B 1 56 ? 25.585 55.153 6.489 1.00 12.76 33 LEU B O 1
ATOM 2762 N N . LEU B 1 57 ? 24.458 56.822 7.501 1.00 10.02 34 LEU B N 1
ATOM 2763 C CA . LEU B 1 57 ? 25.627 57.304 8.240 1.00 10.40 34 LEU B CA 1
ATOM 2764 C C . LEU B 1 57 ? 26.166 56.266 9.219 1.00 11.66 34 LEU B C 1
ATOM 2765 O O . LEU B 1 57 ? 27.365 56.015 9.271 1.00 12.76 34 LEU B O 1
ATOM 2770 N N . GLU B 1 58 ? 25.280 55.665 10.001 1.00 11.22 35 GLU B N 1
ATOM 2771 C CA . GLU B 1 58 ? 25.713 54.660 10.953 1.00 11.74 35 GLU B CA 1
ATOM 2772 C C . GLU B 1 58 ? 26.417 53.520 10.236 1.00 11.80 35 GLU B C 1
ATOM 2773 O O . GLU B 1 58 ? 27.391 52.971 10.742 1.00 12.58 35 GLU B O 1
ATOM 2779 N N . ALA B 1 59 ? 25.926 53.171 9.051 1.00 10.85 36 ALA B N 1
ATOM 2780 C CA . ALA B 1 59 ? 26.567 52.141 8.248 1.00 11.83 36 ALA B CA 1
ATOM 2781 C C . ALA B 1 59 ? 27.956 52.591 7.788 1.00 11.28 36 ALA B C 1
ATOM 2782 O O . ALA B 1 59 ? 28.903 51.805 7.794 1.00 12.59 36 ALA B O 1
ATOM 2784 N N . GLU B 1 60 ? 28.078 53.846 7.373 1.00 11.98 37 GLU B N 1
ATOM 2785 C CA . GLU B 1 60 ? 29.389 54.367 6.993 1.00 12.70 37 GLU B CA 1
ATOM 2786 C C . GLU B 1 60 ? 30.331 54.340 8.198 1.00 12.26 37 GLU B C 1
ATOM 2787 O O . GLU B 1 60 ? 31.435 53.800 8.117 1.00 13.14 37 GLU B O 1
ATOM 2793 N N . LEU B 1 61 ? 29.885 54.911 9.316 1.00 12.05 38 LEU B N 1
ATOM 2794 C CA . LEU B 1 61 ? 30.708 54.984 10.529 1.00 13.47 38 LEU B CA 1
ATOM 2795 C C . LEU B 1 61 ? 31.197 53.606 11.004 1.00 14.15 38 LEU B C 1
ATOM 2796 O O . LEU B 1 61 ? 32.268 53.492 11.603 1.00 14.66 38 LEU B O 1
ATOM 2801 N N . ARG B 1 62 ? 30.422 52.560 10.728 1.00 15.05 39 ARG B N 1
ATOM 2802 C CA . ARG B 1 62 ? 30.757 51.215 11.211 1.00 15.09 39 ARG B CA 1
ATOM 2803 C C . ARG B 1 62 ? 31.526 50.401 10.191 1.00 14.68 39 ARG B C 1
ATOM 2804 O O . ARG B 1 62 ? 31.789 49.217 10.401 1.00 17.33 39 ARG B O 1
ATOM 2812 N N . GLY B 1 63 ? 31.877 51.035 9.078 1.00 14.32 40 GLY B N 1
ATOM 2813 C CA . GLY B 1 63 ? 32.629 50.363 8.036 1.00 13.91 40 GLY B CA 1
ATOM 2814 C C . GLY B 1 63 ? 31.785 49.387 7.239 1.00 16.40 40 GLY B C 1
ATOM 2815 O O . GLY B 1 63 ? 32.218 48.278 6.956 1.00 18.84 40 GLY B O 1
ATOM 2816 N N . LEU B 1 64 ? 30.571 49.803 6.889 1.00 18.92 41 LEU B N 1
ATOM 2817 C CA . LEU B 1 64 ? 29.701 49.017 6.021 1.00 17.88 41 LEU B CA 1
ATOM 2818 C C . LEU B 1 64 ? 29.149 49.923 4.919 1.00 16.40 41 LEU B C 1
ATOM 2819 O O . LEU B 1 64 ? 27.944 50.182 4.863 1.00 15.78 41 LEU B O 1
ATOM 2824 N N . PRO B 1 65 ? 30.042 50.416 4.047 1.00 15.36 42 PRO B N 1
ATOM 2825 C CA . PRO B 1 65 ? 29.695 51.364 2.980 1.00 17.54 42 PRO B CA 1
ATOM 2826 C C . PRO B 1 65 ? 28.743 50.773 1.940 1.00 13.39 42 PRO B C 1
ATOM 2827 O O . PRO B 1 65 ? 28.136 51.520 1.175 1.00 15.57 42 PRO B O 1
ATOM 2831 N N . SER B 1 66 ? 28.610 49.454 1.911 1.00 14.09 43 SER B N 1
ATOM 2832 C CA . SER B 1 66 ? 27.683 48.813 0.977 1.00 16.30 43 SER B CA 1
ATOM 2833 C C . SER B 1 66 ? 26.241 49.183 1.321 1.00 15.14 43 SER B C 1
ATOM 2834 O O . SER B 1 66 ? 25.361 49.124 0.470 1.00 16.99 43 SER B O 1
ATOM 2837 N N . HIS B 1 67 ? 26.013 49.548 2.579 1.00 14.44 44 HIS B N 1
ATOM 2838 C CA . HIS B 1 67 ? 24.698 49.939 3.059 1.00 12.76 44 HIS B CA 1
ATOM 2839 C C . HIS B 1 67 ? 24.697 51.414 3.449 1.00 14.40 44 HIS B C 1
ATOM 2840 O O . HIS B 1 67 ? 23.880 51.850 4.267 1.00 14.00 44 HIS B O 1
ATOM 2847 N N . GLY B 1 68 ? 25.614 52.180 2.865 1.00 11.73 45 GLY B N 1
ATOM 2848 C CA . GLY B 1 68 ? 25.790 53.570 3.232 1.00 10.36 45 GLY B CA 1
ATOM 2849 C C . GLY B 1 68 ? 25.293 54.538 2.185 1.00 11.70 45 GLY B C 1
ATOM 2850 O O . GLY B 1 68 ? 24.339 54.259 1.461 1.00 11.60 45 GLY B O 1
ATOM 2851 N N . LEU B 1 69 ? 25.951 55.689 2.110 1.00 12.75 46 LEU B N 1
ATOM 2852 C CA . LEU B 1 69 ? 25.530 56.763 1.224 1.00 11.70 46 LEU B CA 1
ATOM 2853 C C . LEU B 1 69 ? 25.536 56.353 -0.249 1.00 13.15 46 LEU B C 1
ATOM 2854 O O . LEU B 1 69 ? 24.931 57.023 -1.082 1.00 14.52 46 LEU B O 1
ATOM 2859 N N . GLN B 1 70 ? 26.215 55.258 -0.569 1.00 10.76 47 GLN B N 1
ATOM 2860 C CA . GLN B 1 70 ? 26.211 54.755 -1.935 1.00 17.98 47 GLN B CA 1
ATOM 2861 C C . GLN B 1 70 ? 24.785 54.428 -2.388 1.00 14.41 47 GLN B C 1
ATOM 2862 O O . GLN B 1 70 ? 24.437 54.582 -3.558 1.00 14.97 47 GLN B O 1
ATOM 2868 N N . ARG B 1 71 ? 23.966 53.984 -1.445 1.00 13.14 48 ARG B N 1
ATOM 2869 C CA . ARG B 1 71 ? 22.570 53.658 -1.711 1.00 14.22 48 ARG B CA 1
ATOM 2870 C C . ARG B 1 71 ? 21.693 54.902 -1.930 1.00 14.61 48 ARG B C 1
ATOM 2871 O O . ARG B 1 71 ? 20.580 54.793 -2.450 1.00 12.92 48 ARG B O 1
ATOM 2879 N N . LEU B 1 72 ? 22.190 56.079 -1.549 1.00 11.20 49 LEU B N 1
ATOM 2880 C CA . LEU B 1 72 ? 21.337 57.277 -1.521 1.00 11.44 49 LEU B CA 1
ATOM 2881 C C . LEU B 1 72 ? 20.808 57.752 -2.881 1.00 9.72 49 LEU B C 1
ATOM 2882 O O . LEU B 1 72 ? 19.630 58.104 -2.998 1.00 9.50 49 LEU B O 1
ATOM 2887 N N . PRO B 1 73 ? 21.678 57.797 -3.904 1.00 10.21 50 PRO B N 1
ATOM 2888 C CA . PRO B 1 73 ? 21.189 58.203 -5.229 1.00 10.42 50 PRO B CA 1
ATOM 2889 C C . PRO B 1 73 ? 19.979 57.373 -5.667 1.00 10.03 50 PRO B C 1
ATOM 2890 O O . PRO B 1 73 ? 18.978 57.937 -6.112 1.00 8.36 50 PRO B O 1
ATOM 2894 N N . LEU B 1 74 ? 20.053 56.056 -5.503 1.00 10.63 51 LEU B N 1
ATOM 2895 C CA . LEU B 1 74 ? 18.952 55.183 -5.905 1.00 11.33 51 LEU B CA 1
ATOM 2896 C C . LEU B 1 74 ? 17.641 55.494 -5.171 1.00 10.66 51 LEU B C 1
ATOM 2897 O O . LEU B 1 74 ? 16.561 55.469 -5.778 1.00 10.26 51 LEU B O 1
ATOM 2902 N N . LEU B 1 75 ? 17.724 55.786 -3.872 1.00 9.20 52 LEU B N 1
ATOM 2903 C CA . LEU B 1 75 ? 16.513 56.090 -3.106 1.00 9.68 52 LEU B CA 1
ATOM 2904 C C . LEU B 1 75 ? 15.908 57.424 -3.550 1.00 7.88 52 LEU B C 1
ATOM 2905 O O . LEU B 1 75 ? 14.699 57.547 -3.688 1.00 7.66 52 LEU B O 1
ATOM 2910 N N . LEU B 1 76 ? 16.759 58.417 -3.776 1.00 7.96 53 LEU B N 1
ATOM 2911 C CA . LEU B 1 76 ? 16.291 59.708 -4.262 1.00 8.49 53 LEU B CA 1
ATOM 2912 C C . LEU B 1 76 ? 15.549 59.533 -5.599 1.00 8.57 53 LEU B C 1
ATOM 2913 O O . LEU B 1 76 ? 14.501 60.129 -5.829 1.00 7.59 53 LEU B O 1
ATOM 2918 N N . SER B 1 77 ? 16.094 58.696 -6.470 1.00 7.90 54 SER B N 1
ATOM 2919 C CA . SER B 1 77 ? 15.441 58.424 -7.735 1.00 9.49 54 SER B CA 1
ATOM 2920 C C . SER B 1 77 ? 14.127 57.666 -7.525 1.00 9.46 54 SER B C 1
ATOM 2921 O O . SER B 1 77 ? 13.153 57.927 -8.212 1.00 9.46 54 SER B O 1
ATOM 2924 N N . ARG B 1 78 ? 14.100 56.730 -6.579 1.00 9.98 55 ARG B N 1
ATOM 2925 C CA . ARG B 1 78 ? 12.864 56.001 -6.292 1.00 9.69 55 ARG B CA 1
ATOM 2926 C C . ARG B 1 78 ? 11.780 56.927 -5.734 1.00 9.91 55 ARG B C 1
ATOM 2927 O O . ARG B 1 78 ? 10.608 56.762 -6.055 1.00 9.10 55 ARG B O 1
ATOM 2935 N N . LEU B 1 79 ? 12.173 57.888 -4.899 1.00 8.15 56 LEU B N 1
ATOM 2936 C CA . LEU B 1 79 ? 11.235 58.894 -4.397 1.00 10.23 56 LEU B CA 1
ATOM 2937 C C . LEU B 1 79 ? 10.664 59.732 -5.546 1.00 10.81 56 LEU B C 1
ATOM 2938 O O . LEU B 1 79 ? 9.464 59.982 -5.590 1.00 10.60 56 LEU B O 1
ATOM 2943 N N . ASP B 1 80 ? 11.521 60.154 -6.475 1.00 9.02 57 ASP B N 1
ATOM 2944 C CA . ASP B 1 80 ? 11.094 61.001 -7.589 1.00 8.76 57 ASP B CA 1
ATOM 2945 C C . ASP B 1 80 ? 10.211 60.227 -8.574 1.00 10.83 57 ASP B C 1
ATOM 2946 O O . ASP B 1 80 ? 9.476 60.817 -9.365 1.00 12.11 57 ASP B O 1
ATOM 2951 N N . LYS B 1 81 ? 10.265 58.901 -8.518 1.00 10.95 58 LYS B N 1
ATOM 2952 C CA . LYS B 1 81 ? 9.413 58.082 -9.384 1.00 11.36 58 LYS B CA 1
ATOM 2953 C C . LYS B 1 81 ? 8.142 57.554 -8.694 1.00 9.89 58 LYS B C 1
ATOM 2954 O O . LYS B 1 81 ? 7.317 56.895 -9.324 1.00 8.52 58 LYS B O 1
ATOM 2960 N N . GLY B 1 82 ? 7.989 57.831 -7.402 1.00 9.17 59 GLY B N 1
ATOM 2961 C CA . GLY B 1 82 ? 6.864 57.286 -6.661 1.00 7.59 59 GLY B CA 1
ATOM 2962 C C . GLY B 1 82 ? 7.049 55.828 -6.245 1.00 10.01 59 GLY B C 1
ATOM 2963 O O . GLY B 1 82 ? 6.118 55.199 -5.725 1.00 10.14 59 GLY B O 1
ATOM 2964 N N . LEU B 1 83 ? 8.239 55.275 -6.486 1.00 7.29 60 LEU B N 1
ATOM 2965 C CA . LEU B 1 83 ? 8.543 53.914 -6.045 1.00 8.75 60 LEU B CA 1
ATOM 2966 C C . LEU B 1 83 ? 8.814 53.947 -4.552 1.00 9.11 60 LEU B C 1
ATOM 2967 O O . LEU B 1 83 ? 8.752 52.929 -3.863 1.00 8.88 60 LEU B O 1
ATOM 2972 N N . ALA B 1 84 ? 9.122 55.145 -4.072 1.00 8.55 61 ALA B N 1
ATOM 2973 C CA . ALA B 1 84 ? 9.259 55.409 -2.660 1.00 7.16 61 ALA B CA 1
ATOM 2974 C C . ALA B 1 84 ? 8.338 56.571 -2.295 1.00 10.11 61 ALA B C 1
ATOM 2975 O O . ALA B 1 84 ? 8.309 57.608 -2.970 1.00 9.39 61 ALA B O 1
ATOM 2977 N N . ASN B 1 85 ? 7.568 56.374 -1.234 1.00 10.32 62 ASN B N 1
ATOM 2978 C CA . ASN B 1 85 ? 6.616 57.358 -0.757 1.00 8.95 62 ASN B CA 1
ATOM 2979 C C . ASN B 1 85 ? 7.248 58.126 0.395 1.00 8.49 62 ASN B C 1
ATOM 2980 O O . ASN B 1 85 ? 7.657 57.526 1.381 1.00 7.76 62 ASN B O 1
ATOM 2985 N N . PRO B 1 86 ? 7.329 59.461 0.266 1.00 9.87 63 PRO B N 1
ATOM 2986 C CA . PRO B 1 86 ? 8.022 60.351 1.214 1.00 10.52 63 PRO B CA 1
ATOM 2987 C C . PRO B 1 86 ? 7.380 60.460 2.600 1.00 10.29 63 PRO B C 1
ATOM 2988 O O . PRO B 1 86 ? 8.059 60.850 3.547 1.00 10.44 63 PRO B O 1
ATOM 2992 N N . THR B 1 87 ? 6.095 60.156 2.722 1.00 10.15 64 THR B N 1
ATOM 2993 C CA . THR B 1 87 ? 5.384 60.487 3.960 1.00 14.10 64 THR B CA 1
ATOM 2994 C C . THR B 1 87 ? 4.898 59.282 4.761 1.00 13.79 64 THR B C 1
ATOM 2995 O O . THR B 1 87 ? 4.785 59.342 5.980 1.00 15.41 64 THR B O 1
ATOM 2999 N N . THR B 1 88 ? 4.593 58.187 4.087 1.00 11.87 65 THR B N 1
ATOM 3000 C CA . THR B 1 88 ? 3.912 57.121 4.788 1.00 13.14 65 THR B CA 1
ATOM 3001 C C . THR B 1 88 ? 4.800 56.442 5.818 1.00 16.52 65 THR B C 1
ATOM 3002 O O . THR B 1 88 ? 6.023 56.355 5.655 1.00 13.51 65 THR B O 1
ATOM 3006 N N . ARG B 1 89 ? 4.172 55.987 6.896 1.00 17.19 66 ARG B N 1
ATOM 3007 C CA . ARG B 1 89 ? 4.863 55.204 7.906 1.00 15.74 66 ARG B CA 1
ATOM 3008 C C . ARG B 1 89 ? 4.363 53.775 7.827 1.00 13.23 66 ARG B C 1
ATOM 3009 O O . ARG B 1 89 ? 4.721 52.935 8.635 1.00 12.20 66 ARG B O 1
ATOM 3017 N N . GLY B 1 90 ? 3.555 53.512 6.808 1.00 14.65 67 GLY B N 1
ATOM 3018 C CA . GLY B 1 90 ? 2.946 52.211 6.618 1.00 14.77 67 GLY B CA 1
ATOM 3019 C C . GLY B 1 90 ? 1.543 52.188 7.193 1.00 18.24 67 GLY B C 1
ATOM 3020 O O . GLY B 1 90 ? 1.110 53.137 7.853 1.00 19.03 67 GLY B O 1
ATOM 3021 N N . ASN B 1 91 ? 0.827 51.106 6.918 1.00 16.84 68 ASN B N 1
ATOM 3022 C CA . ASN B 1 91 ? -0.469 50.860 7.518 1.00 15.53 68 ASN B CA 1
ATOM 3023 C C . ASN B 1 91 ? -0.472 49.484 8.171 1.00 13.22 68 ASN B C 1
ATOM 3024 O O . ASN B 1 91 ? -0.318 48.472 7.496 1.00 13.08 68 ASN B O 1
ATOM 3029 N N . GLY B 1 92 ? -0.629 49.451 9.486 1.00 10.13 69 GLY B N 1
ATOM 3030 C CA . GLY B 1 92 ? -0.580 48.200 10.214 1.00 11.76 69 GLY B CA 1
ATOM 3031 C C . GLY B 1 92 ? -1.941 47.731 10.693 1.00 12.20 69 GLY B C 1
ATOM 3032 O O . GLY B 1 92 ? -2.805 48.536 11.008 1.00 14.12 69 GLY B O 1
ATOM 3033 N N . THR B 1 93 ? -2.122 46.417 10.744 1.00 9.01 70 THR B N 1
ATOM 3034 C CA . THR B 1 93 ? -3.363 45.828 11.210 1.00 9.79 70 THR B CA 1
ATOM 3035 C C . THR B 1 93 ? -3.058 44.729 12.203 1.00 9.09 70 THR B C 1
ATOM 3036 O O . THR B 1 93 ? -2.315 43.798 11.876 1.00 7.81 70 THR B O 1
ATOM 3040 N N . TRP B 1 94 ? -3.624 44.825 13.408 1.00 7.85 71 TRP B N 1
ATOM 3041 C CA . TRP B 1 94 ? -3.466 43.756 14.400 1.00 6.68 71 TRP B CA 1
ATOM 3042 C C . TRP B 1 94 ? -4.299 42.555 14.024 1.00 8.10 71 TRP B C 1
ATOM 3043 O O . TRP B 1 94 ? -5.513 42.566 14.192 1.00 8.84 71 TRP B O 1
ATOM 3054 N N . ARG B 1 95 ? -3.646 41.514 13.523 1.00 7.97 72 ARG B N 1
ATOM 3055 C CA . ARG B 1 95 ? -4.345 40.299 13.126 1.00 7.70 72 ARG B CA 1
ATOM 3056 C C . ARG B 1 95 ? -4.614 39.428 14.345 1.00 7.35 72 ARG B C 1
ATOM 3057 O O . ARG B 1 95 ? -5.634 38.755 14.415 1.00 6.42 72 ARG B O 1
ATOM 3065 N N . ARG B 1 96 ? -3.692 39.457 15.302 1.00 6.72 73 ARG B N 1
ATOM 3066 C CA . ARG B 1 96 ? -3.812 38.694 16.537 1.00 8.11 73 ARG B CA 1
ATOM 3067 C C . ARG B 1 96 ? -3.254 39.548 17.659 1.00 7.08 73 ARG B C 1
ATOM 3068 O O . ARG B 1 96 ? -2.650 40.583 17.397 1.00 6.91 73 ARG B O 1
ATOM 3076 N N . ALA B 1 97 ? -3.455 39.114 18.899 1.00 6.37 74 ALA B N 1
ATOM 3077 C CA . ALA B 1 97 ? -3.003 39.868 20.065 1.00 7.65 74 ALA B CA 1
ATOM 3078 C C . ALA B 1 97 ? -1.533 40.299 20.015 1.00 7.04 74 ALA B C 1
ATOM 3079 O O . ALA B 1 97 ? -1.195 41.374 20.498 1.00 7.16 74 ALA B O 1
ATOM 3081 N N . SER B 1 98 ? -0.669 39.469 19.435 1.00 6.26 75 SER B N 1
ATOM 3082 C CA . SER B 1 98 ? 0.759 39.798 19.343 1.00 7.40 75 SER B CA 1
ATOM 3083 C C . SER B 1 98 ? 1.275 39.838 17.914 1.00 7.49 75 SER B C 1
ATOM 3084 O O . SER B 1 98 ? 2.479 39.733 17.697 1.00 8.26 75 SER B O 1
ATOM 3087 N N . PHE B 1 99 ? 0.374 39.965 16.942 1.00 6.27 76 PHE B N 1
ATOM 3088 C CA . PHE B 1 99 ? 0.771 39.892 15.541 1.00 6.54 76 PHE B CA 1
ATOM 3089 C C . PHE B 1 99 ? 0.267 41.096 14.749 1.00 7.40 76 PHE B C 1
ATOM 3090 O O . PHE B 1 99 ? -0.936 41.252 14.521 1.00 7.20 76 PHE B O 1
ATOM 3098 N N . LEU B 1 100 ? 1.205 41.943 14.342 1.00 6.67 77 LEU B N 1
ATOM 3099 C CA . LEU B 1 100 ? 0.914 43.114 13.532 1.00 6.37 77 LEU B CA 1
ATOM 3100 C C . LEU B 1 100 ? 1.338 42.853 12.092 1.00 7.33 77 LEU B C 1
ATOM 3101 O O . LEU B 1 100 ? 2.502 42.556 11.819 1.00 6.92 77 LEU B O 1
ATOM 3106 N N . SER B 1 101 ? 0.383 42.953 11.181 1.00 6.95 78 SER B N 1
ATOM 3107 C CA . SER B 1 101 ? 0.641 42.852 9.759 1.00 7.29 78 SER B CA 1
ATOM 3108 C C . SER B 1 101 ? 0.771 44.271 9.198 1.00 8.31 78 SER B C 1
ATOM 3109 O O . SER B 1 101 ? -0.128 45.098 9.369 1.00 9.55 78 SER B O 1
ATOM 3112 N N . VAL B 1 102 ? 1.888 44.572 8.549 1.00 7.15 79 VAL B N 1
ATOM 3113 C CA . VAL B 1 102 ? 2.093 45.929 8.054 1.00 7.71 79 VAL B CA 1
ATOM 3114 C C . VAL B 1 102 ? 2.161 46.014 6.536 1.00 8.67 79 VAL B C 1
ATOM 3115 O O . VAL B 1 102 ? 2.910 45.283 5.890 1.00 7.41 79 VAL B O 1
ATOM 3119 N N . ASP B 1 103 ? 1.376 46.919 5.972 1.00 10.75 80 ASP B N 1
ATOM 3120 C CA . ASP B 1 103 ? 1.532 47.282 4.575 1.00 9.83 80 ASP B CA 1
ATOM 3121 C C . ASP B 1 103 ? 2.386 48.528 4.552 1.00 9.50 80 ASP B C 1
ATOM 3122 O O . ASP B 1 103 ? 1.947 49.594 4.990 1.00 10.96 80 ASP B O 1
ATOM 3127 N N . GLY B 1 104 ? 3.612 48.391 4.059 1.00 7.74 81 GLY B N 1
ATOM 3128 C CA . GLY B 1 104 ? 4.553 49.493 4.062 1.00 7.45 81 GL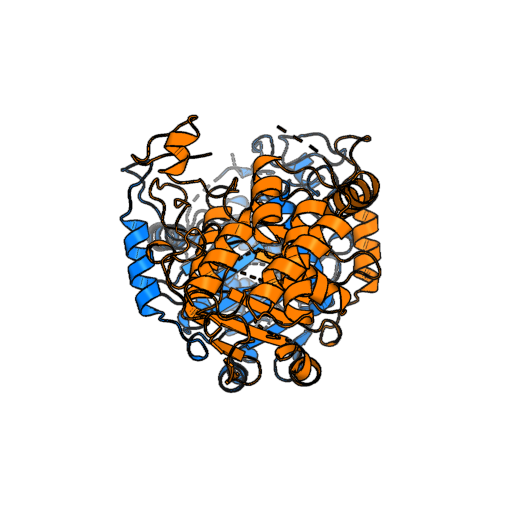Y B CA 1
ATOM 3129 C C . GLY B 1 104 ? 4.130 50.656 3.188 1.00 8.11 81 GLY B C 1
ATOM 3130 O O . GLY B 1 104 ? 4.649 51.768 3.330 1.00 7.82 81 GLY B O 1
ATOM 3131 N N . GLU B 1 105 ? 3.191 50.404 2.281 1.00 7.16 82 GLU B N 1
ATOM 3132 C CA . GLU B 1 105 ? 2.712 51.447 1.388 1.00 8.37 82 GLU B CA 1
ATOM 3133 C C . GLU B 1 105 ? 3.877 52.150 0.688 1.00 8.24 82 GLU B C 1
ATOM 3134 O O . GLU B 1 105 ? 3.816 53.350 0.422 1.00 8.47 82 GLU B O 1
ATOM 3140 N N . ARG B 1 106 ? 4.943 51.399 0.414 1.00 6.46 83 ARG B N 1
ATOM 3141 C CA . ARG B 1 106 ? 6.087 51.921 -0.329 1.00 7.52 83 ARG B CA 1
ATOM 3142 C C . ARG B 1 106 ? 6.890 52.984 0.437 1.00 8.52 83 ARG B C 1
ATOM 3143 O O . ARG B 1 106 ? 7.679 53.731 -0.153 1.00 8.15 83 ARG B O 1
ATOM 3151 N N . GLY B 1 107 ? 6.700 53.037 1.751 1.00 7.55 84 GLY B N 1
ATOM 3152 C CA . GLY B 1 107 ? 7.484 53.921 2.595 1.00 7.28 84 GLY B CA 1
ATOM 3153 C C . GLY B 1 107 ? 8.977 53.625 2.611 1.00 8.84 84 GLY B C 1
ATOM 3154 O O . GLY B 1 107 ? 9.433 52.563 2.165 1.00 6.79 84 GLY B O 1
ATOM 3155 N N . LEU B 1 108 ? 9.753 54.585 3.111 1.00 10.23 85 LEU B N 1
ATOM 3156 C CA . LEU B 1 108 ? 11.180 54.361 3.343 1.00 8.80 85 LEU B CA 1
ATOM 3157 C C . LEU B 1 108 ? 11.313 53.242 4.380 1.00 8.59 85 LEU B C 1
ATOM 3158 O O . LEU B 1 108 ? 10.534 53.185 5.336 1.00 8.47 85 LEU B O 1
ATOM 3163 N N . GLY B 1 109 ? 12.271 52.342 4.174 1.00 8.57 86 GLY B N 1
ATOM 3164 C CA . GLY B 1 109 ? 12.444 51.200 5.052 1.00 7.52 86 GLY B CA 1
ATOM 3165 C C . GLY B 1 109 ? 12.502 51.559 6.527 1.00 8.93 86 GLY B C 1
ATOM 3166 O O . GLY B 1 109 ? 11.669 51.107 7.313 1.00 9.38 86 GLY B O 1
ATOM 3167 N N . PRO B 1 110 ? 13.499 52.369 6.914 1.00 10.49 87 PRO B N 1
ATOM 3168 C CA . PRO B 1 110 ? 13.715 52.792 8.306 1.00 9.64 87 PRO B CA 1
ATOM 3169 C C . PRO B 1 110 ? 12.495 53.470 8.928 1.00 8.40 87 PRO B C 1
ATOM 3170 O O . PRO B 1 110 ? 12.203 53.270 10.113 1.00 8.80 87 PRO B O 1
ATOM 3174 N N . VAL B 1 111 ? 11.790 54.273 8.145 1.00 7.76 88 VAL B N 1
ATOM 3175 C CA . VAL B 1 111 ? 10.611 54.950 8.665 1.00 8.77 88 VAL B CA 1
ATOM 3176 C C . VAL B 1 111 ? 9.520 53.925 9.008 1.00 8.93 88 VAL B C 1
ATOM 3177 O O . VAL B 1 111 ? 8.914 53.984 10.081 1.00 7.27 88 VAL B O 1
ATOM 3181 N N . VAL B 1 112 ? 9.272 52.988 8.096 1.00 8.14 89 VAL B N 1
ATOM 3182 C CA . VAL B 1 112 ? 8.232 51.987 8.320 1.00 7.92 89 VAL B CA 1
ATOM 3183 C C . VAL B 1 112 ? 8.618 51.083 9.490 1.00 7.12 89 VAL B C 1
ATOM 3184 O O . VAL B 1 112 ? 7.809 50.811 10.370 1.00 5.55 89 VAL B O 1
ATOM 3204 N N . ASP B 1 115 ? 8.391 52.804 12.936 1.00 9.11 92 ASP B N 1
ATOM 3205 C CA . ASP B 1 115 ? 6.996 52.952 13.332 1.00 9.10 92 ASP B CA 1
ATOM 3206 C C . ASP B 1 115 ? 6.402 51.640 13.839 1.00 9.02 92 ASP B C 1
ATOM 3207 O O . ASP B 1 115 ? 5.619 51.635 14.790 1.00 9.61 92 ASP B O 1
ATOM 3212 N N . ALA B 1 116 ? 6.773 50.532 13.204 1.00 7.49 93 ALA B N 1
ATOM 3213 C CA . ALA B 1 116 ? 6.305 49.216 13.638 1.00 7.45 93 ALA B CA 1
ATOM 3214 C C . ALA B 1 116 ? 6.859 48.889 15.031 1.00 8.05 93 ALA B C 1
ATOM 3215 O O . ALA B 1 116 ? 6.185 48.272 15.866 1.00 6.95 93 ALA B O 1
ATOM 3225 N N . ARG B 1 118 ? 7.648 51.197 17.279 1.00 6.91 95 ARG B N 1
ATOM 3226 C CA . ARG B 1 118 ? 6.955 52.088 18.198 1.00 8.84 95 ARG B CA 1
ATOM 3227 C C . ARG B 1 118 ? 5.584 51.502 18.544 1.00 10.51 95 ARG B C 1
ATOM 3228 O O . ARG B 1 118 ? 5.163 51.520 19.704 1.00 13.06 95 ARG B O 1
ATOM 3236 N N . VAL B 1 119 ? 4.915 50.940 17.537 1.00 9.65 96 VAL B N 1
ATOM 3237 C CA . VAL B 1 119 ? 3.559 50.403 17.680 1.00 8.81 96 VAL B CA 1
ATOM 3238 C C . VAL B 1 119 ? 3.499 49.087 18.474 1.00 8.86 96 VAL B C 1
ATOM 3239 O O . VAL B 1 119 ? 2.700 48.945 19.407 1.00 9.18 96 VAL B O 1
ATOM 3243 N N . THR B 1 120 ? 4.350 48.132 18.120 1.00 7.45 97 THR B N 1
ATOM 3244 C CA . THR B 1 120 ? 4.393 46.856 18.833 1.00 8.05 97 THR B CA 1
ATOM 3245 C C . THR B 1 120 ? 4.943 46.992 20.257 1.00 8.03 97 THR B C 1
ATOM 3246 O O . THR B 1 120 ? 4.633 46.184 21.129 1.00 7.86 97 THR B O 1
ATOM 3250 N N . ARG B 1 121 ? 5.751 48.015 20.496 1.00 7.61 98 ARG B N 1
ATOM 3251 C CA . ARG B 1 121 ? 6.313 48.220 21.830 1.00 8.86 98 ARG B CA 1
ATOM 3252 C C . ARG B 1 121 ? 5.251 48.547 22.876 1.00 9.44 98 ARG B C 1
ATOM 3253 O O . ARG B 1 121 ? 5.376 48.172 24.043 1.00 10.70 98 ARG B O 1
ATOM 3261 N N . ARG B 1 122 ? 4.216 49.264 22.455 1.00 10.47 99 ARG B N 1
ATOM 3262 C CA . ARG B 1 122 ? 3.112 49.629 23.336 1.00 9.97 99 ARG B CA 1
ATOM 3263 C C . ARG B 1 122 ? 2.377 48.428 23.922 1.00 8.54 99 ARG B C 1
ATOM 3264 O O . ARG B 1 122 ? 1.779 48.544 24.979 1.00 8.39 99 ARG B O 1
ATOM 3272 N N . ILE B 1 123 ? 2.394 47.293 23.232 1.00 5.99 100 ILE B N 1
ATOM 3273 C CA . ILE B 1 123 ? 1.599 46.156 23.687 1.00 9.42 100 ILE B CA 1
ATOM 3274 C C . ILE B 1 123 ? 2.374 45.186 24.576 1.00 10.08 100 ILE B C 1
ATOM 3275 O O . ILE B 1 123 ? 1.794 44.248 25.129 1.00 10.55 100 ILE B O 1
ATOM 3280 N N . LEU B 1 124 ? 3.672 45.421 24.728 1.00 7.85 101 LEU B N 1
ATOM 3281 C CA . LEU B 1 124 ? 4.542 44.449 25.380 1.00 11.31 101 LEU B CA 1
ATOM 3282 C C . LEU B 1 124 ? 4.221 44.204 26.859 1.00 10.41 101 LEU B C 1
ATOM 3283 O O . LEU B 1 124 ? 4.315 43.080 27.342 1.00 10.41 101 LEU B O 1
ATOM 3288 N N . LYS B 1 125 ? 3.832 45.252 27.567 1.00 9.03 102 LYS B N 1
ATOM 3289 C CA . LYS B 1 125 ? 3.445 45.111 28.961 1.00 13.57 102 LYS B CA 1
ATOM 3290 C C . LYS B 1 125 ? 2.272 44.146 29.161 1.00 14.53 102 LYS B C 1
ATOM 3291 O O . LYS B 1 125 ? 2.165 43.502 30.205 1.00 14.57 102 LYS B O 1
ATOM 3297 N N . GLU B 1 126 ? 1.393 44.063 28.162 1.00 11.76 103 GLU B N 1
ATOM 3298 C CA . GLU B 1 126 ? 0.272 43.120 28.178 1.00 11.23 103 GLU B CA 1
ATOM 3299 C C . GLU B 1 126 ? 0.642 41.732 27.665 1.00 9.92 103 GLU B C 1
ATOM 3300 O O . GLU B 1 126 ? 0.218 40.719 28.229 1.00 9.46 103 GLU B O 1
ATOM 3306 N N . THR B 1 127 ? 1.412 41.694 26.581 1.00 8.95 104 THR B N 1
ATOM 3307 C CA . THR B 1 127 ? 1.643 40.450 25.847 1.00 10.13 104 THR B CA 1
ATOM 3308 C C . THR B 1 127 ? 3.010 39.821 26.093 1.00 8.39 104 THR B C 1
ATOM 3309 O O . THR B 1 127 ? 3.142 38.606 26.022 1.00 9.02 104 THR B O 1
ATOM 3313 N N . GLY B 1 128 ? 4.012 40.653 26.368 1.00 9.62 105 GLY B N 1
ATOM 3314 C CA . GLY B 1 128 ? 5.365 40.196 26.655 1.00 9.96 105 GLY B CA 1
ATOM 3315 C C . GLY B 1 128 ? 6.192 40.005 25.388 1.00 12.62 105 GLY B C 1
ATOM 3316 O O . GLY B 1 128 ? 7.422 39.934 25.423 1.00 9.83 105 GLY B O 1
ATOM 3317 N N . LEU B 1 129 ? 5.505 39.960 24.254 1.00 11.29 106 LEU B N 1
ATOM 3318 C CA . LEU B 1 129 ? 6.131 39.573 23.004 1.00 10.99 106 LEU B CA 1
ATOM 3319 C C . LEU B 1 129 ? 5.247 40.028 21.842 1.00 10.39 106 LEU B C 1
ATOM 3320 O O . LEU B 1 129 ? 4.021 40.063 21.967 1.00 9.88 106 LEU B O 1
ATOM 3325 N N . ALA B 1 130 ? 5.862 40.398 20.724 1.00 8.02 107 ALA B N 1
ATOM 3326 C CA . ALA B 1 130 ? 5.102 40.822 19.551 1.00 8.81 107 ALA B CA 1
ATOM 3327 C C . ALA B 1 130 ? 5.926 40.650 18.296 1.00 6.96 107 ALA B C 1
ATOM 3328 O O . ALA B 1 130 ? 7.144 40.638 18.353 1.00 6.78 107 ALA B O 1
ATOM 3330 N N . ILE B 1 131 ? 5.257 40.507 17.161 1.00 5.20 108 ILE B N 1
ATOM 3331 C CA . ILE B 1 131 ? 5.955 40.469 15.884 1.00 6.18 108 ILE B CA 1
ATOM 3332 C C . ILE B 1 131 ? 5.278 41.390 14.885 1.00 6.24 108 ILE B C 1
ATOM 3333 O O . ILE B 1 131 ? 4.051 41.512 14.876 1.00 4.96 108 ILE B O 1
ATOM 3338 N N . ALA B 1 132 ? 6.085 42.049 14.059 1.00 6.38 109 ALA B N 1
ATOM 3339 C CA . ALA B 1 132 ? 5.568 42.862 12.966 1.00 5.84 109 ALA B CA 1
ATOM 3340 C C . ALA B 1 132 ? 6.033 42.253 11.666 1.00 5.68 109 ALA B C 1
ATOM 3341 O O . ALA B 1 132 ? 7.222 42.028 11.485 1.00 6.69 109 ALA B O 1
ATOM 3343 N N . ALA B 1 133 ? 5.095 41.971 10.767 1.00 6.19 110 ALA B N 1
ATOM 3344 C CA . ALA B 1 133 ? 5.437 41.386 9.474 1.00 6.36 110 ALA B CA 1
ATOM 3345 C C . ALA B 1 133 ? 5.183 42.416 8.387 1.00 6.41 110 ALA B C 1
ATOM 3346 O O . ALA B 1 133 ? 4.043 42.821 8.161 1.00 5.59 110 ALA B O 1
ATOM 3348 N N . ILE B 1 134 ? 6.258 42.836 7.726 1.00 6.30 111 ILE B N 1
ATOM 3349 C CA . ILE B 1 134 ? 6.204 43.971 6.811 1.00 6.37 111 ILE B CA 1
ATOM 3350 C C . ILE B 1 134 ? 6.383 43.575 5.345 1.00 6.82 111 ILE B C 1
ATOM 3351 O O . ILE B 1 134 ? 7.285 42.822 4.998 1.00 6.91 111 ILE B O 1
ATOM 3356 N N . ARG B 1 135 ? 5.496 44.083 4.498 1.00 6.70 112 ARG B N 1
ATOM 3357 C CA . ARG B 1 135 ? 5.606 43.915 3.056 1.00 7.13 112 ARG B CA 1
ATOM 3358 C C . ARG B 1 135 ? 5.519 45.296 2.464 1.00 6.81 112 ARG B C 1
ATOM 3359 O O . ARG B 1 135 ? 5.140 46.243 3.154 1.00 7.06 112 ARG B O 1
ATOM 3367 N N . ASN B 1 136 ? 5.853 45.419 1.189 1.00 5.58 113 ASN B N 1
ATOM 3368 C CA . ASN B 1 136 ? 5.645 46.675 0.496 1.00 6.42 113 ASN B CA 1
ATOM 3369 C C . ASN B 1 136 ? 6.374 47.870 1.127 1.00 6.90 113 ASN B C 1
ATOM 3370 O O . ASN B 1 136 ? 5.844 48.982 1.171 1.00 6.57 113 ASN B O 1
ATOM 3375 N N . ALA B 1 137 ? 7.587 47.634 1.615 1.00 7.66 114 ALA B N 1
ATOM 3376 C CA . ALA B 1 137 ? 8.440 48.708 2.130 1.00 7.60 114 ALA B CA 1
ATOM 3377 C C . ALA B 1 137 ? 9.756 48.704 1.377 1.00 7.07 114 ALA B C 1
ATOM 3378 O O . ALA B 1 137 ? 10.138 47.702 0.784 1.00 8.51 114 ALA B O 1
ATOM 3380 N N . ASN B 1 138 ? 10.445 49.835 1.397 1.00 7.44 115 ASN B N 1
ATOM 3381 C CA . ASN B 1 138 ? 11.738 49.940 0.750 1.00 7.87 115 ASN B CA 1
ATOM 3382 C C . ASN B 1 138 ? 12.857 49.351 1.598 1.00 7.11 115 ASN B C 1
ATOM 3383 O O . ASN B 1 138 ? 12.644 48.934 2.739 1.00 7.66 115 ASN B O 1
ATOM 3388 N N . HIS B 1 139 ? 14.046 49.307 1.014 1.00 8.44 116 HIS B N 1
ATOM 3389 C CA . HIS B 1 139 ? 15.206 48.658 1.616 1.00 9.09 116 HIS B CA 1
ATOM 3390 C C . HIS B 1 139 ? 15.495 49.172 3.024 1.00 9.66 116 HIS B C 1
ATOM 3391 O O . HIS B 1 139 ? 15.460 50.366 3.284 1.00 9.34 116 HIS B O 1
ATOM 3406 N N . GLY B 1 141 ? 18.270 48.922 4.831 1.00 10.77 118 GLY B N 1
ATOM 3407 C CA . GLY B 1 141 ? 19.644 49.224 5.178 1.00 9.30 118 GLY B CA 1
ATOM 3408 C C . GLY B 1 141 ? 20.183 48.226 6.207 1.00 13.36 118 GLY B C 1
ATOM 3409 O O . GLY B 1 141 ? 19.759 47.066 6.263 1.00 11.60 118 GLY B O 1
ATOM 3418 N N . LEU B 1 143 ? 20.515 46.130 9.289 1.00 8.53 120 LEU B N 1
ATOM 3419 C CA . LEU B 1 143 ? 19.591 45.683 10.342 1.00 8.77 120 LEU B CA 1
ATOM 3420 C C . LEU B 1 143 ? 20.081 45.934 11.779 1.00 7.70 120 LEU B C 1
ATOM 3421 O O . LEU B 1 143 ? 19.273 46.046 12.695 1.00 7.45 120 LEU B O 1
ATOM 3426 N N . ALA B 1 144 ? 21.395 46.007 11.978 1.00 6.81 121 ALA B N 1
ATOM 3427 C CA . ALA B 1 144 ? 21.937 46.233 13.312 1.00 6.81 121 ALA B CA 1
ATOM 3428 C C . ALA B 1 144 ? 21.332 47.489 13.929 1.00 8.11 121 ALA B C 1
ATOM 3429 O O . ALA B 1 144 ? 21.125 47.559 15.142 1.00 8.35 121 ALA B O 1
ATOM 3431 N N . TYR B 1 145 ? 21.049 48.482 13.090 1.00 7.00 122 TYR B N 1
ATOM 3432 C CA . TYR B 1 145 ? 20.503 49.744 13.573 1.00 9.76 122 TYR B CA 1
ATOM 3433 C C . TYR B 1 145 ? 19.260 49.498 14.431 1.00 10.18 122 TYR B C 1
ATOM 3434 O O . TYR B 1 145 ? 19.096 50.086 15.497 1.00 10.16 122 TYR B O 1
ATOM 3443 N N . TYR B 1 146 ? 18.389 48.613 13.959 1.00 8.47 123 TYR B N 1
ATOM 3444 C CA . TYR B 1 146 ? 17.121 48.361 14.638 1.00 10.31 123 TYR B CA 1
ATOM 3445 C C . TYR B 1 146 ? 17.307 47.460 15.845 1.00 8.68 123 TYR B C 1
ATOM 3446 O O . TYR B 1 146 ? 16.643 47.641 16.861 1.00 7.93 123 TYR B O 1
ATOM 3455 N N . ALA B 1 147 ? 18.213 46.492 15.730 1.00 10.53 124 ALA B N 1
ATOM 3456 C CA . ALA B 1 147 ? 18.520 45.618 16.860 1.00 12.01 124 ALA B CA 1
ATOM 3457 C C . ALA B 1 147 ? 19.073 46.455 18.015 1.00 9.03 124 ALA B C 1
ATOM 3458 O O . ALA B 1 147 ? 18.706 46.264 19.175 1.00 7.83 124 ALA B O 1
ATOM 3460 N N . GLU B 1 148 ? 19.945 47.398 17.686 1.00 9.30 125 GLU B N 1
ATOM 3461 C CA . GLU B 1 148 ? 20.533 48.235 18.716 1.00 12.41 125 GLU B CA 1
ATOM 3462 C C . GLU B 1 148 ? 19.490 49.144 19.334 1.00 12.82 125 GLU B C 1
ATOM 3463 O O . GLU B 1 148 ? 19.465 49.314 20.550 1.00 11.90 125 GLU B O 1
ATOM 3469 N N . ALA B 1 149 ? 18.632 49.721 18.498 1.00 10.03 126 ALA B N 1
ATOM 3470 C CA . ALA B 1 149 ? 17.562 50.576 18.997 1.00 11.52 126 ALA B CA 1
ATOM 3471 C C . ALA B 1 149 ? 16.723 49.846 20.046 1.00 11.50 126 ALA B C 1
ATOM 3472 O O . ALA B 1 149 ? 16.442 50.382 21.111 1.00 13.14 126 ALA B O 1
ATOM 3474 N N . ALA B 1 150 ? 16.331 48.616 19.741 1.00 9.77 127 ALA B N 1
ATOM 3475 C CA . ALA B 1 150 ? 15.541 47.827 20.675 1.00 11.06 127 ALA B CA 1
ATOM 3476 C C . ALA B 1 150 ? 16.326 47.540 21.959 1.00 11.40 127 ALA B C 1
ATOM 3477 O O . ALA B 1 150 ? 15.803 47.670 23.068 1.00 9.20 127 ALA B O 1
ATOM 3479 N N . ALA B 1 151 ? 17.586 47.149 21.798 1.00 9.00 128 ALA B N 1
ATOM 3480 C CA . ALA B 1 151 ? 18.408 46.763 22.935 1.00 10.43 128 ALA B CA 1
ATOM 3481 C C . ALA B 1 151 ? 18.652 47.949 23.870 1.00 13.82 128 ALA B C 1
ATOM 3482 O O . ALA B 1 151 ? 18.661 47.803 25.100 1.00 14.19 128 ALA B O 1
ATOM 3484 N N . ARG B 1 152 ? 18.836 49.127 23.284 1.00 14.96 129 ARG B N 1
ATOM 3485 C CA . ARG B 1 152 ? 18.980 50.346 24.070 1.00 16.81 129 ARG B CA 1
ATOM 3486 C C . ARG B 1 152 ? 17.684 50.735 24.782 1.00 15.41 129 ARG B C 1
ATOM 3487 O O . ARG B 1 152 ? 17.714 51.463 25.773 1.00 17.36 129 ARG B O 1
ATOM 3495 N N . ASP B 1 153 ? 16.551 50.255 24.279 1.00 12.62 130 ASP B N 1
ATOM 3496 C CA . ASP B 1 153 ? 15.276 50.478 24.955 1.00 14.04 130 ASP B CA 1
ATOM 3497 C C . ASP B 1 153 ? 14.999 49.409 26.014 1.00 12.54 130 ASP B C 1
ATOM 3498 O O . ASP B 1 153 ? 13.904 49.341 26.564 1.00 11.31 130 ASP B O 1
ATOM 3503 N N . GLY B 1 154 ? 15.997 48.578 26.297 1.00 11.54 131 GLY B N 1
ATOM 3504 C CA . GLY B 1 154 ? 15.844 47.507 27.260 1.00 8.34 131 GLY B CA 1
ATOM 3505 C C . GLY B 1 154 ? 15.028 46.368 26.684 1.00 9.74 131 GLY B C 1
ATOM 3506 O O . GLY B 1 154 ? 14.439 45.587 27.420 1.00 9.74 131 GLY B O 1
ATOM 3507 N N . LEU B 1 155 ? 14.988 46.271 25.359 1.00 10.38 132 LEU B N 1
ATOM 3508 C CA . LEU B 1 155 ? 14.215 45.221 24.691 1.00 8.80 132 LEU B CA 1
ATOM 3509 C C . LEU B 1 155 ? 15.111 44.258 23.912 1.00 9.45 132 LEU B C 1
ATOM 3510 O O . LEU B 1 155 ? 16.186 44.645 23.449 1.00 8.90 132 LEU B O 1
ATOM 3515 N N . ILE B 1 156 ? 14.663 43.011 23.763 1.00 7.14 133 ILE B N 1
ATOM 3516 C CA . ILE B 1 156 ? 15.272 42.090 22.817 1.00 6.73 133 ILE B CA 1
ATOM 3517 C C . ILE B 1 156 ? 14.641 42.319 21.450 1.00 6.30 133 ILE B C 1
ATOM 3518 O O . ILE B 1 156 ? 13.419 42.344 21.318 1.00 6.37 133 ILE B O 1
ATOM 3523 N N . GLY B 1 157 ? 15.477 42.500 20.437 1.00 5.89 134 GLY B N 1
ATOM 3524 C CA . GLY B 1 157 ? 14.996 42.710 19.085 1.00 5.66 134 GLY B CA 1
ATOM 3525 C C . GLY B 1 157 ? 15.578 41.722 18.089 1.00 7.63 134 GLY B C 1
ATOM 3526 O O . GLY B 1 157 ? 16.795 41.530 18.018 1.00 6.76 134 GLY B O 1
ATOM 3527 N N . ILE B 1 158 ? 14.703 41.082 17.321 1.00 6.87 135 ILE B N 1
ATOM 3528 C CA . ILE B 1 158 ? 15.139 40.195 16.255 1.00 6.65 135 ILE B CA 1
ATOM 3529 C C . ILE B 1 158 ? 14.553 40.683 14.938 1.00 7.63 135 ILE B C 1
ATOM 3530 O O . ILE B 1 158 ? 13.346 40.797 14.791 1.00 8.53 135 ILE B O 1
ATOM 3535 N N . VAL B 1 159 ? 15.429 40.989 13.993 1.00 7.28 136 VAL B N 1
ATOM 3536 C CA . VAL B 1 159 ? 15.039 41.592 12.731 1.00 7.80 136 VAL B CA 1
ATOM 3537 C C . VAL B 1 159 ? 15.577 40.751 11.596 1.00 7.72 136 VAL B C 1
ATOM 3538 O O . VAL B 1 159 ? 16.731 40.323 11.631 1.00 6.66 136 VAL B O 1
ATOM 3550 N N . SER B 1 161 ? 15.237 40.346 6.988 1.00 8.82 138 SER B N 1
ATOM 3551 C CA . SER B 1 161 ? 14.785 40.969 5.763 1.00 8.83 138 SER B CA 1
ATOM 3552 C C . SER B 1 161 ? 15.189 40.077 4.612 1.00 10.56 138 SER B C 1
ATOM 3553 O O . SER B 1 161 ? 16.203 39.387 4.683 1.00 15.11 138 SER B O 1
ATOM 3556 N N . THR B 1 162 ? 14.390 40.069 3.556 1.00 11.36 139 THR B N 1
ATOM 3557 C CA . THR B 1 162 ? 14.731 39.298 2.363 1.00 9.75 139 THR B CA 1
ATOM 3558 C C . THR B 1 162 ? 15.167 40.247 1.247 1.00 11.09 139 THR B C 1
ATOM 3559 O O . THR B 1 162 ? 15.141 41.473 1.429 1.00 8.05 139 THR B O 1
ATOM 3563 N N . SER B 1 163 ? 15.572 39.684 0.106 1.00 11.03 140 SER B N 1
ATOM 3564 C CA . SER B 1 163 ? 16.103 40.485 -1.000 1.00 12.30 140 SER B CA 1
ATOM 3565 C C . SER B 1 163 ? 16.062 39.758 -2.342 1.00 12.57 140 SER B C 1
ATOM 3566 O O . SER B 1 163 ? 15.595 38.622 -2.438 1.00 11.03 140 SER B O 1
ATOM 3569 N N . GLU B 1 164 ? 16.561 40.435 -3.372 1.00 11.04 141 GLU B N 1
ATOM 3570 C CA . GLU B 1 164 ? 16.776 39.835 -4.679 1.00 10.79 141 GLU B CA 1
ATOM 3571 C C . GLU B 1 164 ? 17.498 38.498 -4.488 1.00 12.26 141 GLU B C 1
ATOM 3572 O O . GLU B 1 164 ? 18.303 38.351 -3.570 1.00 12.86 141 GLU B O 1
ATOM 3578 N N . ALA B 1 165 ? 17.203 37.520 -5.336 1.00 12.07 142 ALA B N 1
ATOM 3579 C CA . ALA B 1 165 ? 17.903 36.237 -5.278 1.00 13.39 142 ALA B CA 1
ATOM 3580 C C . ALA B 1 165 ? 19.339 36.414 -5.726 1.00 13.80 142 ALA B C 1
ATOM 3581 O O . ALA B 1 165 ? 19.583 36.746 -6.875 1.00 16.53 142 ALA B O 1
ATOM 3583 N N . LEU B 1 166 ? 20.291 36.200 -4.825 1.00 15.73 143 LEU B N 1
ATOM 3584 C CA . LEU B 1 166 ? 21.702 36.345 -5.175 1.00 14.48 143 LEU B CA 1
ATOM 3585 C C . LEU B 1 166 ? 22.519 35.173 -4.645 1.00 15.57 143 LEU B C 1
ATOM 3586 O O . LEU B 1 166 ? 23.732 35.107 -4.827 1.00 16.95 143 LEU B O 1
ATOM 3591 N N . VAL B 1 167 ? 21.846 34.256 -3.967 1.00 14.54 144 VAL B N 1
ATOM 3592 C CA . VAL B 1 167 ? 22.532 33.209 -3.239 1.00 15.34 144 VAL B CA 1
ATOM 3593 C C . VAL B 1 167 ? 22.065 31.857 -3.731 1.00 14.65 144 VAL B C 1
ATOM 3594 O O . VAL B 1 167 ? 20.869 31.635 -3.919 1.00 14.33 144 VAL B O 1
ATOM 3598 N N . HIS B 1 168 ? 23.007 30.950 -3.953 1.00 14.74 145 HIS B N 1
ATOM 3599 C CA . HIS B 1 168 ? 22.625 29.603 -4.356 1.00 15.76 145 HIS B CA 1
ATOM 3600 C C . HIS B 1 168 ? 22.507 28.680 -3.153 1.00 13.56 145 HIS B C 1
ATOM 3601 O O . HIS B 1 168 ? 23.158 28.895 -2.134 1.00 15.52 145 HIS B O 1
ATOM 3608 N N . PRO B 1 169 ? 21.660 27.654 -3.265 1.00 12.91 146 PRO B N 1
ATOM 3609 C CA . PRO B 1 169 ? 21.558 26.670 -2.184 1.00 12.39 146 PRO B CA 1
ATOM 3610 C C . PRO B 1 169 ? 22.887 25.962 -2.004 1.00 12.78 146 PRO B C 1
ATOM 3611 O O . PRO B 1 169 ? 23.677 25.926 -2.947 1.00 14.21 146 PRO B O 1
ATOM 3615 N N . PHE B 1 170 ? 23.134 25.412 -0.819 1.00 12.69 147 PHE B N 1
ATOM 3616 C CA . PHE B 1 170 ? 24.254 24.494 -0.642 1.00 12.50 147 PHE B CA 1
ATOM 3617 C C . PHE B 1 170 ? 24.040 23.340 -1.606 1.00 13.54 147 PHE B C 1
ATOM 3618 O O . PHE B 1 170 ? 22.952 22.779 -1.666 1.00 14.00 147 PHE B O 1
ATOM 3626 N N . GLY B 1 171 ? 25.067 23.002 -2.375 1.00 14.38 148 GLY B N 1
ATOM 3627 C CA . GLY B 1 171 ? 24.967 21.919 -3.333 1.00 14.37 148 GLY B CA 1
ATOM 3628 C C . GLY B 1 171 ? 24.358 22.329 -4.663 1.00 17.73 148 GLY B C 1
ATOM 3629 O O . GLY B 1 171 ? 24.190 21.495 -5.558 1.00 16.21 148 GLY B O 1
ATOM 3630 N N . GLY B 1 172 ? 24.026 23.612 -4.792 1.00 14.33 149 GLY B N 1
ATOM 3631 C CA . GLY B 1 172 ? 23.416 24.130 -6.003 1.00 16.50 149 GLY B CA 1
ATOM 3632 C C . GLY B 1 172 ? 24.180 25.323 -6.552 1.00 20.87 149 GLY B C 1
ATOM 3633 O O . GLY B 1 172 ? 25.009 25.911 -5.857 1.00 16.21 149 GLY B O 1
ATOM 3634 N N . THR B 1 173 ? 23.904 25.694 -7.798 1.00 16.70 150 THR B N 1
ATOM 3635 C CA . THR B 1 173 ? 24.664 26.769 -8.422 1.00 20.93 150 THR B CA 1
ATOM 3636 C C . THR B 1 173 ? 23.796 27.909 -8.972 1.00 23.48 150 THR B C 1
ATOM 3637 O O . THR B 1 173 ? 24.324 28.862 -9.538 1.00 21.22 150 THR B O 1
ATOM 3641 N N . GLN B 1 174 ? 22.477 27.805 -8.799 1.00 21.17 151 GLN B N 1
ATOM 3642 C CA . GLN B 1 174 ? 21.549 28.849 -9.229 1.00 20.70 151 GLN B CA 1
ATOM 3643 C C . GLN B 1 174 ? 21.224 29.818 -8.087 1.00 19.31 151 GLN B C 1
ATOM 3644 O O . GLN B 1 174 ? 20.991 29.391 -6.956 1.00 16.42 151 GLN B O 1
ATOM 3650 N N . ALA B 1 175 ? 21.201 31.116 -8.388 1.00 18.53 152 ALA B N 1
ATOM 3651 C CA . ALA B 1 175 ? 20.811 32.129 -7.406 1.00 18.02 152 ALA B CA 1
ATOM 3652 C C . ALA B 1 175 ? 19.305 32.060 -7.169 1.00 17.85 152 ALA B C 1
ATOM 3653 O O . ALA B 1 175 ? 18.503 32.405 -8.041 1.00 19.01 152 ALA B O 1
ATOM 3655 N N . LEU B 1 176 ? 18.918 31.601 -5.988 1.00 15.88 153 LEU B N 1
ATOM 3656 C CA . LEU B 1 176 ? 17.512 31.359 -5.718 1.00 14.73 153 LEU B CA 1
ATOM 3657 C C . LEU B 1 176 ? 17.107 31.905 -4.359 1.00 12.29 153 LEU B C 1
ATOM 3658 O O . LEU B 1 176 ? 15.931 31.906 -4.007 1.00 13.15 153 LEU B O 1
ATOM 3663 N N . ILE B 1 177 ? 18.087 32.380 -3.603 1.00 11.47 154 ILE B N 1
ATOM 3664 C CA . ILE B 1 177 ? 17.860 32.792 -2.229 1.00 13.20 154 ILE B CA 1
ATOM 3665 C C . ILE B 1 177 ? 18.416 34.200 -1.991 1.00 13.27 154 ILE B C 1
ATOM 3666 O O . ILE B 1 177 ? 19.424 34.585 -2.580 1.00 12.52 154 ILE B O 1
ATOM 3671 N N . GLY B 1 178 ? 17.735 34.977 -1.152 1.00 12.54 155 GLY B N 1
ATOM 3672 C CA . GLY B 1 178 ? 18.176 36.324 -0.841 1.00 12.38 155 GLY B CA 1
ATOM 3673 C C . GLY B 1 178 ? 19.345 36.280 0.125 1.00 11.82 155 GLY B C 1
ATOM 3674 O O . GLY B 1 178 ? 19.650 35.226 0.683 1.00 11.92 155 GLY B O 1
ATOM 3675 N N . THR B 1 179 ? 20.008 37.414 0.318 1.00 12.39 156 THR B N 1
ATOM 3676 C CA . THR B 1 179 ? 21.151 37.467 1.233 1.00 14.74 156 THR B CA 1
ATOM 3677 C C . THR B 1 179 ? 20.664 37.333 2.677 1.00 12.02 156 THR B C 1
ATOM 3678 O O . THR B 1 179 ? 21.425 36.979 3.572 1.00 12.57 156 THR B O 1
ATOM 3682 N N . ASN B 1 180 ? 19.380 37.612 2.873 1.00 11.97 157 ASN B N 1
ATOM 3683 C CA . ASN B 1 180 ? 18.657 37.273 4.101 1.00 11.96 157 ASN B CA 1
ATOM 3684 C C . ASN B 1 180 ? 19.417 37.502 5.415 1.00 11.93 157 ASN B C 1
ATOM 3685 O O . ASN B 1 180 ? 19.756 36.556 6.126 1.00 9.45 157 ASN B O 1
ATOM 3690 N N . PRO B 1 181 ? 19.662 38.774 5.746 1.00 12.57 158 PRO B N 1
ATOM 3691 C CA . PRO B 1 181 ? 20.308 39.124 7.012 1.00 11.20 158 PRO B CA 1
ATOM 3692 C C . PRO B 1 181 ? 19.370 38.878 8.198 1.00 12.58 158 PRO B C 1
ATOM 3693 O O . PRO B 1 181 ? 18.139 38.930 8.070 1.00 9.95 158 PRO B O 1
ATOM 3697 N N . VAL B 1 182 ? 19.966 38.612 9.351 1.00 11.90 159 VAL B N 1
ATOM 3698 C CA . VAL B 1 182 ? 19.229 38.601 10.598 1.00 11.30 159 VAL B CA 1
ATOM 3699 C C . VAL B 1 182 ? 20.051 39.365 11.630 1.00 11.39 159 VAL B C 1
ATOM 3700 O O . VAL B 1 182 ? 21.257 39.135 11.770 1.00 14.33 159 VAL B O 1
ATOM 3704 N N . ALA B 1 183 ? 19.410 40.302 12.320 1.00 8.65 160 ALA B N 1
ATOM 3705 C CA . ALA B 1 183 ? 20.053 40.977 13.435 1.00 8.22 160 ALA B CA 1
ATOM 3706 C C . ALA B 1 183 ? 19.337 40.691 14.759 1.00 6.78 160 ALA B C 1
ATOM 3707 O O . ALA B 1 183 ? 18.118 40.540 14.810 1.00 7.00 160 ALA B O 1
ATOM 3709 N N . ILE B 1 184 ? 20.116 40.623 15.830 1.00 6.97 161 ILE B N 1
ATOM 3710 C CA . ILE B 1 184 ? 19.602 40.313 17.148 1.00 5.04 161 ILE B CA 1
ATOM 3711 C C . ILE B 1 184 ? 20.247 41.279 18.119 1.00 6.68 161 ILE B C 1
ATOM 3712 O O . ILE B 1 184 ? 21.467 41.334 18.234 1.00 8.08 161 ILE B O 1
ATOM 3717 N N . GLY B 1 185 ? 19.431 42.071 18.798 1.00 7.16 162 GLY B N 1
ATOM 3718 C CA . GLY B 1 185 ? 19.927 42.963 19.827 1.00 5.89 162 GLY B CA 1
ATOM 3719 C C . GLY B 1 185 ? 19.451 42.484 21.189 1.00 7.27 162 GLY B C 1
ATOM 3720 O O . GLY B 1 185 ? 18.274 42.173 21.370 1.00 7.78 162 GLY B O 1
ATOM 3721 N N . ILE B 1 186 ? 20.369 42.405 22.143 1.00 6.58 163 ILE B N 1
ATOM 3722 C CA . ILE B 1 186 ? 20.028 42.030 23.505 1.00 8.99 163 ILE B CA 1
ATOM 3723 C C . ILE B 1 186 ? 20.637 43.028 24.505 1.00 9.98 163 ILE B C 1
ATOM 3724 O O . ILE B 1 186 ? 21.846 43.269 24.474 1.00 8.81 163 ILE B O 1
ATOM 3729 N N . PRO B 1 187 ? 19.799 43.605 25.392 1.00 8.33 164 PRO B N 1
ATOM 3730 C CA . PRO B 1 187 ? 20.263 44.562 26.409 1.00 10.44 164 PRO B CA 1
ATOM 3731 C C . PRO B 1 187 ? 21.323 43.925 27.287 1.00 9.76 164 PRO B C 1
ATOM 3732 O O . PRO B 1 187 ? 21.208 42.748 27.623 1.00 9.30 164 PRO B O 1
ATOM 3736 N N . ALA B 1 188 ? 22.344 44.685 27.656 1.00 12.31 165 ALA B N 1
ATOM 3737 C CA . ALA B 1 188 ? 23.415 44.135 28.476 1.00 15.81 165 ALA B CA 1
ATOM 3738 C C . ALA B 1 188 ? 23.997 45.182 29.401 1.00 22.71 165 ALA B C 1
ATOM 3739 O O . ALA B 1 188 ? 25.197 45.447 29.360 1.00 35.24 165 ALA B O 1
ATOM 3741 N N . ALA B 1 189 ? 23.146 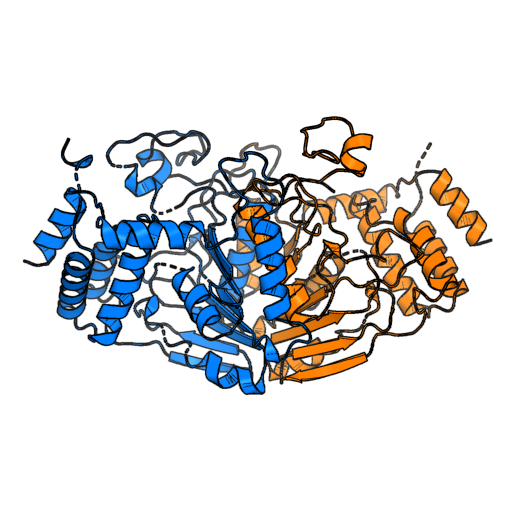45.773 30.230 1.00 25.27 166 ALA B N 1
ATOM 3742 C CA . ALA B 1 189 ? 23.583 46.764 31.207 1.00 28.00 166 ALA B CA 1
ATOM 3743 C C . ALA B 1 189 ? 24.885 47.422 30.782 1.00 29.47 166 ALA B C 1
ATOM 3744 O O . ALA B 1 189 ? 25.938 47.152 31.355 1.00 31.20 166 ALA B O 1
ATOM 3746 N N . GLY B 1 190 ? 24.809 48.278 29.769 1.00 30.17 167 GLY B N 1
ATOM 3747 C CA . GLY B 1 190 ? 25.989 48.939 29.239 1.00 29.82 167 GLY B CA 1
ATOM 3748 C C . GLY B 1 190 ? 25.959 48.864 27.725 1.00 32.88 167 GLY B C 1
ATOM 3749 O O . GLY B 1 190 ? 25.007 49.330 27.098 1.00 34.83 167 GLY B O 1
ATOM 3750 N N . HIS B 1 191 ? 26.987 48.267 27.134 1.00 22.90 168 HIS B N 1
ATOM 3751 C CA . HIS B 1 191 ? 26.992 48.049 25.696 1.00 22.85 168 HIS B CA 1
ATOM 3752 C C . HIS B 1 191 ? 26.157 46.832 25.342 1.00 18.25 168 HIS B C 1
ATOM 3753 O O . HIS B 1 191 ? 26.421 45.727 25.810 1.00 18.10 168 HIS B O 1
ATOM 3760 N N . PRO B 1 192 ? 25.122 47.038 24.528 1.00 15.97 169 PRO B N 1
ATOM 3761 C CA . PRO B 1 192 ? 24.233 45.929 24.185 1.00 13.43 169 PRO B CA 1
ATOM 3762 C C . PRO B 1 192 ? 24.936 44.910 23.297 1.00 12.90 169 PRO B C 1
ATOM 3763 O O . PRO B 1 192 ? 25.851 45.258 22.552 1.00 11.87 169 PRO B O 1
ATOM 3767 N N . PHE B 1 193 ? 24.515 43.656 23.403 1.00 10.81 170 PHE B N 1
ATOM 3768 C CA . PHE B 1 193 ? 24.889 42.629 22.445 1.00 10.29 170 PHE B CA 1
ATOM 3769 C C . PHE B 1 193 ? 24.144 42.926 21.151 1.00 8.56 170 PHE B C 1
ATOM 3770 O O . PHE B 1 193 ? 22.924 43.019 21.138 1.00 7.89 170 PHE B O 1
ATOM 3778 N N . VAL B 1 194 ? 24.878 43.100 20.067 1.00 6.78 171 VAL B N 1
ATOM 3779 C CA . VAL B 1 194 ? 24.244 43.387 18.793 1.00 8.87 171 VAL B CA 1
ATOM 3780 C C . VAL B 1 194 ? 24.888 42.553 17.711 1.00 9.17 171 VAL B C 1
ATOM 3781 O O . VAL B 1 194 ? 26.015 42.804 17.305 1.00 10.37 171 VAL B O 1
ATOM 3785 N N . LEU B 1 195 ? 24.161 41.538 17.272 1.00 8.21 172 LEU B N 1
ATOM 3786 C CA . LEU B 1 195 ? 24.609 40.662 16.216 1.00 7.91 172 LEU B CA 1
ATOM 3787 C C . LEU B 1 195 ? 23.871 41.021 14.935 1.00 7.75 172 LEU B C 1
ATOM 3788 O O . LEU B 1 195 ? 22.659 41.208 14.941 1.00 7.75 172 LEU B O 1
ATOM 3793 N N . ASP B 1 196 ? 24.608 41.125 13.840 1.00 10.39 173 ASP B N 1
ATOM 3794 C CA . ASP B 1 196 ? 24.025 41.424 12.534 1.00 12.24 173 ASP B CA 1
ATOM 3795 C C . ASP B 1 196 ? 24.735 40.498 11.585 1.00 12.96 173 ASP B C 1
ATOM 3796 O O . ASP B 1 196 ? 25.943 40.565 11.467 1.00 13.14 173 ASP B O 1
ATOM 3801 N N . LEU B 1 197 ? 24.013 39.601 10.933 1.00 15.02 174 LEU B N 1
ATOM 3802 C CA . LEU B 1 197 ? 24.702 38.684 10.039 1.00 15.71 174 LEU B CA 1
ATOM 3803 C C . LEU B 1 197 ? 23.889 38.322 8.820 1.00 15.74 174 LEU B C 1
ATOM 3804 O O . LEU B 1 197 ? 22.726 37.940 8.924 1.00 20.60 174 LEU B O 1
ATOM 3809 N N . ALA B 1 198 ? 24.505 38.459 7.656 1.00 17.41 175 ALA B N 1
ATOM 3810 C CA . ALA B 1 198 ? 23.896 37.975 6.433 1.00 16.99 175 ALA B CA 1
ATOM 3811 C C . ALA B 1 198 ? 24.206 36.497 6.337 1.00 15.68 175 ALA B C 1
ATOM 3812 O O . ALA B 1 198 ? 25.155 36.005 6.941 1.00 16.26 175 ALA B O 1
ATOM 3814 N N . THR B 1 199 ? 23.398 35.790 5.571 1.00 15.74 176 THR B N 1
ATOM 3815 C CA . THR B 1 199 ? 23.536 34.355 5.460 1.00 13.50 176 THR B CA 1
ATOM 3816 C C . THR B 1 199 ? 24.329 33.951 4.210 1.00 13.23 176 THR B C 1
ATOM 3817 O O . THR B 1 199 ? 24.567 32.775 3.979 1.00 14.63 176 THR B O 1
ATOM 3821 N N . SER B 1 200 ? 24.755 34.930 3.416 1.00 14.73 177 SER B N 1
ATOM 3822 C CA . SER B 1 200 ? 25.724 34.670 2.347 1.00 15.66 177 SER B CA 1
ATOM 3823 C C . SER B 1 200 ? 27.138 34.839 2.891 1.00 15.70 177 SER B C 1
ATOM 3824 O O . SER B 1 200 ? 27.331 35.543 3.877 1.00 16.00 177 SER B O 1
ATOM 3827 N N . ILE B 1 201 ? 28.122 34.183 2.271 1.00 18.29 178 ILE B N 1
ATOM 3828 C CA . ILE B 1 201 ? 29.515 34.298 2.727 1.00 21.34 178 ILE B CA 1
ATOM 3829 C C . ILE B 1 201 ? 30.062 35.718 2.624 1.00 19.16 178 ILE B C 1
ATOM 3830 O O . ILE B 1 201 ? 30.820 36.161 3.479 1.00 24.00 178 ILE B O 1
ATOM 3835 N N . VAL B 1 202 ? 29.700 36.412 1.553 1.00 22.12 179 VAL B N 1
ATOM 3836 C CA . VAL B 1 202 ? 30.142 37.782 1.336 1.00 21.18 179 VAL B CA 1
ATOM 3837 C C . VAL B 1 202 ? 29.001 38.598 0.757 1.00 19.42 179 VAL B C 1
ATOM 3838 O O . VAL B 1 202 ? 28.036 38.040 0.251 1.00 22.38 179 VAL B O 1
ATOM 3842 N N . SER B 1 203 ? 29.121 39.920 0.832 1.00 24.13 180 SER B N 1
ATOM 3843 C CA . SER B 1 203 ? 28.133 40.815 0.247 1.00 22.21 180 SER B CA 1
ATOM 3844 C C . SER B 1 203 ? 28.389 41.000 -1.243 1.00 25.40 180 SER B C 1
ATOM 3845 O O . SER B 1 203 ? 29.517 40.858 -1.709 1.00 24.00 180 SER B O 1
ATOM 3856 N N . TRP B 1 221 ? 33.410 31.218 -2.944 1.00 21.54 198 TRP B N 1
ATOM 3857 C CA . TRP B 1 221 ? 32.762 32.528 -2.887 1.00 27.67 198 TRP B CA 1
ATOM 3858 C C . TRP B 1 221 ? 31.567 32.686 -3.830 1.00 25.21 198 TRP B C 1
ATOM 3859 O O . TRP B 1 221 ? 30.499 33.132 -3.410 1.00 24.34 198 TRP B O 1
ATOM 3870 N N . ALA B 1 222 ? 31.743 32.328 -5.099 1.00 26.06 199 ALA B N 1
ATOM 3871 C CA . ALA B 1 222 ? 30.724 32.594 -6.108 1.00 24.49 199 ALA B CA 1
ATOM 3872 C C . ALA B 1 222 ? 30.861 31.688 -7.328 1.00 24.97 199 ALA B C 1
ATOM 3873 O O . ALA B 1 222 ? 31.942 31.179 -7.604 1.00 28.02 199 ALA B O 1
ATOM 3875 N N . VAL B 1 223 ? 29.785 31.522 -8.076 1.00 23.45 200 VAL B N 1
ATOM 3876 C CA . VAL B 1 223 ? 29.749 30.875 -9.391 1.00 27.73 200 VAL B CA 1
ATOM 3877 C C . VAL B 1 223 ? 29.014 31.726 -10.407 1.00 32.52 200 VAL B C 1
ATOM 3878 O O . VAL B 1 223 ? 28.800 32.904 -10.177 1.00 26.49 200 VAL B O 1
ATOM 3882 N N . ASP B 1 224 ? 28.606 31.056 -11.511 1.00 36.97 201 ASP B N 1
ATOM 3883 C CA . ASP B 1 224 ? 27.486 31.364 -12.421 1.00 26.41 201 ASP B CA 1
ATOM 3884 C C . ASP B 1 224 ? 28.079 32.305 -13.386 1.00 32.85 201 ASP B C 1
ATOM 3885 O O . ASP B 1 224 ? 29.269 32.547 -13.289 1.00 34.09 201 ASP B O 1
ATOM 3890 N N . ARG B 1 225 ? 27.324 32.818 -14.341 1.00 31.07 202 ARG B N 1
ATOM 3891 C CA . ARG B 1 225 ? 25.906 32.650 -14.491 1.00 27.43 202 ARG B CA 1
ATOM 3892 C C . ARG B 1 225 ? 25.642 31.273 -14.887 1.00 30.72 202 ARG B C 1
ATOM 3893 O O . ARG B 1 225 ? 24.535 30.873 -15.036 1.00 39.17 202 ARG B O 1
ATOM 3901 N N . ASP B 1 226 ? 26.721 30.543 -15.029 1.00 31.84 203 ASP B N 1
ATOM 3902 C CA . ASP B 1 226 ? 26.709 29.313 -15.693 1.00 31.85 203 ASP B CA 1
ATOM 3903 C C . ASP B 1 226 ? 26.767 28.259 -14.658 1.00 35.32 203 ASP B C 1
ATOM 3904 O O . ASP B 1 226 ? 26.582 27.135 -14.948 1.00 39.43 203 ASP B O 1
ATOM 3909 N N . GLY B 1 227 ? 27.048 28.663 -13.435 1.00 30.63 204 GLY B N 1
ATOM 3910 C CA . GLY B 1 227 ? 27.162 27.771 -12.304 1.00 29.90 204 GLY B CA 1
ATOM 3911 C C . GLY B 1 227 ? 28.545 27.230 -12.116 1.00 30.10 204 GLY B C 1
ATOM 3912 O O . GLY B 1 227 ? 28.745 26.290 -11.449 1.00 34.06 204 GLY B O 1
ATOM 3913 N N . ARG B 1 228 ? 29.496 27.880 -12.724 1.00 28.75 205 ARG B N 1
ATOM 3914 C CA . ARG B 1 228 ? 30.847 27.443 -12.744 1.00 35.15 205 ARG B CA 1
ATOM 3915 C C . ARG B 1 228 ? 31.694 28.227 -11.778 1.00 29.09 205 ARG B C 1
ATOM 3916 O O . ARG B 1 228 ? 31.678 29.419 -11.815 1.00 30.14 205 ARG B O 1
ATOM 3924 N N . ALA B 1 229 ? 32.477 27.561 -10.939 1.00 29.70 206 ALA B N 1
ATOM 3925 C CA . ALA B 1 229 ? 33.279 28.299 -9.973 1.00 29.18 206 ALA B CA 1
ATOM 3926 C C . ALA B 1 229 ? 34.091 29.400 -10.654 1.00 33.60 206 ALA B C 1
ATOM 3927 O O . ALA B 1 229 ? 34.645 29.205 -11.743 1.00 26.36 206 ALA B O 1
ATOM 3929 N N . THR B 1 230 ? 34.159 30.560 -10.006 1.00 31.66 207 THR B N 1
ATOM 3930 C CA . THR B 1 230 ? 34.866 31.699 -10.574 1.00 30.97 207 THR B CA 1
ATOM 3931 C C . THR B 1 230 ? 35.632 32.488 -9.516 1.00 36.56 207 THR B C 1
ATOM 3932 O O . THR B 1 230 ? 35.254 32.506 -8.341 1.00 36.11 207 THR B O 1
ATOM 3936 N N . THR B 1 231 ? 36.717 33.129 -9.943 1.00 32.69 208 THR B N 1
ATOM 3937 C CA . THR B 1 231 ? 37.446 34.067 -9.099 1.00 34.97 208 THR B CA 1
ATOM 3938 C C . THR B 1 231 ? 37.340 35.455 -9.714 1.00 34.78 208 THR B C 1
ATOM 3939 O O . THR B 1 231 ? 38.000 36.400 -9.274 1.00 34.01 208 THR B O 1
ATOM 3943 N N . ASP B 1 232 ? 36.498 35.557 -10.741 1.00 36.15 209 ASP B N 1
ATOM 3944 C CA . ASP B 1 232 ? 36.271 36.802 -11.469 1.00 34.91 209 ASP B CA 1
ATOM 3945 C C . ASP B 1 232 ? 35.027 37.527 -10.932 1.00 35.68 209 ASP B C 1
ATOM 3946 O O . ASP B 1 232 ? 33.918 36.993 -10.962 1.00 32.71 209 ASP B O 1
ATOM 3951 N N . PRO B 1 233 ? 35.219 38.759 -10.441 1.00 37.86 210 PRO B N 1
ATOM 3952 C CA . PRO B 1 233 ? 34.189 39.598 -9.814 1.00 36.48 210 PRO B CA 1
ATOM 3953 C C . PRO B 1 233 ? 33.019 39.862 -10.744 1.00 34.23 210 PRO B C 1
ATOM 3954 O O . PRO B 1 233 ? 31.860 39.718 -10.347 1.00 32.08 210 PRO B O 1
ATOM 3958 N N . HIS B 1 234 ? 33.335 40.260 -11.972 1.00 34.93 211 HIS B N 1
ATOM 3959 C CA . HIS B 1 234 ? 32.328 40.613 -12.963 1.00 34.97 211 HIS B CA 1
ATOM 3960 C C . HIS B 1 234 ? 31.450 39.411 -13.289 1.00 29.38 211 HIS B C 1
ATOM 3961 O O . HIS B 1 234 ? 30.249 39.547 -13.477 1.00 33.35 211 HIS B O 1
ATOM 3968 N N . ALA B 1 235 ? 32.060 38.232 -13.357 1.00 30.23 212 ALA B N 1
ATOM 3969 C CA . ALA B 1 235 ? 31.309 37.003 -13.613 1.00 34.16 212 ALA B CA 1
ATOM 3970 C C . ALA B 1 235 ? 30.454 36.633 -12.400 1.00 30.68 212 ALA B C 1
ATOM 3971 O O . ALA B 1 235 ? 29.334 36.136 -12.539 1.00 29.55 212 ALA B O 1
ATOM 3973 N N . ALA B 1 236 ? 31.003 36.867 -11.213 1.00 28.44 213 ALA B N 1
ATOM 3974 C CA . ALA B 1 236 ? 30.280 36.649 -9.974 1.00 25.58 213 ALA B CA 1
ATOM 3975 C C . ALA B 1 236 ? 29.029 37.513 -9.942 1.00 29.75 213 ALA B C 1
ATOM 3976 O O . ALA B 1 236 ? 27.974 37.079 -9.478 1.00 28.19 213 ALA B O 1
ATOM 3978 N N . GLN B 1 237 ? 29.149 38.739 -10.442 1.00 29.48 214 GLN B N 1
ATOM 3979 C CA . GLN B 1 237 ? 28.047 39.698 -10.377 1.00 32.11 214 GLN B CA 1
ATOM 3980 C C . GLN B 1 237 ? 26.777 39.219 -11.067 1.00 30.85 214 GLN B C 1
ATOM 3981 O O . GLN B 1 237 ? 25.670 39.529 -10.626 1.00 27.63 214 GLN B O 1
ATOM 3987 N N . ALA B 1 238 ? 26.937 38.476 -12.157 1.00 29.75 215 ALA B N 1
ATOM 3988 C CA . ALA B 1 238 ? 25.790 37.878 -12.824 1.00 29.17 215 ALA B CA 1
ATOM 3989 C C . ALA B 1 238 ? 25.666 36.424 -12.374 1.00 26.44 215 ALA B C 1
ATOM 3990 O O . ALA B 1 238 ? 24.928 35.630 -12.963 1.00 24.56 215 ALA B O 1
ATOM 3992 N N . GLY B 1 239 ? 26.393 36.090 -11.314 1.00 26.07 216 GLY B N 1
ATOM 3993 C CA . GLY B 1 239 ? 26.451 34.729 -10.824 1.00 27.06 216 GLY B CA 1
ATOM 3994 C C . GLY B 1 239 ? 25.583 34.398 -9.621 1.00 27.00 216 GLY B C 1
ATOM 3995 O O . GLY B 1 239 ? 24.398 34.743 -9.565 1.00 24.82 216 GLY B O 1
ATOM 3996 N N . ALA B 1 240 ? 26.174 33.703 -8.653 1.00 26.23 217 ALA B N 1
ATOM 3997 C CA . ALA B 1 240 ? 25.447 33.293 -7.459 1.00 21.50 217 ALA B CA 1
ATOM 3998 C C . ALA B 1 240 ? 26.404 33.083 -6.306 1.00 19.14 217 ALA B C 1
ATOM 3999 O O . ALA B 1 240 ? 27.402 32.372 -6.426 1.00 19.75 217 ALA B O 1
ATOM 4001 N N . ILE B 1 241 ? 26.089 33.710 -5.182 1.00 17.38 218 ILE B N 1
ATOM 4002 C CA . ILE B 1 241 ? 26.981 33.703 -4.038 1.00 15.70 218 ILE B CA 1
ATOM 4003 C C . ILE B 1 241 ? 26.666 32.524 -3.137 1.00 14.56 218 ILE B C 1
ATOM 4004 O O . ILE B 1 241 ? 25.521 32.104 -3.023 1.00 13.37 218 ILE B O 1
ATOM 4009 N N . ALA B 1 242 ? 27.701 31.975 -2.518 1.00 15.32 219 ALA B N 1
ATOM 4010 C CA . ALA B 1 242 ? 27.540 30.814 -1.664 1.00 17.33 219 ALA B CA 1
ATOM 4011 C C . ALA B 1 242 ? 26.973 31.216 -0.304 1.00 14.66 219 ALA B C 1
ATOM 4012 O O . ALA B 1 242 ? 27.140 32.357 0.136 1.00 14.20 219 ALA B O 1
ATOM 4014 N N . PRO B 1 243 ? 26.302 30.275 0.371 1.00 15.55 220 PRO B N 1
ATOM 4015 C CA . PRO B 1 243 ? 25.888 30.552 1.749 1.00 15.19 220 PRO B CA 1
ATOM 4016 C C . PRO B 1 243 ? 27.110 30.430 2.631 1.00 17.08 220 PRO B C 1
ATOM 4017 O O . PRO B 1 243 ? 28.051 29.748 2.232 1.00 15.94 220 PRO B O 1
ATOM 4021 N N . PHE B 1 244 ? 27.109 31.069 3.796 1.00 15.04 221 PHE B N 1
ATOM 4022 C CA . PHE B 1 244 ? 28.152 30.806 4.776 1.00 14.93 221 PHE B CA 1
ATOM 4023 C C . PHE B 1 244 ? 27.831 29.507 5.492 1.00 14.93 221 PHE B C 1
ATOM 4024 O O . PHE B 1 244 ? 26.692 29.032 5.456 1.00 15.01 221 PHE B O 1
ATOM 4032 N N . GLY B 1 245 ? 28.835 28.936 6.147 1.00 13.90 222 GLY B N 1
ATOM 4033 C CA . GLY B 1 245 ? 28.628 27.784 7.008 1.00 15.26 222 GLY B CA 1
ATOM 4034 C C . GLY B 1 245 ? 28.024 26.582 6.312 1.00 14.81 222 GLY B C 1
ATOM 4035 O O . GLY B 1 245 ? 27.346 25.772 6.937 1.00 16.28 222 GLY B O 1
ATOM 4036 N N . ASP B 1 246 ? 28.269 26.466 5.012 1.00 15.96 223 ASP B N 1
ATOM 4037 C CA . ASP B 1 246 ? 27.898 25.265 4.272 1.00 16.20 223 ASP B CA 1
ATOM 4038 C C . ASP B 1 246 ? 26.421 24.962 4.420 1.00 13.64 223 ASP B C 1
ATOM 4039 O O . ASP B 1 246 ? 25.587 25.867 4.324 1.00 14.16 223 ASP B O 1
ATOM 4044 N N . ALA B 1 247 ? 26.092 23.698 4.662 1.00 10.74 224 ALA B N 1
ATOM 4045 C CA . ALA B 1 247 ? 24.690 23.302 4.792 1.00 13.75 224 ALA B CA 1
ATOM 4046 C C . ALA B 1 247 ? 23.942 24.062 5.892 1.00 13.70 224 ALA B C 1
ATOM 4047 O O . ALA B 1 247 ? 22.781 24.431 5.716 1.00 13.61 224 ALA B O 1
ATOM 4049 N N . LYS B 1 248 ? 24.604 24.301 7.021 1.00 13.67 225 LYS B N 1
ATOM 4050 C CA . LYS B 1 248 ? 23.946 24.946 8.150 1.00 13.64 225 LYS B CA 1
ATOM 4051 C C . LYS B 1 248 ? 23.551 26.388 7.843 1.00 12.34 225 LYS B C 1
ATOM 4052 O O . LYS B 1 248 ? 22.441 26.811 8.159 1.00 8.55 225 LYS B O 1
ATOM 4058 N N . GLY B 1 249 ? 24.457 27.142 7.227 1.00 14.01 226 GLY B N 1
ATOM 4059 C CA . GLY B 1 249 ? 24.174 28.530 6.889 1.00 11.26 226 GLY B CA 1
ATOM 4060 C C . GLY B 1 249 ? 23.107 28.630 5.814 1.00 11.17 226 GLY B C 1
ATOM 4061 O O . GLY B 1 249 ? 22.245 29.510 5.844 1.00 11.43 226 GLY B O 1
ATOM 4062 N N . TYR B 1 250 ? 23.174 27.710 4.860 1.00 10.22 227 TYR B N 1
ATOM 4063 C CA . TYR B 1 250 ? 22.138 27.558 3.851 1.00 9.30 227 TYR B CA 1
ATOM 4064 C C . TYR B 1 250 ? 20.791 27.307 4.514 1.00 8.84 227 TYR B C 1
ATOM 4065 O O . TYR B 1 250 ? 19.806 27.966 4.191 1.00 8.03 227 TYR B O 1
ATOM 4074 N N . GLY B 1 251 ? 20.759 26.364 5.453 1.00 9.08 228 GLY B N 1
ATOM 4075 C CA . GLY B 1 251 ? 19.549 26.074 6.205 1.00 8.95 228 GLY B CA 1
ATOM 4076 C C . GLY B 1 251 ? 18.950 27.309 6.857 1.00 9.42 228 GLY B C 1
ATOM 4077 O O . GLY B 1 251 ? 17.736 27.527 6.805 1.00 8.13 228 GLY B O 1
ATOM 4078 N N . LEU B 1 252 ? 19.808 28.125 7.462 1.00 9.03 229 LEU B N 1
ATOM 4079 C CA . LEU B 1 252 ? 19.367 29.340 8.137 1.00 10.17 229 LEU B CA 1
ATOM 4080 C C . LEU B 1 252 ? 18.842 30.386 7.155 1.00 9.34 229 LEU B C 1
ATOM 4081 O O . LEU B 1 252 ? 17.807 31.011 7.394 1.00 9.05 229 LEU B O 1
ATOM 4086 N N . GLY B 1 253 ? 19.564 30.578 6.051 1.00 10.99 230 GLY B N 1
ATOM 4087 C CA . GLY B 1 253 ? 19.150 31.514 5.016 1.00 9.71 230 GLY B CA 1
ATOM 4088 C C . GLY B 1 253 ? 17.826 31.125 4.389 1.00 9.63 230 GLY B C 1
ATOM 4089 O O . GLY B 1 253 ? 16.977 31.980 4.115 1.00 9.06 230 GLY B O 1
ATOM 4090 N N . LEU B 1 254 ? 17.644 29.825 4.172 1.00 7.55 231 LEU B N 1
ATOM 4091 C CA . LEU B 1 254 ? 16.390 29.307 3.640 1.00 9.38 231 LEU B CA 1
ATOM 4092 C C . LEU B 1 254 ? 15.245 29.476 4.649 1.00 8.78 231 LEU B C 1
ATOM 4093 O O . LEU B 1 254 ? 14.156 29.930 4.292 1.00 8.29 231 LEU B O 1
ATOM 4098 N N . ALA B 1 255 ? 15.497 29.115 5.906 1.00 9.20 232 ALA B N 1
ATOM 4099 C CA . ALA B 1 255 ? 14.504 29.308 6.960 1.00 8.08 232 ALA B CA 1
ATOM 4100 C C . ALA B 1 255 ? 14.042 30.761 6.972 1.00 8.49 232 ALA B C 1
ATOM 4101 O O . ALA B 1 255 ? 12.840 31.031 7.023 1.00 8.68 232 ALA B O 1
ATOM 4103 N N . ILE B 1 256 ? 14.997 31.695 6.908 1.00 8.57 233 ILE B N 1
ATOM 4104 C CA . ILE B 1 256 ? 14.670 33.127 6.867 1.00 7.37 233 ILE B CA 1
ATOM 4105 C C . ILE B 1 256 ? 13.799 33.435 5.651 1.00 7.49 233 ILE B C 1
ATOM 4106 O O . ILE B 1 256 ? 12.724 34.014 5.786 1.00 7.68 233 ILE B O 1
ATOM 4111 N N . GLU B 1 257 ? 14.257 33.032 4.470 1.00 8.30 234 GLU B N 1
ATOM 4112 C CA . GLU B 1 257 ? 13.451 33.154 3.251 1.00 8.82 234 GLU B CA 1
ATOM 4113 C C . GLU B 1 257 ? 12.006 32.721 3.491 1.00 7.90 234 GLU B C 1
ATOM 4114 O O . GLU B 1 257 ? 11.074 33.441 3.151 1.00 8.16 234 GLU B O 1
ATOM 4120 N N . LEU B 1 258 ? 11.829 31.551 4.097 1.00 7.77 235 LEU B N 1
ATOM 4121 C CA . LEU B 1 258 ? 10.494 30.970 4.266 1.00 10.48 235 LEU B CA 1
ATOM 4122 C C . LEU B 1 258 ? 9.651 31.706 5.310 1.00 8.48 235 LEU B C 1
ATOM 4123 O O . LEU B 1 258 ? 8.481 32.004 5.074 1.00 9.53 235 LEU B O 1
ATOM 4128 N N . LEU B 1 259 ? 10.248 31.977 6.465 1.00 6.88 236 LEU B N 1
ATOM 4129 C CA . LEU B 1 259 ? 9.559 32.695 7.530 1.00 7.33 236 LEU B CA 1
ATOM 4130 C C . LEU B 1 259 ? 9.051 34.049 7.047 1.00 7.90 236 LEU B C 1
ATOM 4131 O O . LEU B 1 259 ? 7.880 34.380 7.218 1.00 8.95 236 LEU B O 1
ATOM 4136 N N . VAL B 1 260 ? 9.934 34.840 6.451 1.00 7.44 237 VAL B N 1
ATOM 4137 C CA . VAL B 1 260 ? 9.530 36.161 5.984 1.00 7.62 237 VAL B CA 1
ATOM 4138 C C . VAL B 1 260 ? 8.385 36.079 4.970 1.00 6.94 237 VAL B C 1
ATOM 4139 O O . VAL B 1 260 ? 7.382 36.764 5.108 1.00 7.20 237 VAL B O 1
ATOM 4143 N N . ALA B 1 261 ? 8.523 35.236 3.955 1.00 7.83 238 ALA B N 1
ATOM 4144 C CA . ALA B 1 261 ? 7.461 35.104 2.955 1.00 10.13 238 ALA B CA 1
ATOM 4145 C C . ALA B 1 261 ? 6.146 34.583 3.567 1.00 9.89 238 ALA B C 1
ATOM 4146 O O . ALA B 1 261 ? 5.075 35.123 3.302 1.00 8.93 238 ALA B O 1
ATOM 4148 N N . ALA B 1 262 ? 6.234 33.552 4.405 1.00 7.80 239 ALA B N 1
ATOM 4149 C CA . ALA B 1 262 ? 5.037 32.995 5.022 1.00 9.24 239 ALA B CA 1
ATOM 4150 C C . ALA B 1 262 ? 4.294 34.064 5.801 1.00 9.67 239 ALA B C 1
ATOM 4151 O O . ALA B 1 262 ? 3.092 34.235 5.629 1.00 11.99 239 ALA B O 1
ATOM 4153 N N . LEU B 1 263 ? 5.019 34.796 6.641 1.00 8.14 240 LEU B N 1
ATOM 4154 C CA . LEU B 1 263 ? 4.392 35.736 7.564 1.00 7.75 240 LEU B CA 1
ATOM 4155 C C . LEU B 1 263 ? 4.117 37.130 6.991 1.00 7.06 240 LEU B C 1
ATOM 4156 O O . LEU B 1 263 ? 3.049 37.698 7.224 1.00 6.72 240 LEU B O 1
ATOM 4161 N N . ALA B 1 264 ? 5.077 37.681 6.252 1.00 7.85 241 ALA B N 1
ATOM 4162 C CA . ALA B 1 264 ? 4.942 39.032 5.719 1.00 7.04 241 ALA B CA 1
ATOM 4163 C C . ALA B 1 264 ? 4.122 39.052 4.435 1.00 8.67 241 ALA B C 1
ATOM 4164 O O . ALA B 1 264 ? 3.550 40.080 4.078 1.00 8.37 241 ALA B O 1
ATOM 4166 N N . GLY B 1 265 ? 4.062 37.923 3.735 1.00 8.24 242 GLY B N 1
ATOM 4167 C CA . GLY B 1 265 ? 3.314 37.875 2.488 1.00 9.17 242 GLY B CA 1
ATOM 4168 C C . GLY B 1 265 ? 4.073 38.565 1.369 1.00 11.67 242 GLY B C 1
ATOM 4169 O O . GLY B 1 265 ? 3.496 38.998 0.378 1.00 9.68 242 GLY B O 1
ATOM 4170 N N . SER B 1 266 ? 5.388 38.664 1.525 1.00 12.18 243 SER B N 1
ATOM 4171 C CA . SER B 1 266 ? 6.228 39.227 0.480 1.00 9.23 243 SER B CA 1
ATOM 4172 C C . SER B 1 266 ? 6.545 38.161 -0.565 1.00 11.42 243 SER B C 1
ATOM 4173 O O . SER B 1 266 ? 6.168 37.000 -0.419 1.00 8.70 243 SER B O 1
ATOM 4176 N N . ASN B 1 267 ? 7.244 38.557 -1.623 1.00 11.04 244 ASN B N 1
ATOM 4177 C CA . ASN B 1 267 ? 7.632 37.603 -2.657 1.00 13.90 244 ASN B CA 1
ATOM 4178 C C . ASN B 1 267 ? 8.913 36.840 -2.323 1.00 13.25 244 ASN B C 1
ATOM 4179 O O . ASN B 1 267 ? 9.812 37.378 -1.670 1.00 10.68 244 ASN B O 1
ATOM 4184 N N . LEU B 1 268 ? 8.986 35.588 -2.767 1.00 10.46 245 LEU B N 1
ATOM 4185 C CA . LEU B 1 268 ? 10.219 34.816 -2.651 1.00 11.16 245 LEU B CA 1
ATOM 4186 C C . LEU B 1 268 ? 11.348 35.474 -3.456 1.00 12.42 245 LEU B C 1
ATOM 4187 O O . LEU B 1 268 ? 11.105 36.159 -4.461 1.00 11.08 245 LEU B O 1
ATOM 4192 N N . ALA B 1 269 ? 12.582 35.234 -3.020 1.00 10.44 246 ALA B N 1
ATOM 4193 C CA . ALA B 1 269 ? 13.777 35.830 -3.621 1.00 12.11 246 ALA B CA 1
ATOM 4194 C C . ALA B 1 269 ? 13.795 35.938 -5.166 1.00 13.67 246 ALA B C 1
ATOM 4195 O O . ALA B 1 269 ? 14.078 37.010 -5.708 1.00 10.98 246 ALA B O 1
ATOM 4197 N N . PRO B 1 270 ? 13.489 34.835 -5.873 1.00 13.66 247 PRO B N 1
ATOM 4198 C CA . PRO B 1 270 ? 13.539 34.853 -7.346 1.00 13.13 247 PRO B CA 1
ATOM 4199 C C . PRO B 1 270 ? 12.644 35.921 -7.976 1.00 13.99 247 PRO B C 1
ATOM 4200 O O . PRO B 1 270 ? 12.923 36.382 -9.086 1.00 11.70 247 PRO B O 1
ATOM 4204 N N . ASP B 1 271 ? 11.580 36.299 -7.274 1.00 14.23 248 ASP B N 1
ATOM 4205 C CA . ASP B 1 271 ? 10.626 37.269 -7.790 1.00 14.03 248 ASP B CA 1
ATOM 4206 C C . ASP B 1 271 ? 10.836 38.666 -7.208 1.00 14.31 248 ASP B C 1
ATOM 4207 O O . ASP B 1 271 ? 10.106 39.599 -7.544 1.00 14.85 248 ASP B O 1
ATOM 4212 N N . VAL B 1 272 ? 11.843 38.818 -6.351 1.00 12.32 249 VAL B N 1
ATOM 4213 C CA . VAL B 1 272 ? 12.054 40.092 -5.679 1.00 11.54 249 VAL B CA 1
ATOM 4214 C C . VAL B 1 272 ? 12.794 41.119 -6.538 1.00 12.56 249 VAL B C 1
ATOM 4215 O O . VAL B 1 272 ? 13.740 40.785 -7.258 1.00 13.17 249 VAL B O 1
ATOM 4219 N N . ASN B 1 273 ? 12.333 42.366 -6.444 1.00 11.38 250 ASN B N 1
ATOM 4220 C CA . ASN B 1 273 ? 12.894 43.514 -7.144 1.00 11.28 250 ASN B CA 1
ATOM 4221 C C . ASN B 1 273 ? 12.838 44.725 -6.218 1.00 10.21 250 ASN B C 1
ATOM 4222 O O . ASN B 1 273 ? 12.361 44.628 -5.094 1.00 8.87 250 ASN B O 1
ATOM 4227 N N . GLY B 1 274 ? 13.310 45.870 -6.701 1.00 10.22 251 GLY B N 1
ATOM 4228 C CA . GLY B 1 274 ? 13.035 47.142 -6.056 1.00 9.39 251 GLY B CA 1
ATOM 4229 C C . GLY B 1 274 ? 13.957 47.552 -4.928 1.00 10.26 251 GLY B C 1
ATOM 4230 O O . GLY B 1 274 ? 13.745 48.580 -4.273 1.00 11.71 251 GLY B O 1
ATOM 4231 N N . THR B 1 275 ? 14.984 46.750 -4.701 1.00 9.63 252 THR B N 1
ATOM 4232 C CA . THR B 1 275 ? 15.997 47.048 -3.703 1.00 12.12 252 THR B CA 1
ATOM 4233 C C . THR B 1 275 ? 17.307 47.469 -4.371 1.00 13.81 252 THR B C 1
ATOM 4234 O O . THR B 1 275 ? 18.019 48.365 -3.896 1.00 11.33 252 THR B O 1
ATOM 4238 N N . LEU B 1 276 ? 17.605 46.827 -5.492 1.00 10.77 253 LEU B N 1
ATOM 4239 C CA . LEU B 1 276 ? 18.816 47.121 -6.233 1.00 12.93 253 LEU B CA 1
ATOM 4240 C C . LEU B 1 276 ? 18.519 47.962 -7.473 1.00 13.12 253 LEU B C 1
ATOM 4241 O O . LEU B 1 276 ? 19.425 48.337 -8.205 1.00 13.48 253 LEU B O 1
ATOM 4246 N N . ASP B 1 277 ? 17.250 48.273 -7.706 1.00 13.05 254 ASP B N 1
ATOM 4247 C CA . ASP B 1 277 ? 16.898 49.085 -8.867 1.00 11.35 254 ASP B CA 1
ATOM 4248 C C . ASP B 1 277 ? 16.014 50.277 -8.513 1.00 12.32 254 ASP B C 1
ATOM 4249 O O . ASP B 1 277 ? 15.475 50.362 -7.409 1.00 11.44 254 ASP B O 1
ATOM 4254 N N . ASP B 1 278 ? 15.870 51.196 -9.463 1.00 13.43 255 ASP B N 1
ATOM 4255 C CA . ASP B 1 278 ? 14.969 52.330 -9.305 1.00 10.69 255 ASP B CA 1
ATOM 4256 C C . ASP B 1 278 ? 13.846 52.266 -10.343 1.00 13.02 255 ASP B C 1
ATOM 4257 O O . ASP B 1 278 ? 13.408 53.296 -10.851 1.00 12.06 255 ASP B O 1
ATOM 4262 N N . ILE B 1 279 ? 13.393 51.052 -10.664 1.00 12.07 256 ILE B N 1
ATOM 4263 C CA . ILE B 1 279 ? 12.296 50.878 -11.620 1.00 10.96 256 ILE B CA 1
ATOM 4264 C C . ILE B 1 279 ? 11.123 50.021 -11.116 1.00 10.91 256 ILE B C 1
ATOM 4265 O O . ILE B 1 279 ? 10.002 50.213 -11.564 1.00 11.31 256 ILE B O 1
ATOM 4270 N N . HIS B 1 280 ? 11.365 49.088 -10.198 1.00 9.40 257 HIS B N 1
ATOM 4271 C CA . HIS B 1 280 ? 10.276 48.248 -9.683 1.00 10.98 257 HIS B CA 1
ATOM 4272 C C . HIS B 1 280 ? 9.915 48.577 -8.236 1.00 10.08 257 HIS B C 1
ATOM 4273 O O . HIS B 1 280 ? 10.784 48.917 -7.445 1.00 9.19 257 HIS B O 1
ATOM 4280 N N . PRO B 1 281 ? 8.627 48.446 -7.886 1.00 7.94 258 PRO B N 1
ATOM 4281 C CA . PRO B 1 281 ? 8.198 48.499 -6.481 1.00 9.93 258 PRO B CA 1
ATOM 4282 C C . PRO B 1 281 ? 8.959 47.449 -5.665 1.00 10.41 258 PRO B C 1
ATOM 4283 O O . PRO B 1 281 ? 9.110 46.322 -6.142 1.00 9.78 258 PRO B O 1
ATOM 4287 N N . ALA B 1 282 ? 9.414 47.790 -4.464 1.00 7.79 259 ALA B N 1
ATOM 4288 C CA . ALA B 1 282 ? 10.092 46.809 -3.624 1.00 7.64 259 ALA B CA 1
ATOM 4289 C C . ALA B 1 282 ? 9.092 45.770 -3.119 1.00 9.91 259 ALA B C 1
ATOM 4290 O O . ALA B 1 282 ? 8.061 46.125 -2.554 1.00 9.76 259 ALA B O 1
ATOM 4292 N N . ASN B 1 283 ? 9.387 44.490 -3.334 1.00 8.97 260 ASN B N 1
ATOM 4293 C CA . ASN B 1 283 ? 8.468 43.430 -2.930 1.00 9.61 260 ASN B CA 1
ATOM 4294 C C . ASN B 1 283 ? 9.088 42.348 -2.055 1.00 8.24 260 ASN B C 1
ATOM 4295 O O . ASN B 1 283 ? 8.553 41.250 -1.964 1.00 9.02 260 ASN B O 1
ATOM 4300 N N . LYS B 1 284 ? 10.211 42.657 -1.416 1.00 9.92 261 LYS B N 1
ATOM 4301 C CA . LYS B 1 284 ? 10.789 41.766 -0.411 1.00 8.02 261 LYS B CA 1
ATOM 4302 C C . LYS B 1 284 ? 10.001 41.953 0.903 1.00 9.71 261 LYS B C 1
ATOM 4303 O O . LYS B 1 284 ? 9.056 42.750 0.954 1.00 9.73 261 LYS B O 1
ATOM 4309 N N . GLY B 1 285 ? 10.364 41.227 1.956 1.00 8.37 262 GLY B N 1
ATOM 4310 C CA . GLY B 1 285 ? 9.663 41.358 3.224 1.00 5.73 262 GLY B CA 1
ATOM 4311 C C . GLY B 1 285 ? 10.588 41.555 4.411 1.00 7.62 262 GLY B C 1
ATOM 4312 O O . GLY B 1 285 ? 11.809 41.386 4.304 1.00 8.34 262 GLY B O 1
ATOM 4313 N N . ASP B 1 286 ? 10.009 41.912 5.555 1.00 6.79 263 ASP B N 1
ATOM 4314 C CA . ASP B 1 286 ? 10.787 42.149 6.763 1.00 6.10 263 ASP B CA 1
ATOM 4315 C C . ASP B 1 286 ? 10.034 41.617 7.971 1.00 6.41 263 ASP B C 1
ATOM 4316 O O . ASP B 1 286 ? 8.816 41.681 8.012 1.00 7.11 263 ASP B O 1
ATOM 4321 N N . LEU B 1 287 ? 10.754 41.086 8.953 1.00 6.34 264 LEU B N 1
ATOM 4322 C CA . LEU B 1 287 ? 10.136 40.711 10.222 1.00 6.59 264 LEU B CA 1
ATOM 4323 C C . LEU B 1 287 ? 10.829 41.413 11.385 1.00 7.98 264 LEU B C 1
ATOM 4324 O O . LEU B 1 287 ? 12.054 41.585 11.390 1.00 7.80 264 LEU B O 1
ATOM 4329 N N . LEU B 1 288 ? 10.037 41.821 12.366 1.00 6.75 265 LEU B N 1
ATOM 4330 C CA . LEU B 1 288 ? 10.581 42.326 13.613 1.00 6.58 265 LEU B CA 1
ATOM 4331 C C . LEU B 1 288 ? 9.950 41.549 14.742 1.00 7.11 265 LEU B C 1
ATOM 4332 O O . LEU B 1 288 ? 8.737 41.438 14.815 1.00 6.38 265 LEU B O 1
ATOM 4337 N N . ILE B 1 289 ? 10.771 40.990 15.619 1.00 7.22 266 ILE B N 1
ATOM 4338 C CA . ILE B 1 289 ? 10.239 40.389 16.825 1.00 7.28 266 ILE B CA 1
ATOM 4339 C C . ILE B 1 289 ? 10.772 41.161 17.999 1.00 7.68 266 ILE B C 1
ATOM 4340 O O . ILE B 1 289 ? 11.978 41.395 18.088 1.00 6.80 266 ILE B O 1
ATOM 4345 N N . LEU B 1 290 ? 9.868 41.601 18.871 1.00 6.94 267 LEU B N 1
ATOM 4346 C CA . LEU B 1 290 ? 10.257 42.280 20.099 1.00 6.95 267 LEU B CA 1
ATOM 4347 C C . LEU B 1 290 ? 9.874 41.406 21.280 1.00 7.91 267 LEU B C 1
ATOM 4348 O O . LEU B 1 290 ? 8.772 40.882 21.333 1.00 7.75 267 LEU B O 1
ATOM 4353 N N . ILE B 1 291 ? 10.786 41.244 22.227 1.00 7.60 268 ILE B N 1
ATOM 4354 C CA . ILE B 1 291 ? 10.481 40.492 23.432 1.00 6.73 268 ILE B CA 1
ATOM 4355 C C . ILE B 1 291 ? 10.901 41.313 24.627 1.00 7.05 268 ILE B C 1
ATOM 4356 O O . ILE B 1 291 ? 12.007 41.841 24.664 1.00 7.35 268 ILE B O 1
ATOM 4361 N N . ASP B 1 292 ? 10.004 41.441 25.595 1.00 9.10 269 ASP B N 1
ATOM 4362 C CA . ASP B 1 292 ? 10.296 42.173 26.821 1.00 8.43 269 ASP B CA 1
ATOM 4363 C C . ASP B 1 292 ? 10.926 41.234 27.843 1.00 8.84 269 ASP B C 1
ATOM 4364 O O . ASP B 1 292 ? 10.287 40.313 28.344 1.00 8.91 269 ASP B O 1
ATOM 4369 N N . PRO B 1 293 ? 12.197 41.462 28.152 1.00 9.01 270 PRO B N 1
ATOM 4370 C CA . PRO B 1 293 ? 12.936 40.553 29.033 1.00 9.74 270 PRO B CA 1
ATOM 4371 C C . PRO B 1 293 ? 12.369 40.545 30.450 1.00 9.82 270 PRO B C 1
ATOM 4372 O O . PRO B 1 293 ? 12.560 39.580 31.178 1.00 10.92 270 PRO B O 1
ATOM 4376 N N . SER B 1 294 ? 11.673 41.604 30.843 1.00 10.46 271 SER B N 1
ATOM 4377 C CA . SER B 1 294 ? 11.133 41.659 32.204 1.00 14.20 271 SER B CA 1
ATOM 4378 C C . SER B 1 294 ? 9.956 40.695 32.373 1.00 12.88 271 SER B C 1
ATOM 4379 O O . SER B 1 294 ? 9.492 40.463 33.491 1.00 13.73 271 SER B O 1
ATOM 4382 N N . ALA B 1 295 ? 9.495 40.129 31.258 1.00 9.68 272 ALA B N 1
ATOM 4383 C CA . ALA B 1 295 ? 8.512 39.052 31.282 1.00 12.15 272 ALA B CA 1
ATOM 4384 C C . ALA B 1 295 ? 9.199 37.721 31.594 1.00 11.61 272 ALA B C 1
ATOM 4385 O O . ALA B 1 295 ? 8.567 36.771 32.062 1.00 11.12 272 ALA B O 1
ATOM 4387 N N . GLY B 1 296 ? 10.496 37.661 31.313 1.00 11.02 273 GLY B N 1
ATOM 4388 C CA . GLY B 1 296 ? 11.277 36.463 31.545 1.00 9.17 273 GLY B CA 1
ATOM 4389 C C . GLY B 1 296 ? 11.674 36.318 32.997 1.00 11.99 273 GLY B C 1
ATOM 4390 O O . GLY B 1 296 ? 11.424 37.212 33.810 1.00 10.10 273 GLY B O 1
ATOM 4391 N N . ALA B 1 297 ? 12.297 35.183 33.318 1.00 11.93 274 ALA B N 1
ATOM 4392 C CA . ALA B 1 297 ? 12.691 34.865 34.685 1.00 9.11 274 ALA B CA 1
ATOM 4393 C C . ALA B 1 297 ? 14.172 35.128 34.884 1.00 9.29 274 ALA B C 1
ATOM 4394 O O . ALA B 1 297 ? 14.714 34.848 35.945 1.00 10.30 274 ALA B O 1
ATOM 4396 N N . GLY B 1 298 ? 14.824 35.658 33.856 1.00 8.94 275 GLY B N 1
ATOM 4397 C CA . GLY B 1 298 ? 16.259 35.876 33.901 1.00 10.47 275 GLY B CA 1
ATOM 4398 C C . GLY B 1 298 ? 16.687 37.269 34.334 1.00 11.77 275 GLY B C 1
ATOM 4399 O O . GLY B 1 298 ? 15.887 38.043 34.866 1.00 10.73 275 GLY B O 1
ATOM 4400 N N . SER B 1 299 ? 17.955 37.589 34.076 1.00 12.32 276 SER B N 1
ATOM 4401 C CA . SER B 1 299 ? 18.579 38.786 34.627 1.00 12.93 276 SER B CA 1
ATOM 4402 C C . SER B 1 299 ? 19.588 39.435 33.681 1.00 12.46 276 SER B C 1
ATOM 4403 O O . SER B 1 299 ? 20.688 38.908 33.437 1.00 11.13 276 SER B O 1
ATOM 4406 N N . ILE B 1 300 ? 19.208 40.590 33.149 1.00 13.56 277 ILE B N 1
ATOM 4407 C CA . ILE B 1 300 ? 20.080 41.316 32.244 1.00 11.45 277 ILE B CA 1
ATOM 4408 C C . ILE B 1 300 ? 21.434 41.640 32.882 1.00 13.26 277 ILE B C 1
ATOM 4409 O O . ILE B 1 300 ? 22.480 41.485 32.244 1.00 13.89 277 ILE B O 1
ATOM 4414 N N . PRO B 1 301 ? 21.429 42.078 34.149 1.00 13.90 278 PRO B N 1
ATOM 4415 C CA . PRO B 1 301 ? 22.722 42.342 34.799 1.00 13.37 278 PRO B CA 1
ATOM 4416 C C . PRO B 1 301 ? 23.651 41.120 34.818 1.00 15.14 278 PRO B C 1
ATOM 4417 O O . PRO B 1 301 ? 24.872 41.266 34.644 1.00 18.63 278 PRO B O 1
ATOM 4421 N N . ALA B 1 302 ? 23.093 39.929 35.009 1.00 12.55 279 ALA B N 1
ATOM 4422 C CA . ALA B 1 302 ? 23.908 38.712 34.956 1.00 12.32 279 ALA B CA 1
ATOM 4423 C C . ALA B 1 302 ? 24.464 38.450 33.551 1.00 11.82 279 ALA B C 1
ATOM 4424 O O . ALA B 1 302 ? 25.505 37.807 33.396 1.00 12.15 279 ALA B O 1
ATOM 4426 N N . LEU B 1 303 ? 23.777 38.954 32.530 1.00 9.69 280 LEU B N 1
ATOM 4427 C CA . LEU B 1 303 ? 24.256 38.828 31.152 1.00 11.62 280 LEU B CA 1
ATOM 4428 C C . LEU B 1 303 ? 25.545 39.622 30.920 1.00 11.67 280 LEU B C 1
ATOM 4429 O O . LEU B 1 303 ? 26.468 39.145 30.260 1.00 10.83 280 LEU B O 1
ATOM 4434 N N . ALA B 1 304 ? 25.600 40.827 31.482 1.00 11.86 281 ALA B N 1
ATOM 4435 C CA . ALA B 1 304 ? 26.743 41.723 31.317 1.00 15.09 281 ALA B CA 1
ATOM 4436 C C . ALA B 1 304 ? 28.028 41.183 31.944 1.00 14.34 281 ALA B C 1
ATOM 4437 O O . ALA B 1 304 ? 29.103 41.269 31.350 1.00 15.88 281 ALA B O 1
ATOM 4439 N N . ALA B 1 305 ? 27.917 40.638 33.151 1.00 14.70 282 ALA B N 1
ATOM 4440 C CA . ALA B 1 305 ? 29.069 40.047 33.818 1.00 15.55 282 ALA B CA 1
ATOM 4441 C C . ALA B 1 305 ? 29.581 38.859 32.998 1.00 11.94 282 ALA B C 1
ATOM 4442 O O . ALA B 1 305 ? 30.786 38.660 32.832 1.00 10.90 282 ALA B O 1
ATOM 4444 N N . TYR B 1 306 ? 28.651 38.089 32.456 1.00 9.67 283 TYR B N 1
ATOM 4445 C CA . TYR B 1 306 ? 29.017 36.937 31.642 1.00 10.90 283 TYR B CA 1
ATOM 4446 C C . TYR B 1 306 ? 29.760 37.317 30.344 1.00 10.81 283 TYR B C 1
ATOM 4447 O O . TYR B 1 306 ? 30.744 36.672 29.970 1.00 8.08 283 TYR B O 1
ATOM 4456 N N . LEU B 1 307 ? 29.296 38.360 29.665 1.00 9.79 284 LEU B N 1
ATOM 4457 C CA . LEU B 1 307 ? 29.990 38.857 28.477 1.00 11.70 284 LEU B CA 1
ATOM 4458 C C . LEU B 1 307 ? 31.397 39.375 28.822 1.00 10.08 284 LEU B C 1
ATOM 4459 O O . LEU B 1 307 ? 32.350 39.158 28.078 1.00 7.81 284 LEU B O 1
ATOM 4464 N N . ASP B 1 308 ? 31.517 40.053 29.959 1.00 12.05 285 ASP B N 1
ATOM 4465 C CA . ASP B 1 308 ? 32.815 40.539 30.424 1.00 12.40 285 ASP B CA 1
ATOM 4466 C C . ASP B 1 308 ? 33.763 39.367 30.648 1.00 13.05 285 ASP B C 1
ATOM 4467 O O . ASP B 1 308 ? 34.939 39.420 30.271 1.00 13.46 285 ASP B O 1
ATOM 4472 N N . ARG B 1 309 ? 33.240 38.309 31.268 1.00 10.43 286 ARG B N 1
ATOM 4473 C CA . ARG B 1 309 ? 34.009 37.098 31.506 1.00 10.92 286 ARG B CA 1
ATOM 4474 C C . ARG B 1 309 ? 34.552 36.515 30.204 1.00 11.20 286 ARG B C 1
ATOM 4475 O O . ARG B 1 309 ? 35.684 36.044 30.159 1.00 12.55 286 ARG B O 1
ATOM 4483 N N . LEU B 1 310 ? 33.745 36.539 29.149 1.00 9.28 287 LEU B N 1
ATOM 4484 C CA . LEU B 1 310 ? 34.219 36.101 27.837 1.00 10.74 287 LEU B CA 1
ATOM 4485 C C . LEU B 1 310 ? 35.329 37.003 27.295 1.00 9.67 287 LEU B C 1
ATOM 4486 O O . LEU B 1 310 ? 36.355 36.517 26.834 1.00 9.58 287 LEU B O 1
ATOM 4491 N N . ARG B 1 311 ? 35.121 38.313 27.350 1.00 9.15 288 ARG B N 1
ATOM 4492 C CA . ARG B 1 311 ? 36.154 39.253 26.908 1.00 12.06 288 ARG B CA 1
ATOM 4493 C C . ARG B 1 311 ? 37.486 39.021 27.628 1.00 9.83 288 ARG B C 1
ATOM 4494 O O . ARG B 1 311 ? 38.553 39.274 27.069 1.00 11.50 288 ARG B O 1
ATOM 4502 N N . LEU B 1 312 ? 37.415 38.545 28.867 1.00 8.49 289 LEU B N 1
ATOM 4503 C CA . LEU B 1 312 ? 38.612 38.336 29.676 1.00 12.28 289 LEU B CA 1
ATOM 4504 C C . LEU B 1 312 ? 39.157 36.908 29.601 1.00 11.79 289 LEU B C 1
ATOM 4505 O O . LEU B 1 312 ? 40.126 36.581 30.298 1.00 9.47 289 LEU B O 1
ATOM 4510 N N . SER B 1 313 ? 38.537 36.058 28.777 1.00 9.41 290 SER B N 1
ATOM 4511 C CA . SER B 1 313 ? 38.961 34.656 28.696 1.00 10.66 290 SER B CA 1
ATOM 4512 C C . SER B 1 313 ? 40.223 34.477 27.846 1.00 11.33 290 SER B C 1
ATOM 4513 O O . SER B 1 313 ? 40.645 35.403 27.148 1.00 9.21 290 SER B O 1
ATOM 4516 N N . ARG B 1 314 ? 40.801 33.278 27.910 1.00 9.97 291 ARG B N 1
ATOM 4517 C CA . ARG B 1 314 ? 42.025 32.925 27.190 1.00 10.57 291 ARG B CA 1
ATOM 4518 C C . ARG B 1 314 ? 41.874 33.036 25.660 1.00 12.22 291 ARG B C 1
ATOM 4519 O O . ARG B 1 314 ? 41.096 32.301 25.042 1.00 9.94 291 ARG B O 1
ATOM 4527 N N . PRO B 1 315 ? 42.628 33.959 25.038 1.00 12.87 292 PRO B N 1
ATOM 4528 C CA . PRO B 1 315 ? 42.523 34.115 23.588 1.00 11.37 292 PRO B CA 1
ATOM 4529 C C . PRO B 1 315 ? 43.479 33.174 22.869 1.00 11.19 292 PRO B C 1
ATOM 4530 O O . PRO B 1 315 ? 44.443 32.685 23.457 1.00 11.67 292 PRO B O 1
ATOM 4534 N N . LEU B 1 316 ? 43.197 32.921 21.599 1.00 11.47 293 LEU B N 1
ATOM 4535 C CA . LEU B 1 316 ? 44.113 32.200 20.733 1.00 11.90 293 LEU B CA 1
ATOM 4536 C C . LEU B 1 316 ? 45.394 33.020 20.579 1.00 12.91 293 LEU B C 1
ATOM 4537 O O . LEU B 1 316 ? 46.480 32.483 20.372 1.00 13.52 293 LEU B O 1
ATOM 4542 N N . ASP B 1 317 ? 45.245 34.334 20.700 1.00 13.48 294 ASP B N 1
ATOM 4543 C CA . ASP B 1 317 ? 46.326 35.282 20.501 1.00 12.69 294 ASP B CA 1
ATOM 4544 C C . ASP B 1 317 ? 46.156 36.393 21.535 1.00 12.67 294 ASP B C 1
ATOM 4545 O O . ASP B 1 317 ? 45.139 37.082 21.542 1.00 12.25 294 ASP B O 1
ATOM 4550 N N . PRO B 1 318 ? 47.149 36.558 22.424 1.00 13.89 295 PRO B N 1
ATOM 4551 C CA . PRO B 1 318 ? 47.120 37.502 23.552 1.00 12.87 295 PRO B CA 1
ATOM 4552 C C . PRO B 1 318 ? 46.862 38.916 23.069 1.00 15.00 295 PRO B C 1
ATOM 4553 O O . PRO B 1 318 ? 46.426 39.780 23.824 1.00 15.07 295 PRO B O 1
ATOM 4557 N N . THR B 1 319 ? 47.139 39.136 21.794 1.00 12.46 296 THR B N 1
ATOM 4558 C CA . THR B 1 319 ? 47.038 40.446 21.198 1.00 14.77 296 THR B CA 1
ATOM 4559 C C . THR B 1 319 ? 45.623 40.732 20.691 1.00 19.14 296 THR B C 1
ATOM 4560 O O . THR B 1 319 ? 45.249 41.893 20.499 1.00 19.69 296 THR B O 1
ATOM 4564 N N . GLN B 1 320 ? 44.836 39.674 20.487 1.00 16.62 297 GLN B N 1
ATOM 4565 C CA . GLN B 1 320 ? 43.479 39.799 19.947 1.00 17.39 297 GLN B CA 1
ATOM 4566 C C . GLN B 1 320 ? 42.447 39.152 20.858 1.00 13.92 297 GLN B C 1
ATOM 4567 O O . GLN B 1 320 ? 42.071 38.010 20.659 1.00 13.03 297 GLN B O 1
ATOM 4573 N N . PRO B 1 321 ? 41.980 39.891 21.862 1.00 14.56 298 PRO B N 1
ATOM 4574 C CA . PRO B 1 321 ? 41.066 39.305 22.845 1.00 13.91 298 PRO B CA 1
ATOM 4575 C C . PRO B 1 321 ? 39.725 38.907 22.218 1.00 15.47 298 PRO B C 1
ATOM 4576 O O . PRO B 1 321 ? 39.319 39.481 21.195 1.00 14.62 298 PRO B O 1
ATOM 4580 N N . VAL B 1 322 ? 39.066 37.922 22.824 1.00 10.04 299 VAL B N 1
ATOM 4581 C CA . VAL B 1 322 ? 37.717 37.535 22.440 1.00 10.38 299 VAL B CA 1
ATOM 4582 C C . VAL B 1 322 ? 36.818 38.774 22.407 1.00 11.22 299 VAL B C 1
ATOM 4583 O O . VAL B 1 322 ? 36.791 39.563 23.352 1.00 10.14 299 VAL B O 1
ATOM 4587 N N . ALA B 1 323 ? 36.082 38.941 21.316 1.00 11.23 300 ALA B N 1
ATOM 4588 C CA . ALA B 1 323 ? 35.182 40.080 21.178 1.00 11.11 300 ALA B CA 1
ATOM 4589 C C . ALA B 1 323 ? 33.725 39.644 21.208 1.00 8.88 300 ALA B C 1
ATOM 4590 O O . ALA B 1 323 ? 33.389 38.560 20.743 1.00 10.40 300 ALA B O 1
ATOM 4592 N N . ILE B 1 324 ? 32.872 40.501 21.765 1.00 8.09 301 ILE B N 1
ATOM 4593 C CA . ILE B 1 324 ? 31.429 40.322 21.700 1.00 9.40 301 ILE B CA 1
ATOM 4594 C C . ILE B 1 324 ? 30.876 41.036 20.467 1.00 9.88 301 ILE B C 1
ATOM 4595 O O . ILE B 1 324 ? 31.271 42.171 20.174 1.00 8.53 301 ILE B O 1
ATOM 4600 N N . PRO B 1 325 ? 29.966 40.369 19.735 1.00 9.66 302 PRO B N 1
ATOM 4601 C CA . PRO B 1 325 ? 29.257 41.002 18.614 1.00 10.39 302 PRO B CA 1
ATOM 4602 C C . PRO B 1 325 ? 28.753 42.402 18.997 1.00 11.81 302 PRO B C 1
ATOM 4603 O O . PRO B 1 325 ? 28.075 42.572 20.020 1.00 8.52 302 PRO B O 1
ATOM 4607 N N . GLY B 1 326 ? 29.103 43.394 18.183 1.00 8.82 303 GLY B N 1
ATOM 4608 C CA . GLY B 1 326 ? 28.853 44.778 18.529 1.00 12.30 303 GLY B CA 1
ATOM 4609 C C . GLY B 1 326 ? 30.133 45.526 18.868 1.00 14.87 303 GLY B C 1
ATOM 4610 O O . GLY B 1 326 ? 30.212 46.739 18.660 1.00 15.11 303 GLY B O 1
ATOM 4611 N N . ASP B 1 327 ? 31.135 44.808 19.385 1.00 13.97 304 ASP B N 1
ATOM 4612 C CA . ASP B 1 327 ? 32.387 45.437 19.829 1.00 11.38 304 ASP B CA 1
ATOM 4613 C C . ASP B 1 327 ? 33.162 46.083 18.688 1.00 10.77 304 ASP B C 1
ATOM 4614 O O . ASP B 1 327 ? 33.610 47.216 18.810 1.00 15.59 304 ASP B O 1
ATOM 4619 N N . GLY B 1 328 ? 33.354 45.350 17.597 1.00 10.56 305 GLY B N 1
ATOM 4620 C CA . GLY B 1 328 ? 34.075 45.875 16.453 1.00 11.58 305 GLY B CA 1
ATOM 4621 C C . GLY B 1 328 ? 33.389 47.083 15.834 1.00 13.18 305 GLY B C 1
ATOM 4622 O O . GLY B 1 328 ? 34.036 48.057 15.453 1.00 13.45 305 GLY B O 1
ATOM 4623 N N . ALA B 1 329 ? 32.065 47.020 15.746 1.00 11.31 306 ALA B N 1
ATOM 4624 C CA . ALA B 1 329 ? 31.277 48.092 15.150 1.00 14.37 306 ALA B CA 1
ATOM 4625 C C . ALA B 1 329 ? 31.409 49.391 15.937 1.00 13.56 306 ALA B C 1
ATOM 4626 O O . ALA B 1 329 ? 31.556 50.469 15.347 1.00 11.83 306 ALA B O 1
ATOM 4628 N N . ARG B 1 330 ? 31.337 49.276 17.263 1.00 11.26 307 ARG B N 1
ATOM 4629 C CA . ARG B 1 330 ? 31.486 50.415 18.160 1.00 12.94 307 ARG B CA 1
ATOM 4630 C C . ARG B 1 330 ? 32.857 51.048 18.022 1.00 15.43 307 ARG B C 1
ATOM 4631 O O . ARG B 1 330 ? 32.984 52.276 17.930 1.00 14.28 307 ARG B O 1
ATOM 4639 N N . ALA B 1 331 ? 33.887 50.207 18.031 1.00 11.14 308 ALA B N 1
ATOM 4640 C CA . ALA B 1 331 ? 35.252 50.695 17.908 1.00 11.63 308 ALA B CA 1
ATOM 4641 C C . ALA B 1 331 ? 35.439 51.415 16.572 1.00 13.89 308 ALA B C 1
ATOM 4642 O O . ALA B 1 331 ? 35.987 52.518 16.532 1.00 14.61 308 ALA B O 1
ATOM 4644 N N . ARG B 1 332 ? 34.969 50.801 15.486 1.00 11.62 309 ARG B N 1
ATOM 4645 C CA . ARG B 1 332 ? 35.061 51.433 14.171 1.00 13.55 309 ARG B CA 1
ATOM 4646 C C . ARG B 1 332 ? 34.324 52.764 14.161 1.00 14.40 309 ARG B C 1
ATOM 4647 O O . ARG B 1 332 ? 34.798 53.734 13.571 1.00 15.27 309 ARG B O 1
ATOM 4655 N N . ARG B 1 333 ? 33.179 52.810 14.837 1.00 12.62 310 ARG B N 1
ATOM 4656 C CA . ARG B 1 333 ? 32.342 54.008 14.849 1.00 15.32 310 ARG B CA 1
ATOM 4657 C C . ARG B 1 333 ? 33.057 55.172 15.540 1.00 17.78 310 ARG B C 1
ATOM 4658 O O . ARG B 1 333 ? 33.044 56.303 15.046 1.00 18.24 310 ARG B O 1
ATOM 4666 N N . ALA B 1 334 ? 33.672 54.881 16.685 1.00 14.93 311 ALA B N 1
ATOM 4667 C CA . ALA B 1 334 ? 34.404 55.877 17.455 1.00 18.54 311 ALA B CA 1
ATOM 4668 C C . ALA B 1 334 ? 35.585 56.399 16.658 1.00 17.17 311 ALA B C 1
ATOM 4669 O O . ALA B 1 334 ? 35.841 57.598 16.634 1.00 22.61 311 ALA B O 1
ATOM 4671 N N . ALA B 1 335 ? 36.304 55.486 16.012 1.00 15.98 312 ALA B N 1
ATOM 4672 C CA . ALA B 1 335 ? 37.421 55.857 15.156 1.00 19.61 312 ALA B CA 1
ATOM 4673 C C . ALA B 1 335 ? 36.972 56.796 14.046 1.00 20.95 312 ALA B C 1
ATOM 4674 O O . ALA B 1 335 ? 37.547 57.864 13.855 1.00 24.29 312 ALA B O 1
ATOM 4676 N N . ALA B 1 336 ? 35.938 56.391 13.321 1.00 19.01 313 ALA B N 1
ATOM 4677 C CA . ALA B 1 336 ? 35.463 57.157 12.179 1.00 20.53 313 ALA B CA 1
ATOM 4678 C C . ALA B 1 336 ? 34.898 58.524 12.592 1.00 22.21 313 ALA B C 1
ATOM 4679 O O . ALA B 1 336 ? 35.071 59.517 11.880 1.00 22.71 313 ALA B O 1
ATOM 4681 N N . ALA B 1 337 ? 34.237 58.570 13.746 1.00 18.66 314 ALA B N 1
ATOM 4682 C CA . ALA B 1 337 ? 33.691 59.816 14.269 1.00 23.88 314 ALA B CA 1
ATOM 4683 C C . ALA B 1 337 ? 34.820 60.786 14.588 1.00 29.51 314 ALA B C 1
ATOM 4684 O O . ALA B 1 337 ? 34.634 62.004 14.623 1.00 29.19 314 ALA B O 1
ATOM 4686 N N . LYS B 1 338 ? 36.000 60.235 14.816 1.00 25.76 315 LYS B N 1
ATOM 4687 C CA . LYS B 1 338 ? 37.149 61.049 15.154 1.00 27.68 315 LYS B CA 1
ATOM 4688 C C . LYS B 1 338 ? 37.923 61.468 13.892 1.00 28.27 315 LYS B C 1
ATOM 4689 O O . LYS B 1 338 ? 38.392 62.599 13.800 1.00 29.03 315 LYS B O 1
ATOM 4695 N N . THR B 1 339 ? 38.034 60.572 12.912 1.00 28.89 316 THR B N 1
ATOM 4696 C CA . THR B 1 339 ? 38.860 60.839 11.730 1.00 24.41 316 THR B CA 1
ATOM 4697 C C . THR B 1 339 ? 38.053 61.228 10.489 1.00 28.91 316 THR B C 1
ATOM 4698 O O . THR B 1 339 ? 38.626 61.537 9.437 1.00 19.75 316 THR B O 1
ATOM 4702 N N . GLY B 1 340 ? 36.730 61.185 10.599 1.00 22.72 317 GLY B N 1
ATOM 4703 C CA . GLY B 1 340 ? 35.889 61.448 9.449 1.00 23.12 317 GLY B CA 1
ATOM 4704 C C . GLY B 1 340 ? 35.661 60.242 8.547 1.00 22.59 317 GLY B C 1
ATOM 4705 O O . GLY B 1 340 ? 36.338 59.215 8.649 1.00 21.97 317 GLY B O 1
ATOM 4706 N N . ILE B 1 341 ? 34.693 60.384 7.650 1.00 20.70 318 ILE B N 1
ATOM 4707 C CA . ILE B 1 341 ? 34.244 59.289 6.806 1.00 19.14 318 ILE B CA 1
ATOM 4708 C C . ILE B 1 341 ? 34.871 59.375 5.428 1.00 20.10 318 ILE B C 1
ATOM 4709 O O . ILE B 1 341 ? 34.880 60.444 4.813 1.00 22.27 318 ILE B O 1
ATOM 4714 N N . GLU B 1 342 ? 35.411 58.254 4.961 1.00 17.13 319 GLU B N 1
ATOM 4715 C CA . GLU B 1 342 ? 35.916 58.142 3.594 1.00 24.79 319 GLU B CA 1
ATOM 4716 C C . GLU B 1 342 ? 34.791 57.768 2.637 1.00 22.71 319 GLU B C 1
ATOM 4717 O O . GLU B 1 342 ? 34.015 56.856 2.910 1.00 20.63 319 GLU B O 1
ATOM 4723 N N . LEU B 1 343 ? 34.709 58.467 1.513 1.00 20.64 320 LEU B N 1
ATOM 4724 C CA . LEU B 1 343 ? 33.801 58.073 0.441 1.00 24.25 320 LEU B CA 1
ATOM 4725 C C . LEU B 1 343 ? 34.332 58.551 -0.899 1.00 21.77 320 LEU B C 1
ATOM 4726 O O . LEU B 1 343 ? 35.063 59.536 -0.959 1.00 24.50 320 LEU B O 1
ATOM 4731 N N . PRO B 1 344 ? 33.968 57.852 -1.980 1.00 21.93 321 PRO B N 1
ATOM 4732 C CA . PRO B 1 344 ? 34.456 58.241 -3.307 1.00 22.89 321 PRO B CA 1
ATOM 4733 C C . PRO B 1 344 ? 34.030 59.656 -3.664 1.00 21.96 321 PRO B C 1
ATOM 4734 O O . PRO B 1 344 ? 32.900 60.055 -3.393 1.00 23.66 321 PRO B O 1
ATOM 4738 N N . GLN B 1 345 ? 34.947 60.408 -4.260 1.00 26.42 322 GLN B N 1
ATOM 4739 C CA . GLN B 1 345 ? 34.683 61.779 -4.676 1.00 26.47 322 GLN B CA 1
ATOM 4740 C C . GLN B 1 345 ? 33.539 61.872 -5.706 1.00 24.70 322 GLN B C 1
ATOM 4741 O O . GLN B 1 345 ? 32.745 62.823 -5.686 1.00 23.97 322 GLN B O 1
ATOM 4747 N N . PRO B 1 346 ? 33.452 60.890 -6.618 1.00 22.11 323 PRO B N 1
ATOM 4748 C CA . PRO B 1 346 ? 32.320 60.914 -7.552 1.00 25.08 323 PRO B CA 1
ATOM 4749 C C . PRO B 1 346 ? 30.973 60.938 -6.823 1.00 20.58 323 PRO B C 1
ATOM 4750 O O . PRO B 1 346 ? 30.140 61.798 -7.103 1.00 19.04 323 PRO B O 1
ATOM 4754 N N . LEU B 1 347 ? 30.779 60.013 -5.891 1.00 23.11 324 LEU B N 1
ATOM 4755 C CA . LEU B 1 347 ? 29.553 59.949 -5.105 1.00 21.03 324 LEU B CA 1
ATOM 4756 C C . LEU B 1 347 ? 29.247 61.294 -4.474 1.00 19.29 324 LEU B C 1
ATOM 4757 O O . LEU B 1 347 ? 28.140 61.814 -4.591 1.00 20.43 324 LEU B O 1
ATOM 4762 N N . PHE B 1 348 ? 30.236 61.865 -3.808 1.00 20.04 325 PHE B N 1
ATOM 4763 C CA . PHE B 1 348 ? 30.022 63.105 -3.094 1.00 15.18 325 PHE B CA 1
ATOM 4764 C C . PHE B 1 348 ? 29.730 64.261 -4.054 1.00 19.19 325 PHE B C 1
ATOM 4765 O O . PHE B 1 348 ? 28.903 65.135 -3.764 1.00 16.73 325 PHE B O 1
ATOM 4773 N N . ASP B 1 349 ? 30.423 64.269 -5.190 1.00 18.48 326 ASP B N 1
ATOM 4774 C CA . ASP B 1 349 ? 30.222 65.299 -6.207 1.00 17.95 326 ASP B CA 1
ATOM 4775 C C . ASP B 1 349 ? 28.832 65.182 -6.809 1.00 19.01 326 ASP B C 1
ATOM 4776 O O . ASP B 1 349 ? 28.207 66.184 -7.161 1.00 18.25 326 ASP B O 1
ATOM 4781 N N . HIS B 1 350 ? 28.358 63.947 -6.940 1.00 15.69 327 HIS B N 1
ATOM 4782 C CA . HIS B 1 350 ? 27.035 63.699 -7.491 1.00 14.71 327 HIS B CA 1
ATOM 4783 C C . HIS B 1 350 ? 25.969 64.203 -6.521 1.00 15.77 327 HIS B C 1
ATOM 4784 O O . HIS B 1 350 ? 25.060 64.940 -6.906 1.00 16.84 327 HIS B O 1
ATOM 4791 N N . LEU B 1 351 ? 26.111 63.829 -5.254 1.00 14.61 328 LEU B N 1
ATOM 4792 C CA . LEU B 1 351 ? 25.164 64.224 -4.221 1.00 14.33 328 LEU B CA 1
ATOM 4793 C C . LEU B 1 351 ? 25.127 65.725 -4.012 1.00 14.29 328 LEU B C 1
ATOM 4794 O O . LEU B 1 351 ? 24.059 66.301 -3.848 1.00 14.91 328 LEU B O 1
ATOM 4799 N N . THR B 1 352 ? 26.297 66.353 -3.995 1.00 15.44 329 THR B N 1
ATOM 4800 C CA . THR B 1 352 ? 26.383 67.796 -3.780 1.00 17.57 329 THR B CA 1
ATOM 4801 C C . THR B 1 352 ? 25.711 68.582 -4.918 1.00 13.48 329 THR B C 1
ATOM 4802 O O . THR B 1 352 ? 25.107 69.629 -4.694 1.00 17.03 329 THR B O 1
ATOM 4806 N N . ALA B 1 353 ? 25.846 68.105 -6.132 1.00 14.04 330 ALA B N 1
ATOM 4807 C CA . ALA B 1 353 ? 25.164 68.641 -7.294 1.00 15.14 330 ALA B CA 1
ATOM 4808 C C . ALA B 1 353 ? 23.630 68.491 -7.195 1.00 15.19 330 ALA B C 1
ATOM 4809 O O . ALA B 1 353 ? 22.919 69.375 -7.484 1.00 12.81 330 ALA B O 1
ATOM 4811 N N . LEU B 1 354 ? 23.178 67.376 -6.662 1.00 15.49 331 LEU B N 1
ATOM 4812 C CA . LEU B 1 354 ? 21.805 67.194 -6.289 1.00 15.10 331 LEU B CA 1
ATOM 4813 C C . LEU B 1 354 ? 21.292 68.174 -5.217 1.00 16.56 331 LEU B C 1
ATOM 4814 O O . LEU B 1 354 ? 20.243 68.685 -5.373 1.00 19.72 331 LEU B O 1
ATOM 4819 N N . GLU B 1 355 ? 22.075 68.465 -4.180 1.00 26.25 332 GLU B N 1
ATOM 4820 C CA . GLU B 1 355 ? 21.648 69.366 -3.105 1.00 22.66 332 GLU B CA 1
ATOM 4821 C C . GLU B 1 355 ? 21.606 70.748 -3.622 1.00 24.37 332 GLU B C 1
ATOM 4822 O O . GLU B 1 355 ? 20.733 71.467 -3.286 1.00 26.72 332 GLU B O 1
ATOM 4828 N N . ALA B 1 356 ? 22.530 71.103 -4.486 1.00 26.64 333 ALA B N 1
ATOM 4829 C CA . ALA B 1 356 ? 22.380 72.329 -5.204 1.00 25.48 333 ALA B CA 1
ATOM 4830 C C . ALA B 1 356 ? 21.373 72.080 -6.286 1.00 24.09 333 ALA B C 1
ATOM 4831 O O . ALA B 1 356 ? 20.721 72.966 -6.695 1.00 28.51 333 ALA B O 1
#

B-factor: mean 14.23, std 8.23, range [3.65, 84.0]

Radius of gyration: 25.09 Å; Cα contacts (8 Å, |Δi|>4): 1597; chains: 2; bounding box: 53×80×58 Å

Secondary structure (DSSP, 8-state):
-GGG--B-HHHHHHHHHHHHHHTT--HHHHHHHHHHHHHHHHTT-GGGTGGGHHHHHHHHHTTSSBSS---EEEEEETTEEEEEEEEE-TTT----HHHHHHHHHSEEEEEEEEE----HHHHHHHHHTT-EEE----SS-BPPTTB-S--B----EEEEE--SSSPEEEEE-SBS---HHHHH-------TTSEE-TTS-EE--HHHHHTSEEPBTTHHHHHHHHHHHHHHHHHHH----GGG--SSS-SSS----EEEEEEE-GGGSSS-HHHHHHHHHHHHTS-BSSTTS----TTHHHHHHHHHHHHH-B---HHHHHHHHHHH-/--B-HHHHHHHHHHHHHTTT--HHHHHHHHHHHHHHHHTT-GGGTGGGHHHHHHHHHTTSSBSS---EEEEEETTEEEEE-TTB-TTT----TGGGGHHHHSEEEEEEES-----HHHHHHHHHTT-EEE----SS-BPPTTB-S--B----EEEEE--SSSPEEEEE-SBS---EEESSS-----HHHHHTEEEPBTTHHHHHHHHHHHHHHHHHHH----GGG--SSS-SSS----EEEEEEE-GGGSSS-HHHHHHHHHHHHTS-BSSTTS----TTHHHHHHHHHHHHH-B---HHHHHHHHHHH-

Nearest PDB structures (foldseek):
  3uoe-assembly1_A  TM=1.003E+00  e=1.057E-68  Sinorhizobium meliloti 1021
  3uoe-assembly1_B  TM=9.725E-01  e=3.045E-59  Sinorhizobium meliloti 1021
  2x06-assembly1_G  TM=9.019E-01  e=4.075E-33  Methanocaldococcus jannaschii
  1x0a-assembly1_A  TM=9.192E-01  e=2.286E-31  Thermus thermophilus HB8
  1v9n-assembly1_A-2  TM=8.793E-01  e=5.892E-29  Pyrococcus horikoshii OT3

Sequence (639 aa):
LYFQSRLPPARLRNLSVALLEKRGVPADSARLQANLLLEAELRGLPSHGLQRLPLLLSRLDKGLANPTTRGNGTWRRASFLSVDGERGLGPVVDARVTRRILKETGLAIAAIRNANHGLAYYAEAAARDGLIGIVSTSEALVHPFGGTQALIGTNPVAIGIPAAGHPFVLDLATSIVSGKINNHARGLAIPPGWAVDRDGRATTDPHAAQAGAIAPFGDAKGYGLGLAIELLVAALAGSNLAPDVNGTLDDIHPANKGDLLILIDPSAGAGSIPALAAYLDRLRLSRPLDPTQPVAIPGDGARARRAAAAKTGIELPQPLFDHLTALEASRLPPARLRNLSVALLEKRGVPADSARLQANLLLEAELRGLPSHGLQRLPLLLSRLDKGLANPTTRGNGTWRRASFLSVDGERGLGPVVDARVTRRILKETGLAIAAIRNANHGLAYYAEAAARDGLIGIVSTSEALVHPFGGTQALIGTNPVAIGIPAAGHPFVLDLATSIVSWAVDRDGRATTDPHAAQAGAIAPFGDAKGYGLGLAIELLVAALAGSNLAPDVNGTLDDIHPANKGDLLILIDPSAGAGSIPALAAYLDRLRLSRPLDPTQPVAIPGDGARARRAAAAKTGIELPQPLFDHLTALEA

CATH classification: 1.10.1530.10 (+2 more: 3.30.1370.60, 3.30.60.50)

Solvent-accessible surface area: 24653 Å² total